Protein AF-A0AA51R2P8-F1 (afdb_monomer)

InterPro domains:
  IPR004919 GmrSD restriction endonucleases, N-terminal domain [PF03235] (24-159)

pLDDT: mean 83.43, std 12.32, range [38.53, 97.25]

Nearest PDB structures (foldseek):
  7e7q-assembly1_A  TM=1.592E-01  e=7.775E-01  Homo sapiens

Radius of gyration: 26.21 Å; Cα contacts (8 Å, |Δi|>4): 750; chains: 1; bounding box: 60×65×70 Å

Foldseek 3Di:
DCQAPPHQKGKDFLLVVLCLQPVPVDPNNVLEFAALLDFDQPDAQVVLQVLVLQLLPPHANDAWEKEKDAQQHFTAGLQGQDIDGHRHIHIHTLPCSNVSNSSNLLQPPHQFKFKKWFQAFDLAAPDPVSSPGDIGMFMAGLQQQQTDANRDNVHHDDPVLVVVQQVVQVDPPPPDSNVAAADDDPPDRHAHHDNSNGQFMFGSNVVCVQQVRSVQAGDQHDPVVRVVRTHPVNCPPDDDDRGPSVVSSSVSSCLRRHPPDPPGNGRMHMYGYDHDDLPDPDPCSVVVSVVSSCVVCVVPPHDDQLRLLLSLLCVLPVCLSVLLVLLLPPPLFVLQADSSRLLLLLLQLLCLVQVHQRDSRDGNVRSNCQSVDDDPDDTDGSSRSSCQQRPADPVPRHGLLSVLRSLVSVLADADPVDPPGPHDHPVVSNVFDSLLCNLVSNLCSLCVVPSVLSNVLSVLSNLLSVQSNPWFDDSRVLSSLSSVVCVPPDSPDHRPSVVSQVVCVVVVRTDDDDDPVRVVD

Organism: NCBI:txid2735563

Solvent-accessible surface area (backbone atoms only — not comparable to full-atom values): 29811 Å² total; per-residue (Å²): 134,83,63,34,84,96,45,59,58,26,66,44,43,46,39,61,56,52,34,25,75,70,36,83,89,41,91,56,38,61,33,59,25,30,51,73,69,58,80,76,91,82,72,58,60,54,59,45,27,52,50,51,30,34,59,50,72,72,49,84,88,56,71,30,36,30,29,81,34,58,55,66,38,67,22,22,48,87,89,48,90,60,80,42,68,31,87,56,61,38,29,25,50,76,39,48,63,67,58,51,50,44,55,49,28,43,62,40,63,53,100,56,37,34,37,28,36,31,43,53,64,82,67,76,38,81,47,70,88,58,47,76,60,83,56,44,48,46,48,27,25,48,89,37,27,48,23,43,30,66,46,46,57,90,40,75,58,55,67,67,61,51,51,54,52,46,60,72,54,76,48,101,78,66,84,50,62,77,76,46,40,64,64,87,81,59,69,97,83,62,64,58,48,53,53,73,68,46,75,45,42,28,50,33,19,59,53,36,47,62,28,35,43,68,71,29,50,54,39,89,70,54,69,82,73,49,57,78,54,40,52,67,87,80,50,77,86,60,91,81,74,89,44,79,54,42,59,56,51,52,55,32,45,40,44,54,31,38,62,79,56,95,86,58,79,63,46,57,40,39,36,34,54,47,90,71,84,72,78,64,90,48,100,60,36,68,58,56,56,50,53,46,56,51,62,73,33,66,86,54,82,66,80,53,54,55,56,53,44,49,32,53,47,34,71,76,32,80,63,52,52,61,42,51,47,58,45,46,70,33,86,82,43,27,84,79,42,54,74,47,48,47,53,48,54,47,46,32,52,23,27,51,75,66,73,43,86,66,58,97,76,63,51,50,72,58,50,50,49,45,63,66,46,74,58,92,64,103,50,76,29,50,51,56,39,40,45,62,32,47,48,60,40,89,88,73,74,41,15,60,49,48,53,38,49,48,52,50,38,70,54,42,43,44,47,90,90,45,85,87,53,84,34,43,49,70,74,61,52,73,72,46,64,71,53,62,49,48,41,55,50,53,54,46,55,78,38,64,91,39,64,67,62,56,61,73,32,35,66,38,52,47,50,41,56,50,42,56,71,76,31,50,75,47,55,67,61,52,27,53,52,36,40,51,51,58,69,70,45,60,88,86,62,76,67,59,34,66,60,42,49,56,51,29,40,77,68,73,38,29,64,82,77,70,51,77,72,57,72,73,106

Secondary structure (DSSP, 8-state):
--SSTTSSEEEEEHHHHHHHHH-TTSTTTTSEEB-SS-------HHHHHHHHHHHHHT----EEEEEEE-TT-EEE-SS--SEEE-SS-EEEEEE-HHHHHHHHHHHS-BTTEEEEEESS-----SSGGGTT-SS-EEEEESSSTT-B-SS-TTSBPPHHHHHHHHHHT--TT--SGGG-B-SS-STTT--B---TT-SSEEEHHHHHHHTTTTSS---PPPHHHHGGGS-GGGSTTS--PPPHHHHHHHHHHHHHH--S-TTS---EEEEEEE-S------TTHHHHHHHHHHHHGGGSSPPPHHHHHHHHHHHH-TTHHHHHHHHHT-TTTTTT--HHHHHHHHHHHHHHHTTPPP-SS--HHHHHHHHH---SSSSPPHHHHHHHHHSBPTTTS-BHHHHHHHHHHHHHB--TTSTT--PBPHHHHTTS-GGGHHHHHHHHHHTTT-HHHHHHTHHHHHHHHHHHHHTBS-HHHHHHHHHHHHHHS-TTSPP-HHHHHHHHHHTT-BPPPPPHHHHT-

Mean pred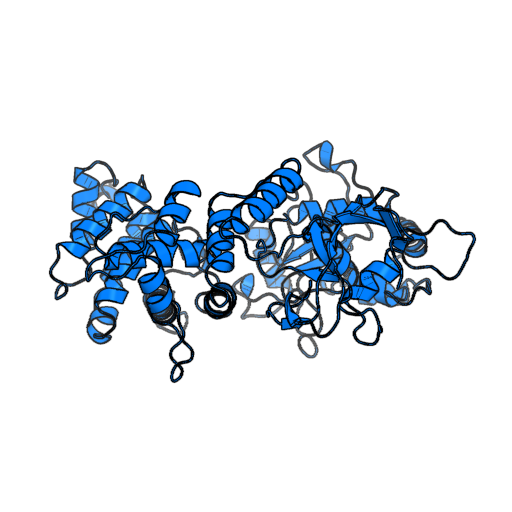icted aligned error: 10.0 Å

Structure (mmCIF, N/CA/C/O backbone):
data_AF-A0AA51R2P8-F1
#
_entry.id   AF-A0AA51R2P8-F1
#
loop_
_atom_site.group_PDB
_atom_site.id
_atom_site.type_symbol
_atom_site.label_atom_id
_atom_site.label_alt_id
_atom_site.label_comp_id
_atom_site.label_asym_id
_atom_site.label_entity_id
_atom_site.label_seq_id
_atom_site.pdbx_PDB_ins_code
_atom_site.Cartn_x
_atom_site.Cartn_y
_atom_site.Cartn_z
_atom_site.occupancy
_atom_site.B_iso_or_equiv
_atom_site.auth_seq_id
_atom_site.auth_comp_id
_atom_site.auth_asym_id
_atom_site.auth_atom_id
_atom_site.pdbx_PDB_model_num
ATOM 1 N N . MET A 1 1 ? 19.896 23.738 -11.425 1.00 61.47 1 MET A N 1
ATOM 2 C CA . MET A 1 1 ? 19.290 23.412 -12.737 1.00 61.47 1 MET A CA 1
ATOM 3 C C . MET A 1 1 ? 18.154 24.392 -13.056 1.00 61.47 1 MET A C 1
ATOM 5 O O . MET A 1 1 ? 17.284 24.554 -12.210 1.00 61.47 1 MET A O 1
ATOM 9 N N . ASN A 1 2 ? 18.147 25.059 -14.221 1.00 72.38 2 ASN A N 1
ATOM 10 C CA . ASN A 1 2 ? 17.025 25.920 -14.641 1.00 72.38 2 ASN A CA 1
ATOM 11 C C . ASN A 1 2 ? 16.073 25.113 -15.541 1.00 72.38 2 ASN A C 1
ATOM 13 O O . ASN A 1 2 ? 16.293 25.003 -16.739 1.00 72.38 2 ASN A O 1
ATOM 17 N N . ILE A 1 3 ? 15.075 24.460 -14.939 1.00 82.62 3 ILE A N 1
ATOM 18 C CA . ILE A 1 3 ? 14.152 23.550 -15.650 1.00 82.62 3 ILE A CA 1
ATOM 19 C C . ILE A 1 3 ? 13.150 24.322 -16.524 1.00 82.62 3 ILE A C 1
ATOM 21 O O . ILE A 1 3 ? 12.680 23.804 -17.533 1.00 82.62 3 ILE A O 1
ATOM 25 N N . PHE A 1 4 ? 12.814 25.548 -16.123 1.00 83.75 4 PHE A N 1
ATOM 26 C CA . PHE A 1 4 ? 11.624 26.249 -16.597 1.00 83.75 4 PHE A CA 1
ATOM 27 C C . PHE A 1 4 ? 11.916 27.429 -17.536 1.00 83.75 4 PHE A C 1
ATOM 29 O O . PHE A 1 4 ? 10.989 27.899 -18.180 1.00 83.75 4 PHE A O 1
ATOM 36 N N . ASN A 1 5 ? 13.170 27.888 -17.677 1.00 78.06 5 ASN A N 1
ATOM 37 C CA . ASN A 1 5 ? 13.602 28.909 -18.655 1.00 78.06 5 ASN A CA 1
ATOM 38 C C . ASN A 1 5 ? 12.604 30.081 -18.861 1.00 78.06 5 ASN A C 1
ATOM 40 O O . ASN A 1 5 ? 12.301 30.445 -19.993 1.00 78.06 5 ASN A O 1
ATOM 44 N N . ASN A 1 6 ? 12.094 30.675 -17.772 1.00 73.69 6 ASN A N 1
ATOM 45 C CA . ASN A 1 6 ? 11.083 31.755 -17.774 1.00 73.69 6 ASN A CA 1
ATOM 46 C C . ASN A 1 6 ? 9.704 31.383 -18.363 1.00 73.69 6 ASN A C 1
ATOM 48 O O . ASN A 1 6 ? 8.970 32.252 -18.828 1.00 73.69 6 ASN A O 1
ATOM 52 N N . SER A 1 7 ? 9.338 30.106 -18.334 1.00 83.94 7 SER A N 1
ATOM 53 C CA . SER A 1 7 ? 8.035 29.593 -18.751 1.00 83.94 7 SER A CA 1
ATOM 54 C C . SER A 1 7 ? 7.458 28.654 -17.695 1.00 83.94 7 SER A C 1
ATOM 56 O O . SER A 1 7 ? 8.191 28.074 -16.898 1.00 83.94 7 SER A O 1
ATOM 58 N N . ASP A 1 8 ? 6.145 28.443 -17.717 1.00 85.75 8 ASP A N 1
ATOM 59 C CA . ASP A 1 8 ? 5.491 27.562 -16.741 1.00 85.75 8 ASP A CA 1
ATOM 60 C C . ASP A 1 8 ? 5.606 26.068 -17.102 1.00 85.75 8 ASP A C 1
ATOM 62 O O . ASP A 1 8 ? 5.032 25.208 -16.427 1.00 85.75 8 ASP A O 1
ATOM 66 N N . ILE A 1 9 ? 6.346 25.742 -18.170 1.00 89.75 9 ILE A N 1
ATOM 67 C CA . ILE A 1 9 ? 6.476 24.396 -18.729 1.00 89.75 9 ILE A CA 1
ATOM 68 C C . ILE A 1 9 ? 7.955 24.078 -18.956 1.00 89.75 9 ILE A C 1
ATOM 70 O O . ILE A 1 9 ? 8.658 24.774 -19.676 1.00 89.75 9 ILE A O 1
ATOM 74 N N . GLY A 1 10 ? 8.423 22.982 -18.374 1.00 91.12 10 GLY A N 1
ATOM 75 C CA . GLY A 1 10 ? 9.752 22.430 -18.600 1.00 91.12 10 GLY A CA 1
ATOM 76 C C . GLY A 1 10 ? 9.675 20.982 -19.067 1.00 91.12 10 GLY A C 1
ATOM 77 O O . GLY A 1 10 ? 8.636 20.324 -18.974 1.00 91.12 10 GLY A O 1
ATOM 78 N N . SER A 1 11 ? 10.795 20.448 -19.542 1.00 90.00 11 SER A N 1
ATOM 79 C CA . SER A 1 11 ? 10.926 19.012 -19.777 1.00 90.00 11 SER A CA 1
ATOM 80 C C . SER A 1 11 ? 12.329 18.541 -19.435 1.00 90.00 11 SER A C 1
ATOM 82 O O . SER A 1 11 ? 13.296 19.282 -19.604 1.00 90.00 11 SER A O 1
ATOM 84 N N . ILE A 1 12 ? 12.431 17.318 -18.924 1.00 90.62 12 ILE A N 1
ATOM 85 C CA . ILE A 1 12 ? 13.707 16.638 -18.684 1.00 90.62 12 ILE A CA 1
ATOM 86 C C . ILE A 1 12 ? 13.589 15.182 -19.136 1.00 90.62 12 ILE A C 1
ATOM 88 O O . ILE A 1 12 ? 12.483 14.638 -19.146 1.00 90.62 12 ILE A O 1
ATOM 92 N N . SER A 1 13 ? 14.704 14.539 -19.493 1.00 89.75 13 SER A N 1
ATOM 93 C CA . SER A 1 13 ? 14.686 13.117 -19.855 1.00 89.75 13 SER A CA 1
ATOM 94 C C . SER A 1 13 ? 14.204 12.255 -18.683 1.00 89.75 13 SER A C 1
ATOM 96 O O . SER A 1 13 ? 14.390 12.611 -17.514 1.00 89.75 13 SER A O 1
ATOM 98 N N . LEU A 1 14 ? 13.594 11.104 -18.973 1.00 91.56 14 LEU A N 1
ATOM 99 C CA . LEU A 1 14 ? 13.101 10.177 -17.953 1.00 91.56 14 LEU A CA 1
ATOM 100 C C . LEU A 1 14 ? 14.237 9.708 -17.036 1.00 91.56 14 LEU A C 1
ATOM 102 O O . LEU A 1 14 ? 14.051 9.641 -15.824 1.00 91.56 14 LEU A O 1
ATOM 106 N N . ILE A 1 15 ? 15.426 9.466 -17.591 1.00 91.62 15 ILE A N 1
ATOM 107 C CA . ILE A 1 15 ? 16.616 9.084 -16.822 1.00 91.62 15 ILE A CA 1
ATOM 108 C C . ILE A 1 15 ? 17.050 10.199 -15.879 1.00 91.62 15 ILE A C 1
ATOM 110 O O . ILE A 1 15 ? 17.246 9.950 -14.685 1.00 91.62 15 ILE A O 1
ATOM 114 N N . LYS A 1 16 ? 17.118 11.448 -16.362 1.00 90.44 16 LYS A N 1
ATOM 115 C CA . LYS A 1 16 ? 17.421 12.584 -15.487 1.00 90.44 16 LYS A CA 1
ATOM 116 C C . LYS A 1 16 ? 16.348 12.720 -14.410 1.00 90.44 16 LYS A C 1
ATOM 118 O O . LYS A 1 16 ? 16.718 12.843 -13.248 1.00 90.44 16 LYS A O 1
ATOM 123 N N . TYR A 1 17 ? 15.062 12.616 -14.755 1.00 93.25 17 TYR A N 1
ATOM 124 C CA . TYR A 1 17 ? 13.950 12.659 -13.799 1.00 93.25 17 TYR A CA 1
ATOM 125 C C . TYR A 1 17 ? 14.095 11.604 -12.698 1.00 93.25 17 TYR A C 1
ATOM 127 O O . TYR A 1 17 ? 14.063 11.946 -11.520 1.00 93.25 17 TYR A O 1
ATOM 135 N N . VAL A 1 18 ? 14.327 10.342 -13.063 1.00 93.62 18 VAL A N 1
ATOM 136 C CA . VAL A 1 18 ? 14.538 9.233 -12.120 1.00 93.62 18 VAL A CA 1
ATOM 137 C C . VAL A 1 18 ? 15.748 9.496 -11.221 1.00 93.62 18 VAL A C 1
ATOM 139 O O . VAL A 1 18 ? 15.660 9.325 -10.003 1.00 93.62 18 VAL A O 1
ATOM 142 N N . SER A 1 19 ? 16.852 9.991 -11.789 1.00 92.12 19 SER A N 1
ATOM 143 C CA . SER A 1 19 ? 18.081 10.276 -11.040 1.00 92.12 19 SER A CA 1
ATOM 144 C C . SER A 1 19 ? 17.895 11.308 -9.918 1.00 92.12 19 SER A C 1
ATOM 146 O O . SER A 1 19 ? 18.622 11.239 -8.929 1.00 92.12 19 SER A O 1
ATOM 148 N N . LEU A 1 20 ? 16.907 12.213 -10.020 1.00 92.25 20 LEU A N 1
ATOM 149 C CA . LEU A 1 20 ? 16.582 13.191 -8.967 1.00 92.25 20 LEU A CA 1
ATOM 150 C C . LEU A 1 20 ? 16.084 12.529 -7.671 1.00 92.25 20 LEU A C 1
ATOM 152 O O . LEU A 1 20 ? 16.132 13.155 -6.612 1.00 92.25 20 LEU A O 1
ATOM 156 N N . PHE A 1 21 ? 15.605 11.282 -7.751 1.00 91.69 21 PHE A N 1
ATOM 157 C CA . PHE A 1 21 ? 14.985 10.566 -6.633 1.00 91.69 21 PHE A CA 1
ATOM 158 C C . PHE A 1 21 ? 15.801 9.388 -6.104 1.00 91.69 21 PHE A C 1
ATOM 160 O O . PHE A 1 21 ? 15.603 9.009 -4.955 1.00 91.69 21 PHE A O 1
ATOM 167 N N . ILE A 1 22 ? 16.671 8.773 -6.915 1.00 90.00 22 ILE A N 1
ATOM 168 C CA . ILE A 1 22 ? 17.387 7.542 -6.515 1.00 90.00 22 ILE A CA 1
ATOM 169 C C . ILE A 1 22 ? 18.908 7.690 -6.463 1.00 90.00 22 ILE A C 1
ATOM 171 O O . ILE A 1 22 ? 19.562 6.932 -5.749 1.00 90.00 22 ILE A O 1
ATOM 175 N N . ASN A 1 23 ? 19.490 8.666 -7.167 1.00 90.38 23 ASN A N 1
ATOM 176 C CA . ASN A 1 23 ? 20.936 8.860 -7.174 1.00 90.38 23 ASN A CA 1
ATOM 177 C C . ASN A 1 23 ? 21.360 9.830 -6.063 1.00 90.38 23 ASN A C 1
ATOM 179 O O . ASN A 1 23 ? 21.418 11.034 -6.288 1.00 90.38 23 ASN A O 1
ATOM 183 N N . LYS A 1 24 ? 21.697 9.309 -4.878 1.00 88.12 24 LYS A N 1
ATOM 184 C CA . LYS A 1 24 ? 22.122 10.122 -3.719 1.00 88.12 24 LYS A CA 1
ATOM 185 C C . LYS A 1 24 ? 23.399 10.939 -3.951 1.00 88.12 24 LYS A C 1
ATOM 187 O O . LYS A 1 24 ? 23.632 11.900 -3.226 1.00 88.12 24 LYS A O 1
ATOM 192 N N . SER A 1 25 ? 24.222 10.555 -4.928 1.00 87.75 25 SER A N 1
ATOM 193 C CA . SER A 1 25 ? 25.452 11.267 -5.297 1.00 87.75 25 SER A CA 1
ATOM 194 C C . SER A 1 25 ? 25.211 12.410 -6.289 1.00 87.75 25 SER A C 1
ATOM 196 O O . SER A 1 25 ? 26.131 13.167 -6.575 1.00 87.75 25 SER A O 1
ATOM 198 N N . ASN A 1 26 ? 23.999 12.531 -6.836 1.00 86.38 26 ASN A N 1
ATOM 199 C CA . ASN A 1 26 ? 23.620 13.615 -7.735 1.00 86.38 26 ASN A CA 1
ATOM 200 C C . ASN A 1 26 ? 23.433 14.918 -6.946 1.00 86.38 26 ASN A C 1
ATOM 202 O O . ASN A 1 26 ? 22.740 14.931 -5.931 1.00 86.38 26 ASN A O 1
ATOM 206 N N . GLU A 1 27 ? 23.987 16.026 -7.434 1.00 86.19 27 GLU A N 1
ATOM 207 C CA . GLU A 1 27 ? 23.810 17.351 -6.819 1.00 86.19 27 GLU A CA 1
ATOM 208 C C . GLU A 1 27 ? 22.340 17.797 -6.801 1.00 86.19 27 GLU A C 1
ATOM 210 O O . GLU A 1 27 ? 21.904 18.477 -5.872 1.00 86.19 27 GLU A O 1
ATOM 215 N N . ASP A 1 28 ? 21.558 17.358 -7.792 1.00 88.56 28 ASP A N 1
ATOM 216 C CA . ASP A 1 28 ? 20.119 17.612 -7.875 1.00 88.56 28 ASP A CA 1
ATOM 217 C C . ASP A 1 28 ? 19.280 16.549 -7.118 1.00 88.56 28 ASP A C 1
ATOM 219 O O . ASP A 1 28 ? 18.053 16.505 -7.262 1.00 88.56 28 ASP A O 1
ATOM 223 N N . TYR A 1 29 ? 19.892 15.657 -6.323 1.00 88.88 29 TYR A N 1
ATOM 224 C CA . TYR A 1 29 ? 19.140 14.716 -5.483 1.00 88.88 29 TYR A CA 1
ATOM 225 C C . TYR A 1 29 ? 18.214 15.480 -4.528 1.00 88.88 29 TYR A C 1
ATOM 227 O O . TYR A 1 29 ? 18.616 16.463 -3.902 1.00 88.88 29 TYR A O 1
ATOM 235 N N . ASN A 1 30 ? 16.960 15.036 -4.408 1.00 88.44 30 ASN A N 1
ATOM 236 C CA . ASN A 1 30 ? 15.907 15.733 -3.657 1.00 88.44 30 ASN A CA 1
ATOM 237 C C . ASN A 1 30 ? 15.572 17.146 -4.180 1.00 88.44 30 ASN A C 1
ATOM 239 O O . ASN A 1 30 ? 14.914 17.928 -3.482 1.00 88.44 30 ASN A O 1
ATOM 243 N N . LEU A 1 31 ? 15.931 17.485 -5.424 1.00 90.81 31 LEU A N 1
ATOM 244 C CA . LEU A 1 31 ? 15.445 18.712 -6.064 1.00 90.81 31 LEU A CA 1
ATOM 245 C C . LEU A 1 31 ? 13.910 18.734 -6.109 1.00 90.81 31 LEU A C 1
ATOM 247 O O . LEU A 1 31 ? 13.302 19.761 -5.825 1.00 90.81 31 LEU A O 1
ATOM 251 N N . ILE A 1 32 ? 13.277 17.587 -6.366 1.00 92.12 32 ILE A N 1
ATOM 252 C CA . ILE A 1 32 ? 11.824 17.400 -6.283 1.00 92.12 32 ILE A CA 1
ATOM 253 C C . ILE A 1 32 ? 11.513 16.518 -5.070 1.00 92.12 32 ILE A C 1
ATOM 255 O O . ILE A 1 32 ? 12.034 15.413 -4.952 1.00 92.12 32 ILE A O 1
ATOM 259 N N . GLN A 1 33 ? 10.651 16.992 -4.173 1.00 90.62 33 GLN A N 1
ATOM 260 C CA . GLN A 1 33 ? 10.198 16.243 -2.998 1.00 90.62 33 GLN A CA 1
ATOM 261 C C . GLN A 1 33 ? 8.686 16.328 -2.845 1.00 90.62 33 GLN A C 1
ATOM 263 O O . GLN A 1 33 ? 7.981 17.054 -3.543 1.00 90.62 33 GLN A O 1
ATOM 268 N N . LEU A 1 34 ? 8.181 15.553 -1.909 1.00 86.75 34 LEU A N 1
ATOM 269 C CA . LEU A 1 34 ? 6.783 15.443 -1.578 1.00 86.75 34 LEU A CA 1
ATOM 270 C C . LEU A 1 34 ? 6.410 16.467 -0.477 1.00 86.75 34 LEU A C 1
ATOM 272 O O . LEU A 1 34 ? 7.148 16.560 0.508 1.00 86.75 34 LEU A O 1
ATOM 276 N N . PRO A 1 35 ? 5.319 17.257 -0.610 1.00 81.88 35 PRO A N 1
ATOM 277 C CA . PRO A 1 35 ? 4.826 18.094 0.490 1.00 81.88 35 PRO A CA 1
ATOM 278 C C . PRO A 1 35 ? 4.407 17.251 1.714 1.00 81.88 35 PRO A C 1
ATOM 280 O O . PRO A 1 35 ? 4.118 16.063 1.568 1.00 81.88 35 PRO A O 1
ATOM 283 N N . PRO A 1 36 ? 4.324 17.843 2.921 1.00 67.25 36 PRO A N 1
ATOM 284 C CA . PRO A 1 36 ? 3.943 17.118 4.141 1.00 67.25 36 PRO A CA 1
ATOM 285 C C . PRO A 1 36 ? 2.476 16.653 4.107 1.00 67.25 36 PRO A C 1
ATOM 287 O O . PRO A 1 36 ? 2.124 15.587 4.615 1.00 67.25 36 PRO A O 1
ATOM 290 N N . ILE A 1 37 ? 1.611 17.426 3.442 1.00 63.72 37 ILE A N 1
ATOM 291 C CA . ILE A 1 37 ? 0.209 17.072 3.206 1.00 63.72 37 ILE A CA 1
ATOM 292 C C . ILE A 1 37 ? 0.151 16.125 2.011 1.00 63.72 37 ILE A C 1
ATOM 294 O O . ILE A 1 37 ? 0.177 16.561 0.858 1.00 63.72 37 ILE A O 1
ATOM 298 N N . GLN A 1 38 ? 0.078 14.821 2.283 1.00 59.25 38 GLN A N 1
ATOM 299 C CA . GLN A 1 38 ? 0.032 13.813 1.227 1.00 59.25 38 GLN A CA 1
ATOM 300 C C . GLN A 1 38 ? -0.879 12.628 1.464 1.00 59.25 38 GLN A C 1
ATOM 302 O O . GLN A 1 38 ? -1.117 12.203 2.595 1.00 59.25 38 GLN A O 1
ATOM 307 N N . ARG A 1 39 ? -1.332 12.073 0.339 1.00 61.97 39 ARG A N 1
ATOM 308 C CA . ARG A 1 39 ? -2.135 10.856 0.254 1.00 61.97 39 ARG A CA 1
ATOM 309 C C . ARG A 1 39 ? -1.273 9.627 0.533 1.00 61.97 39 ARG A C 1
ATOM 311 O O . ARG A 1 39 ? -0.071 9.613 0.257 1.00 61.97 39 ARG A O 1
ATOM 318 N N . ASN A 1 40 ? -1.910 8.581 1.042 1.00 55.12 40 ASN A N 1
ATOM 319 C CA . ASN A 1 40 ? -1.346 7.239 0.960 1.00 55.12 40 ASN A CA 1
ATOM 320 C C . ASN A 1 40 ? -1.440 6.748 -0.493 1.00 55.12 40 ASN A C 1
ATOM 322 O O . ASN A 1 40 ? -2.192 7.303 -1.288 1.00 55.12 40 ASN A O 1
ATOM 326 N N . ALA A 1 41 ? -0.634 5.760 -0.887 1.00 51.75 41 ALA A N 1
ATOM 327 C CA . ALA A 1 41 ? -0.620 5.320 -2.281 1.00 51.75 41 ALA A CA 1
ATOM 328 C C . ALA A 1 41 ? -1.931 4.601 -2.655 1.00 51.75 41 ALA A C 1
ATOM 330 O O . ALA A 1 41 ? -2.151 3.482 -2.208 1.00 51.75 41 ALA A O 1
ATOM 331 N N . VAL A 1 42 ? -2.743 5.214 -3.520 1.00 56.62 42 VAL A N 1
ATOM 332 C CA . VAL A 1 42 ? -4.010 4.684 -4.065 1.00 56.62 42 VAL A CA 1
ATOM 333 C C . VAL A 1 42 ? -3.870 4.281 -5.539 1.00 56.62 42 VAL A C 1
ATOM 335 O O . VAL A 1 42 ? -4.691 4.651 -6.374 1.00 56.62 42 VAL A O 1
ATOM 338 N N . TRP A 1 43 ? -2.770 3.628 -5.920 1.00 74.31 43 TRP A N 1
ATOM 339 C CA . TRP A 1 43 ? -2.693 3.006 -7.247 1.00 74.31 43 TRP A CA 1
ATOM 340 C C . TRP A 1 43 ? -2.891 1.508 -7.106 1.00 74.31 43 TRP A C 1
ATOM 342 O O . TRP A 1 43 ? -2.179 0.857 -6.339 1.00 74.31 43 TRP A O 1
ATOM 352 N N . HIS A 1 44 ? -3.860 0.978 -7.847 1.00 80.75 44 HIS A N 1
ATOM 353 C CA . HIS A 1 44 ? -3.988 -0.458 -8.034 1.00 80.75 44 HIS A CA 1
ATOM 354 C C . HIS A 1 44 ? -2.794 -0.958 -8.850 1.00 80.75 44 HIS A C 1
ATOM 356 O O . HIS A 1 44 ? -2.251 -0.239 -9.691 1.00 80.75 44 HIS A O 1
ATOM 362 N N . VAL A 1 45 ? -2.391 -2.204 -8.607 1.00 88.38 45 VAL A N 1
ATOM 363 C CA . VAL A 1 45 ? -1.258 -2.835 -9.300 1.00 88.38 45 VAL A CA 1
ATOM 364 C C . VAL A 1 45 ? -1.392 -2.764 -10.821 1.00 88.38 45 VAL A C 1
ATOM 366 O O . VAL A 1 45 ? -0.422 -2.465 -11.507 1.00 88.38 45 VAL A O 1
ATOM 369 N N . GLU A 1 46 ? -2.612 -2.893 -11.339 1.00 87.56 46 GLU A N 1
ATOM 370 C CA . GLU A 1 46 ? -2.908 -2.787 -12.765 1.00 87.56 46 GLU A CA 1
ATOM 371 C C . GLU A 1 46 ? -2.499 -1.435 -13.379 1.00 87.56 46 GLU A C 1
ATOM 373 O O . GLU A 1 46 ? -1.994 -1.384 -14.500 1.00 87.56 46 GLU A O 1
ATOM 378 N N . GLN A 1 47 ? -2.675 -0.330 -12.647 1.00 90.00 47 GLN A N 1
ATOM 379 C CA . GLN A 1 47 ? -2.318 1.007 -13.133 1.00 90.00 47 GLN A CA 1
ATOM 380 C C . GLN A 1 47 ? -0.800 1.150 -13.294 1.00 90.00 47 GLN A C 1
ATOM 382 O O . GLN A 1 47 ? -0.334 1.811 -14.221 1.00 90.00 47 GLN A O 1
ATOM 387 N N . ILE A 1 48 ? -0.028 0.499 -12.416 1.00 92.56 48 ILE A N 1
ATOM 388 C CA . ILE A 1 48 ? 1.435 0.433 -12.513 1.00 92.56 48 ILE A CA 1
ATOM 389 C C . ILE A 1 48 ? 1.832 -0.370 -13.755 1.00 92.56 48 ILE A C 1
ATOM 391 O O . ILE A 1 48 ? 2.671 0.083 -14.531 1.00 92.56 48 ILE A O 1
ATOM 395 N N . GLU A 1 49 ? 1.211 -1.534 -13.961 1.00 93.50 49 GLU A N 1
ATOM 396 C CA . GLU A 1 49 ? 1.480 -2.401 -15.115 1.00 93.50 49 GLU A CA 1
ATOM 397 C C . GLU A 1 49 ? 1.178 -1.692 -16.444 1.00 93.50 49 GLU A C 1
ATOM 399 O O . GLU A 1 49 ? 2.010 -1.703 -17.349 1.00 93.50 49 GLU A O 1
ATOM 404 N N . ARG A 1 50 ? 0.022 -1.019 -16.548 1.00 91.94 50 ARG A N 1
ATOM 405 C CA . ARG A 1 50 ? -0.381 -0.257 -17.744 1.00 91.94 50 ARG A CA 1
ATOM 406 C C . ARG A 1 50 ? 0.515 0.952 -18.008 1.00 91.94 50 ARG A C 1
ATOM 408 O O . ARG A 1 50 ? 0.800 1.257 -19.167 1.00 91.94 50 ARG A O 1
ATOM 415 N N . LEU A 1 51 ? 0.975 1.638 -16.957 1.00 94.44 51 LEU A N 1
ATOM 416 C CA . LEU A 1 51 ? 1.927 2.739 -17.110 1.00 94.44 51 LEU A CA 1
ATOM 417 C C . LEU A 1 51 ? 3.229 2.243 -17.748 1.00 94.44 51 LEU A C 1
ATOM 419 O O . LEU A 1 51 ? 3.732 2.877 -18.672 1.00 94.44 51 LEU A O 1
ATOM 423 N N . TRP A 1 52 ? 3.761 1.116 -17.279 1.00 96.06 52 TRP A N 1
ATOM 424 C CA . TRP A 1 52 ? 5.005 0.569 -17.811 1.00 96.06 52 TRP A CA 1
ATOM 425 C C . TRP A 1 52 ? 4.864 -0.008 -19.220 1.00 96.06 52 TRP A C 1
ATOM 427 O O . TRP A 1 52 ? 5.737 0.254 -20.046 1.00 96.06 52 TRP A O 1
ATOM 437 N N . ASP A 1 53 ? 3.747 -0.670 -19.543 1.00 95.12 53 ASP A N 1
ATOM 438 C CA . ASP A 1 53 ? 3.432 -1.043 -20.933 1.00 95.12 53 ASP A CA 1
ATOM 439 C C . ASP A 1 53 ? 3.413 0.200 -21.842 1.00 95.12 53 ASP A C 1
ATOM 441 O O . ASP A 1 53 ? 4.067 0.234 -22.884 1.00 95.12 53 ASP A O 1
ATOM 445 N N . SER A 1 54 ? 2.771 1.286 -21.397 1.00 94.38 54 SER A N 1
ATOM 446 C CA . SER A 1 54 ? 2.716 2.558 -22.135 1.00 94.38 54 SER A CA 1
ATOM 447 C C . SER A 1 54 ? 4.102 3.180 -22.359 1.00 94.38 54 SER A C 1
ATOM 449 O O . SER A 1 54 ? 4.421 3.602 -23.478 1.00 94.38 54 SER A O 1
ATOM 451 N N . ILE A 1 55 ? 4.941 3.215 -21.315 1.00 94.69 55 ILE A N 1
ATOM 452 C CA . ILE A 1 55 ? 6.315 3.742 -21.370 1.00 94.69 55 ILE A CA 1
ATOM 453 C C . ILE A 1 55 ? 7.159 2.948 -22.375 1.00 94.69 55 ILE A C 1
ATOM 455 O O . ILE A 1 55 ? 7.823 3.556 -23.225 1.00 94.69 55 ILE A O 1
ATOM 459 N N . MET A 1 56 ? 7.103 1.614 -22.306 1.00 94.00 56 MET A N 1
ATOM 460 C CA . MET A 1 56 ? 7.838 0.708 -23.195 1.00 94.00 56 MET A CA 1
ATOM 461 C C . MET A 1 56 ? 7.380 0.834 -24.652 1.00 94.00 56 MET A C 1
ATOM 463 O O . MET A 1 56 ? 8.202 0.848 -25.565 1.00 94.00 56 MET A O 1
ATOM 467 N N . ARG A 1 57 ? 6.075 1.005 -24.890 1.00 92.62 57 ARG A N 1
ATOM 468 C CA . ARG A 1 57 ? 5.500 1.071 -26.243 1.00 92.62 57 ARG A CA 1
ATOM 469 C C . ARG A 1 57 ? 5.829 2.332 -27.017 1.00 92.62 57 ARG A C 1
ATOM 471 O O . ARG A 1 57 ? 6.062 2.281 -28.219 1.00 92.62 57 ARG A O 1
ATOM 478 N N . GLY A 1 58 ? 5.744 3.498 -26.396 1.00 90.00 58 GLY A N 1
ATOM 479 C CA . GLY A 1 58 ? 5.639 4.702 -27.229 1.00 90.00 58 GLY A CA 1
ATOM 480 C C . GLY A 1 58 ? 5.023 5.907 -26.568 1.00 90.00 58 GLY A C 1
ATOM 481 O O . GLY A 1 58 ? 5.234 7.019 -27.046 1.00 90.00 58 GLY A O 1
ATOM 482 N N . PHE A 1 59 ? 4.229 5.698 -25.530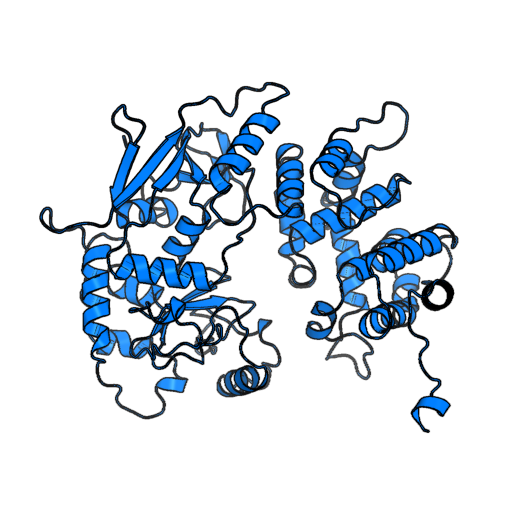 1.00 90.62 59 PHE A N 1
ATOM 483 C CA . PHE A 1 59 ? 3.192 6.657 -25.219 1.00 90.62 59 PHE A CA 1
ATOM 484 C C . PHE A 1 59 ? 3.695 7.758 -24.283 1.00 90.62 59 PHE A C 1
ATOM 486 O O . PHE A 1 59 ? 4.581 7.522 -23.455 1.00 90.62 59 PHE A O 1
ATOM 493 N N . PRO A 1 60 ? 3.149 8.980 -24.405 1.00 86.75 60 PRO A N 1
ATOM 494 C CA . PRO A 1 60 ? 3.456 10.053 -23.474 1.00 86.75 60 PRO A CA 1
ATOM 495 C C . PRO A 1 60 ? 3.120 9.656 -22.030 1.00 86.75 60 PRO A C 1
ATOM 497 O O . PRO A 1 60 ? 2.024 9.187 -21.739 1.00 86.75 60 PRO A O 1
ATOM 500 N N . ILE A 1 61 ? 4.041 9.927 -21.103 1.00 88.62 61 ILE A N 1
ATOM 501 C CA . ILE A 1 61 ? 3.889 9.666 -19.654 1.00 88.62 61 ILE A CA 1
ATOM 502 C C . ILE A 1 61 ? 2.881 10.650 -19.005 1.00 88.62 61 ILE A C 1
ATOM 504 O O . ILE A 1 61 ? 2.390 10.462 -17.885 1.00 88.62 61 ILE A O 1
ATOM 508 N N . GLY A 1 62 ? 2.565 11.728 -19.726 1.00 87.19 62 GLY A N 1
ATOM 509 C CA . GLY A 1 62 ? 1.801 12.874 -19.250 1.00 87.19 62 GLY A CA 1
ATOM 510 C C . GLY A 1 62 ? 2.683 13.906 -18.545 1.00 87.19 62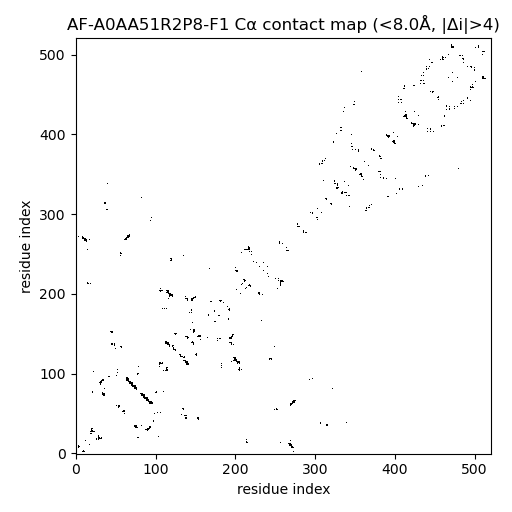 GLY A C 1
ATOM 511 O O . GLY A 1 62 ? 3.911 13.850 -18.599 1.00 87.19 62 GLY A O 1
ATOM 512 N N . SER A 1 63 ? 2.040 14.864 -17.879 1.00 90.44 63 SER A N 1
ATOM 513 C CA . SER A 1 63 ? 2.705 15.970 -17.183 1.00 90.44 63 SER A CA 1
ATOM 514 C C . SER A 1 63 ? 2.693 15.797 -15.668 1.00 90.44 63 SER A C 1
ATOM 516 O O . SER A 1 63 ? 1.784 15.163 -15.132 1.00 90.44 63 SER A O 1
ATOM 518 N N . PHE A 1 64 ? 3.656 16.397 -14.975 1.00 92.56 64 PHE A N 1
ATOM 519 C CA . PHE A 1 64 ? 3.739 16.444 -13.513 1.00 92.56 64 PHE A CA 1
ATOM 520 C C . PHE A 1 64 ? 3.659 17.896 -13.056 1.00 92.56 64 PHE A C 1
ATOM 522 O O . PHE A 1 64 ? 4.319 18.751 -13.643 1.00 92.56 64 PHE A O 1
ATOM 529 N N . LEU A 1 65 ? 2.867 18.180 -12.020 1.00 89.75 65 LEU A N 1
ATOM 530 C CA . LEU A 1 65 ? 2.723 19.540 -11.500 1.00 89.75 65 LEU A CA 1
ATOM 531 C C . LEU A 1 65 ? 3.633 19.756 -10.294 1.00 89.75 65 LEU A C 1
ATOM 533 O O . LEU A 1 65 ? 3.578 18.998 -9.322 1.00 89.75 65 LEU A O 1
ATOM 537 N N . LEU A 1 66 ? 4.411 20.827 -10.351 1.00 91.12 66 LEU A N 1
ATOM 538 C CA . LEU A 1 66 ? 5.345 21.267 -9.332 1.00 91.12 66 LEU A CA 1
ATOM 539 C C . LEU A 1 66 ? 4.920 22.613 -8.731 1.00 91.12 66 LEU A C 1
ATOM 541 O O . LEU A 1 66 ? 4.251 23.414 -9.380 1.00 91.12 66 LEU A O 1
ATOM 545 N N . SER A 1 67 ? 5.363 22.894 -7.511 1.00 87.62 67 SER A N 1
ATOM 546 C CA . SER A 1 67 ? 5.403 24.249 -6.944 1.00 87.62 67 SER A CA 1
ATOM 547 C C . SER A 1 67 ? 6.754 24.517 -6.305 1.00 87.62 67 SER A C 1
ATOM 549 O O . SER A 1 67 ? 7.464 23.580 -5.939 1.00 87.62 67 SER A O 1
ATOM 551 N N . ASN A 1 68 ? 7.098 25.788 -6.124 1.00 87.19 68 ASN A N 1
ATOM 552 C CA . ASN A 1 68 ? 8.327 26.161 -5.430 1.00 87.19 68 ASN A CA 1
ATOM 553 C C . ASN A 1 68 ? 8.336 25.640 -3.984 1.00 87.19 68 ASN A C 1
ATOM 555 O O . ASN A 1 68 ? 7.311 25.641 -3.294 1.00 87.19 68 ASN A O 1
ATOM 559 N N . ARG A 1 69 ? 9.508 25.184 -3.538 1.00 88.75 69 ARG A N 1
ATOM 560 C CA . ARG A 1 69 ? 9.790 24.739 -2.172 1.00 88.75 69 ARG A CA 1
ATOM 561 C C . ARG A 1 69 ? 10.974 25.521 -1.621 1.00 88.75 69 ARG A C 1
ATOM 563 O O . ARG A 1 69 ? 12.073 25.477 -2.177 1.00 88.75 69 ARG A O 1
ATOM 570 N N . GLU A 1 70 ? 10.764 26.176 -0.487 1.00 86.94 70 GLU A N 1
ATOM 571 C CA . GLU A 1 70 ? 11.816 26.907 0.215 1.00 86.94 70 GLU A CA 1
ATOM 572 C C . GLU A 1 70 ? 12.666 25.986 1.098 1.00 86.94 70 GLU A C 1
ATOM 574 O O . GLU A 1 70 ? 12.203 24.957 1.606 1.00 86.94 70 GLU A O 1
ATOM 579 N N . LYS A 1 71 ? 13.922 26.380 1.318 1.00 87.69 71 LYS A N 1
ATOM 580 C CA . LYS A 1 71 ? 14.805 25.738 2.296 1.00 87.69 71 LYS A CA 1
ATOM 581 C C . LYS A 1 71 ? 14.180 25.820 3.694 1.00 87.69 71 LYS A C 1
ATOM 583 O O . LYS A 1 71 ? 13.643 26.853 4.069 1.00 87.69 71 LYS A O 1
ATOM 588 N N . GLY A 1 72 ? 14.273 24.743 4.472 1.00 84.12 72 GLY A N 1
ATOM 589 C CA . GLY A 1 72 ? 13.659 24.660 5.802 1.00 84.12 72 GLY A CA 1
ATOM 590 C C . GLY A 1 72 ? 12.206 24.172 5.803 1.00 84.12 72 GLY A C 1
ATOM 591 O O . GLY A 1 72 ? 11.672 23.889 6.871 1.00 84.12 72 GLY A O 1
ATOM 592 N N . SER A 1 73 ? 11.578 24.004 4.634 1.00 81.31 73 SER A N 1
ATOM 593 C CA . SER A 1 73 ? 10.235 23.420 4.543 1.00 81.31 73 SER A CA 1
ATOM 594 C C . SER A 1 73 ? 10.241 21.949 4.968 1.00 81.31 73 SER A C 1
ATOM 596 O O . SER A 1 73 ? 11.119 21.180 4.554 1.00 81.31 73 SER A O 1
ATOM 598 N N . VAL A 1 74 ? 9.231 21.537 5.739 1.00 82.12 74 VAL A N 1
ATOM 599 C CA . VAL A 1 74 ? 8.964 20.117 6.009 1.00 82.12 74 VAL A CA 1
ATOM 600 C C . VAL A 1 74 ? 8.620 19.432 4.688 1.00 82.12 74 VAL A C 1
ATOM 602 O O . VAL A 1 74 ? 7.827 19.944 3.900 1.00 82.12 74 VAL A O 1
ATOM 605 N N . SER A 1 75 ? 9.255 18.299 4.413 1.00 83.44 75 SER A N 1
ATOM 606 C CA . SER A 1 75 ? 9.162 17.581 3.141 1.00 83.44 75 SER A CA 1
ATOM 607 C C . SER A 1 75 ? 9.292 16.080 3.359 1.00 83.44 75 SER A C 1
ATOM 609 O O . SER A 1 75 ? 9.665 15.639 4.441 1.00 83.44 75 SER A O 1
ATOM 611 N N . ARG A 1 76 ? 9.020 15.284 2.328 1.00 83.12 76 ARG A N 1
ATOM 612 C CA . ARG A 1 76 ? 9.244 13.835 2.336 1.00 83.12 76 ARG A CA 1
ATOM 613 C C . ARG A 1 76 ? 9.947 13.409 1.044 1.00 83.12 76 ARG A C 1
ATOM 615 O O . ARG A 1 76 ? 9.688 13.979 -0.017 1.00 83.12 76 ARG A O 1
ATOM 622 N N . GLY A 1 77 ? 10.849 12.432 1.099 1.00 81.88 77 GLY A N 1
ATOM 623 C CA . GLY A 1 77 ? 11.364 11.792 -0.119 1.00 81.88 77 GLY A CA 1
ATOM 624 C C . GLY A 1 77 ? 10.268 10.975 -0.817 1.00 81.88 77 GLY A C 1
ATOM 625 O O . GLY A 1 77 ? 9.321 10.526 -0.181 1.00 81.88 77 GLY A O 1
ATOM 626 N N . VAL A 1 78 ? 10.358 10.752 -2.132 1.00 79.00 78 VAL A N 1
ATOM 627 C CA . VAL A 1 78 ? 9.330 9.951 -2.839 1.00 79.00 78 VAL A CA 1
ATOM 628 C C . VAL A 1 78 ? 9.340 8.481 -2.410 1.00 79.00 78 VAL A C 1
ATOM 630 O O . VAL A 1 78 ? 8.295 7.829 -2.347 1.00 79.00 78 VAL A O 1
ATOM 633 N N . THR A 1 79 ? 10.529 7.970 -2.113 1.00 72.38 79 THR A N 1
ATOM 634 C CA . THR A 1 79 ? 10.787 6.600 -1.658 1.00 72.38 79 THR A CA 1
ATOM 635 C C . THR A 1 79 ? 10.941 6.505 -0.141 1.00 72.38 79 THR A C 1
ATOM 637 O O . THR A 1 79 ? 10.965 5.403 0.399 1.00 72.38 79 THR A O 1
ATOM 640 N N . GLU A 1 80 ? 11.048 7.643 0.545 1.00 73.12 80 GLU A N 1
ATOM 641 C CA . GLU A 1 80 ? 11.314 7.722 1.979 1.00 73.12 80 GLU A CA 1
ATOM 642 C C . GLU A 1 80 ? 10.004 7.826 2.761 1.00 73.12 80 GLU A C 1
ATOM 644 O O . GLU A 1 80 ? 9.032 8.458 2.335 1.00 73.12 80 GLU A O 1
ATOM 649 N N . LYS A 1 81 ? 9.970 7.173 3.922 1.00 68.31 81 LYS A N 1
ATOM 650 C CA . LYS A 1 81 ? 8.788 7.156 4.783 1.00 68.31 81 LYS A CA 1
ATOM 651 C C . LYS A 1 81 ? 8.797 8.297 5.794 1.00 68.31 81 LYS A C 1
ATOM 653 O O . LYS A 1 81 ? 7.723 8.693 6.214 1.00 68.31 81 LYS A O 1
ATOM 658 N N . GLU A 1 82 ? 9.946 8.858 6.143 1.00 71.56 82 GLU A N 1
ATOM 659 C CA . GLU A 1 82 ? 10.064 9.888 7.180 1.00 71.56 82 GLU A CA 1
ATOM 660 C C . GLU A 1 82 ? 9.952 11.304 6.610 1.00 71.56 82 GLU A C 1
ATOM 662 O O . GLU A 1 82 ? 10.350 11.573 5.471 1.00 71.56 82 GLU A O 1
ATOM 667 N N . GLN A 1 83 ? 9.402 12.221 7.408 1.00 77.81 83 GLN A N 1
ATOM 668 C CA . GLN A 1 83 ? 9.440 13.641 7.081 1.00 77.81 83 GLN A CA 1
ATOM 669 C C . GLN A 1 83 ? 10.803 14.225 7.453 1.00 77.81 83 GLN A C 1
ATOM 671 O O . GLN A 1 83 ? 11.314 14.020 8.550 1.00 77.81 83 GLN A O 1
ATOM 676 N N . VAL A 1 84 ? 11.382 14.990 6.534 1.00 80.81 84 VAL A N 1
ATOM 677 C CA . VAL A 1 84 ? 12.682 15.637 6.690 1.00 80.81 84 VAL A CA 1
ATOM 678 C C . VAL A 1 84 ? 12.582 17.124 6.382 1.00 80.81 84 VAL A C 1
ATOM 680 O O . VAL A 1 84 ? 11.813 17.570 5.523 1.00 80.81 84 VAL A O 1
ATOM 683 N N . ILE A 1 85 ? 13.403 17.912 7.071 1.00 82.56 85 ILE A N 1
ATOM 684 C CA . ILE A 1 85 ? 13.555 19.336 6.781 1.00 82.56 85 ILE A CA 1
ATOM 685 C C . ILE A 1 85 ? 14.398 19.481 5.512 1.00 82.56 85 ILE A C 1
ATOM 687 O O . ILE A 1 85 ? 15.534 19.003 5.441 1.00 82.56 85 ILE A O 1
ATOM 691 N N . SER A 1 86 ? 13.842 20.154 4.505 1.00 82.62 86 SER A N 1
ATOM 692 C CA . SER A 1 86 ? 14.513 20.381 3.223 1.00 82.62 86 SER A CA 1
ATOM 693 C C . SER A 1 86 ? 15.799 21.181 3.421 1.00 82.62 86 SER A C 1
ATOM 695 O O . SER A 1 86 ? 15.761 22.332 3.862 1.00 82.62 86 SER A O 1
ATOM 697 N N . LYS A 1 87 ? 16.945 20.603 3.047 1.00 83.62 87 LYS A N 1
ATOM 698 C CA . LYS A 1 87 ? 18.25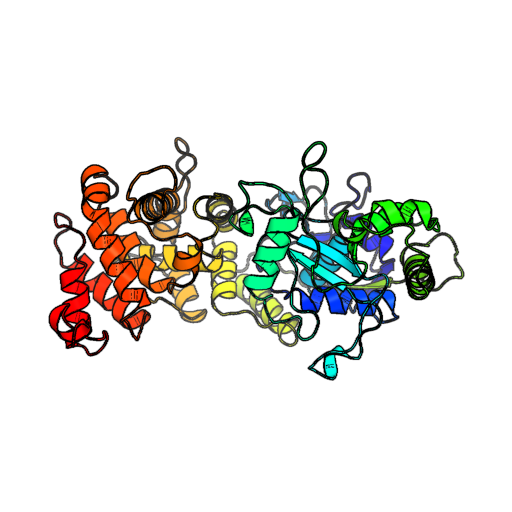3 21.277 3.153 1.00 83.62 87 LYS A CA 1
ATOM 699 C C . LYS A 1 87 ? 18.441 22.384 2.112 1.00 83.62 87 LYS A C 1
ATOM 701 O O . LYS A 1 87 ? 19.102 23.379 2.403 1.00 83.62 87 LYS A O 1
ATOM 706 N N . ASN A 1 88 ? 17.826 22.218 0.941 1.00 85.31 88 ASN A N 1
ATOM 707 C CA . ASN A 1 88 ? 17.966 23.089 -0.224 1.00 85.31 88 ASN A CA 1
ATOM 708 C C . ASN A 1 88 ? 16.592 23.526 -0.750 1.00 85.31 88 ASN A C 1
ATOM 710 O O . ASN A 1 88 ? 15.588 22.826 -0.557 1.00 85.31 88 ASN A O 1
ATOM 714 N N . THR A 1 89 ? 16.568 24.667 -1.442 1.00 89.06 89 THR A N 1
ATOM 715 C CA . THR A 1 89 ? 15.426 25.079 -2.266 1.00 89.06 89 THR A CA 1
ATOM 716 C C . THR A 1 89 ? 15.212 24.081 -3.406 1.00 89.06 89 THR A C 1
ATOM 718 O O . THR A 1 89 ? 16.135 23.381 -3.824 1.00 89.06 89 THR A O 1
ATOM 721 N N . GLY A 1 90 ? 13.981 23.975 -3.887 1.00 91.19 90 GLY A N 1
ATOM 722 C CA . GLY A 1 90 ? 13.631 23.041 -4.949 1.00 91.19 90 GLY A CA 1
ATOM 723 C C . GLY A 1 90 ? 12.146 23.092 -5.253 1.00 91.19 90 GLY A C 1
ATOM 724 O O . GLY A 1 90 ? 11.537 24.160 -5.214 1.00 91.19 90 GLY A O 1
ATOM 725 N N . PHE A 1 91 ? 11.554 21.929 -5.503 1.00 91.06 91 PHE A N 1
ATOM 726 C CA . PHE A 1 91 ? 10.154 21.810 -5.882 1.00 91.06 91 PHE A CA 1
ATOM 727 C C . PHE A 1 91 ? 9.393 20.807 -5.016 1.00 91.06 91 PHE A C 1
ATOM 729 O O . PHE A 1 91 ? 9.926 19.776 -4.590 1.00 91.06 91 PHE A O 1
ATOM 736 N N . PHE A 1 92 ? 8.118 21.097 -4.787 1.00 89.81 92 PHE A N 1
ATOM 737 C CA . PHE A 1 92 ? 7.140 20.137 -4.300 1.00 89.81 92 PHE A CA 1
ATOM 738 C C . PHE A 1 92 ? 6.390 19.503 -5.466 1.00 89.81 92 PHE A C 1
ATOM 740 O O . PHE A 1 92 ? 5.916 20.208 -6.350 1.00 89.81 92 PHE A O 1
ATOM 747 N N . LEU A 1 93 ? 6.246 18.179 -5.448 1.00 90.06 93 LEU A N 1
ATOM 748 C CA . LEU A 1 93 ? 5.449 17.427 -6.410 1.00 90.06 93 LEU A CA 1
ATOM 749 C C . LEU A 1 93 ? 3.978 17.404 -5.976 1.00 90.06 93 LEU A C 1
ATOM 751 O O . LEU A 1 93 ? 3.584 16.656 -5.073 1.00 90.06 93 LEU A O 1
ATOM 755 N N . LEU A 1 94 ? 3.166 18.229 -6.632 1.00 83.88 94 LEU A N 1
ATOM 756 C CA . LEU A 1 94 ? 1.743 18.396 -6.340 1.00 83.88 94 LEU A CA 1
ATOM 757 C C . LEU A 1 94 ? 0.877 17.353 -7.053 1.00 83.88 94 LEU A C 1
ATOM 759 O O . LEU A 1 94 ? -0.049 16.819 -6.442 1.00 83.88 94 LEU A O 1
ATOM 763 N N . ASP A 1 95 ? 1.210 17.031 -8.307 1.00 85.12 95 ASP A N 1
ATOM 764 C CA . ASP A 1 95 ? 0.552 15.984 -9.096 1.00 85.12 95 ASP A CA 1
ATOM 765 C C . ASP A 1 95 ? 1.550 15.009 -9.719 1.00 85.12 95 ASP A C 1
ATOM 767 O O . ASP A 1 95 ? 2.662 15.383 -10.084 1.00 85.12 95 ASP A O 1
ATOM 771 N N . GLY A 1 96 ? 1.122 13.759 -9.885 1.00 88.06 96 GLY A N 1
ATOM 772 C CA . GLY A 1 96 ? 1.925 12.702 -10.490 1.00 88.06 96 GLY A CA 1
ATOM 773 C C . GLY A 1 96 ? 2.732 11.879 -9.488 1.00 88.06 96 GLY A C 1
ATOM 774 O O . GLY A 1 96 ? 3.440 10.978 -9.905 1.00 88.06 96 GLY A O 1
ATOM 775 N N . GLN A 1 97 ? 2.560 12.087 -8.178 1.00 86.00 97 GLN A N 1
ATOM 776 C CA . GLN A 1 97 ? 3.243 11.321 -7.117 1.00 86.00 97 GLN A CA 1
ATOM 777 C C . GLN A 1 97 ? 3.171 9.800 -7.335 1.00 86.00 97 GLN A C 1
ATOM 779 O O . GLN A 1 97 ? 4.165 9.090 -7.210 1.00 86.00 97 GLN A O 1
ATOM 784 N N . GLN A 1 98 ? 1.994 9.301 -7.715 1.00 85.06 98 GLN A N 1
ATOM 785 C CA . GLN A 1 98 ? 1.755 7.877 -7.952 1.00 85.06 98 GLN A CA 1
ATOM 786 C C . GLN A 1 98 ? 2.435 7.371 -9.228 1.00 85.06 98 GLN A C 1
ATOM 788 O O . GLN A 1 98 ? 3.041 6.302 -9.208 1.00 85.06 98 GLN A O 1
ATOM 793 N N . ARG A 1 99 ? 2.423 8.183 -10.295 1.00 91.31 99 ARG A N 1
ATOM 794 C CA . ARG A 1 99 ? 3.177 7.923 -11.530 1.00 91.31 99 ARG A CA 1
ATOM 795 C C . ARG A 1 99 ? 4.677 7.901 -11.257 1.00 91.31 99 ARG A C 1
ATOM 797 O O . ARG A 1 99 ? 5.347 6.977 -11.697 1.00 91.31 99 ARG A O 1
ATOM 804 N N . THR A 1 100 ? 5.193 8.849 -10.473 1.00 93.50 100 THR A N 1
ATOM 805 C CA . THR A 1 100 ? 6.601 8.880 -10.057 1.00 93.50 100 THR A CA 1
ATOM 806 C C . THR A 1 100 ? 6.959 7.601 -9.319 1.00 93.50 100 THR A C 1
ATOM 808 O O . THR A 1 100 ? 7.910 6.940 -9.703 1.00 93.50 100 THR A O 1
ATOM 811 N N . ARG A 1 101 ? 6.182 7.189 -8.310 1.00 91.31 101 ARG A N 1
ATOM 812 C CA . ARG A 1 101 ? 6.454 5.950 -7.560 1.00 91.31 101 ARG A CA 1
ATOM 813 C C . ARG A 1 101 ? 6.418 4.706 -8.446 1.00 91.31 101 ARG A C 1
ATOM 815 O O . ARG A 1 101 ? 7.282 3.849 -8.300 1.00 91.31 101 ARG A O 1
ATOM 822 N N . ALA A 1 102 ? 5.458 4.623 -9.366 1.00 93.25 102 ALA A N 1
ATOM 823 C CA . ALA A 1 102 ? 5.364 3.535 -10.333 1.00 93.25 102 ALA A CA 1
ATOM 824 C C . ALA A 1 102 ? 6.572 3.498 -11.283 1.00 93.25 102 ALA A C 1
ATOM 826 O O . ALA A 1 102 ? 7.127 2.428 -11.512 1.00 93.25 102 ALA A O 1
ATOM 827 N N . ILE A 1 103 ? 7.031 4.656 -11.772 1.00 95.38 103 ILE A N 1
ATOM 828 C CA . ILE A 1 103 ? 8.266 4.775 -12.558 1.00 95.38 103 ILE A CA 1
ATOM 829 C C . ILE A 1 103 ? 9.473 4.346 -11.719 1.00 95.38 103 ILE A C 1
ATOM 831 O O . ILE A 1 103 ? 10.261 3.523 -12.155 1.00 95.38 103 ILE A O 1
ATOM 835 N N . LEU A 1 104 ? 9.631 4.842 -10.492 1.00 94.75 104 LEU A N 1
ATOM 836 C CA . LEU A 1 104 ? 10.779 4.466 -9.660 1.00 94.75 104 LEU A CA 1
ATOM 837 C C . LEU A 1 104 ? 10.821 2.957 -9.380 1.00 94.75 104 LEU A C 1
ATOM 839 O O . LEU A 1 104 ? 11.909 2.385 -9.353 1.00 94.75 104 LEU A O 1
ATOM 843 N N . LEU A 1 105 ? 9.655 2.309 -9.259 1.00 93.81 105 LEU A N 1
ATOM 844 C CA . LEU A 1 105 ? 9.541 0.866 -9.037 1.00 93.81 105 LEU A CA 1
ATOM 845 C C . LEU A 1 105 ? 10.167 0.020 -10.157 1.00 93.81 105 LEU A C 1
ATOM 847 O O . LEU A 1 105 ? 10.618 -1.092 -9.896 1.00 93.81 105 LEU A O 1
ATOM 851 N N . GLY A 1 106 ? 10.193 0.523 -11.394 1.00 95.12 106 GLY A N 1
ATOM 852 C CA . GLY A 1 106 ? 10.831 -0.197 -12.496 1.00 95.12 106 GLY A CA 1
ATOM 853 C C . GLY A 1 106 ? 12.351 -0.053 -12.542 1.00 95.12 106 GLY A C 1
ATOM 854 O O . GLY A 1 106 ? 13.003 -0.861 -13.186 1.00 95.12 106 GLY A O 1
ATOM 855 N N . PHE A 1 107 ? 12.926 0.925 -11.836 1.00 95.12 107 PHE A N 1
ATOM 856 C CA . PHE A 1 107 ? 14.381 1.071 -11.708 1.00 95.12 107 PHE A CA 1
ATOM 857 C C . PHE A 1 107 ? 14.919 0.392 -10.449 1.00 95.12 107 PHE A C 1
ATOM 859 O O . PHE A 1 107 ? 16.021 -0.145 -10.468 1.00 95.12 107 PHE A O 1
ATOM 866 N N . ASN A 1 108 ? 14.149 0.420 -9.361 1.00 92.06 108 ASN A N 1
ATOM 867 C CA . ASN A 1 108 ? 14.485 -0.216 -8.095 1.00 92.06 108 ASN A CA 1
ATOM 868 C C . ASN A 1 108 ? 13.223 -0.789 -7.450 1.00 92.06 108 ASN A C 1
ATOM 870 O O . ASN A 1 108 ? 12.214 -0.093 -7.317 1.00 92.06 108 ASN A O 1
ATOM 874 N N . HIS A 1 109 ? 13.299 -2.026 -6.962 1.00 90.12 109 HIS A N 1
ATOM 875 C CA . HIS A 1 109 ? 12.262 -2.556 -6.084 1.00 90.12 109 HIS A CA 1
ATOM 876 C C . HIS A 1 109 ? 12.150 -1.740 -4.783 1.00 90.12 109 HIS A C 1
ATOM 878 O O . HIS A 1 109 ? 13.070 -1.034 -4.365 1.00 90.12 109 HIS A O 1
ATOM 884 N N . SER A 1 110 ? 11.004 -1.858 -4.118 1.00 87.00 110 SER A N 1
ATOM 885 C CA . SER A 1 110 ? 10.763 -1.273 -2.795 1.00 87.00 110 SER A CA 1
ATOM 886 C C . SER A 1 110 ? 10.569 -2.375 -1.761 1.00 87.00 110 SER A C 1
ATOM 888 O O . SER A 1 110 ? 10.282 -3.511 -2.124 1.00 87.00 110 SER A O 1
ATOM 890 N N . GLU A 1 111 ? 10.615 -2.049 -0.470 1.00 81.88 111 GLU A N 1
ATOM 891 C CA . GLU A 1 111 ? 10.322 -3.012 0.609 1.00 81.88 111 GLU A CA 1
ATOM 892 C C . GLU A 1 111 ? 8.984 -3.751 0.423 1.00 81.88 111 GLU A C 1
ATOM 894 O O . GLU A 1 111 ? 8.848 -4.902 0.826 1.00 81.88 111 GLU A O 1
ATOM 899 N N . ASN A 1 112 ? 7.999 -3.095 -0.201 1.00 85.75 112 ASN A N 1
ATOM 900 C CA . ASN A 1 112 ? 6.616 -3.568 -0.257 1.00 85.75 112 ASN A CA 1
ATOM 901 C C . ASN A 1 112 ? 6.135 -3.997 -1.641 1.00 85.75 112 ASN A C 1
ATOM 903 O O . ASN A 1 112 ? 5.039 -4.549 -1.744 1.00 85.75 112 ASN A O 1
ATOM 907 N N . ALA A 1 113 ? 6.902 -3.725 -2.695 1.00 90.75 113 ALA A N 1
ATOM 908 C CA . ALA A 1 113 ? 6.506 -4.019 -4.064 1.00 90.75 113 ALA A CA 1
ATOM 909 C C . ALA A 1 113 ? 7.712 -4.249 -4.972 1.00 90.75 113 ALA A C 1
ATOM 911 O O . ALA A 1 113 ? 8.753 -3.609 -4.795 1.00 90.75 113 ALA A O 1
ATOM 912 N N . ARG A 1 114 ? 7.510 -5.085 -5.992 1.00 93.19 114 ARG A N 1
ATOM 913 C CA . ARG A 1 114 ? 8.461 -5.352 -7.072 1.00 93.19 114 ARG A CA 1
ATOM 914 C C . ARG A 1 114 ? 7.734 -5.497 -8.404 1.00 93.19 114 ARG A C 1
ATOM 916 O O . ARG A 1 114 ? 6.653 -6.087 -8.453 1.00 93.19 114 ARG A O 1
ATOM 923 N N . LEU A 1 115 ? 8.321 -4.936 -9.458 1.00 95.81 115 LEU A N 1
ATOM 924 C CA . LEU A 1 115 ? 7.806 -5.010 -10.822 1.00 95.81 115 LEU A CA 1
ATOM 925 C C . LEU A 1 115 ? 8.511 -6.125 -11.599 1.00 95.81 115 LEU A C 1
ATOM 927 O O . LEU A 1 115 ? 9.729 -6.280 -11.517 1.00 95.81 115 LEU A O 1
ATOM 931 N N . TRP A 1 116 ? 7.733 -6.868 -12.374 1.00 96.31 116 TRP A N 1
ATOM 932 C CA . TRP A 1 116 ? 8.169 -7.987 -13.199 1.00 96.31 116 TRP A CA 1
ATOM 933 C C . TRP A 1 116 ? 7.726 -7.771 -14.640 1.00 96.31 116 TRP A C 1
ATOM 935 O O . TRP A 1 116 ? 6.675 -7.169 -14.870 1.00 96.31 116 TRP A O 1
ATOM 945 N N . ILE A 1 117 ? 8.493 -8.308 -15.583 1.00 96.81 117 ILE A N 1
ATOM 946 C CA . ILE A 1 117 ? 8.132 -8.384 -17.001 1.00 96.81 117 ILE A CA 1
ATOM 947 C C . ILE A 1 117 ? 8.153 -9.847 -17.446 1.00 96.81 117 ILE A C 1
ATOM 949 O O . ILE A 1 117 ? 9.051 -10.594 -17.059 1.00 96.81 117 ILE A O 1
ATOM 953 N N . ASP A 1 118 ? 7.147 -10.270 -18.208 1.00 95.00 118 ASP A N 1
ATOM 954 C CA . ASP A 1 118 ? 7.090 -11.614 -18.788 1.00 95.00 118 ASP A CA 1
ATOM 955 C C . ASP A 1 118 ? 7.792 -11.633 -20.151 1.00 95.00 118 ASP A C 1
ATOM 957 O O . ASP A 1 118 ? 7.417 -10.889 -21.055 1.00 95.00 118 ASP A O 1
ATOM 961 N N . LEU A 1 119 ? 8.801 -12.490 -20.301 1.00 94.94 119 LEU A N 1
ATOM 962 C CA . LEU A 1 119 ? 9.543 -12.668 -21.552 1.00 94.94 119 LEU A CA 1
ATOM 963 C C . LEU A 1 119 ? 8.773 -13.501 -22.583 1.00 94.94 119 LEU A C 1
ATOM 965 O O . LEU A 1 119 ? 9.135 -13.525 -23.755 1.00 94.94 119 LEU A O 1
ATOM 969 N N . LYS A 1 120 ? 7.707 -14.197 -22.180 1.00 92.56 120 LYS A N 1
ATOM 970 C CA . LYS A 1 120 ? 6.875 -14.991 -23.089 1.00 92.56 120 LYS A CA 1
ATOM 971 C C . LYS A 1 120 ? 5.397 -14.785 -22.762 1.00 92.56 120 LYS A C 1
ATOM 973 O O . LYS A 1 120 ? 4.740 -15.728 -22.327 1.00 92.56 120 LYS A O 1
ATOM 978 N N . PRO A 1 121 ? 4.854 -13.572 -22.924 1.00 89.81 121 PRO A N 1
ATOM 979 C CA . PRO A 1 121 ? 3.529 -13.246 -22.417 1.00 89.81 121 PRO A CA 1
ATOM 980 C C . PRO A 1 121 ? 2.409 -14.002 -23.144 1.00 89.81 121 PRO A C 1
ATOM 982 O O . PRO A 1 121 ? 2.445 -14.172 -24.361 1.00 89.81 121 PRO A O 1
ATOM 985 N N . THR A 1 122 ? 1.363 -14.385 -22.406 1.00 83.50 122 THR A N 1
ATOM 986 C CA . THR A 1 122 ? 0.066 -14.771 -22.989 1.00 83.50 122 THR A CA 1
ATOM 987 C C . THR A 1 122 ? -0.893 -13.587 -22.869 1.00 83.50 122 THR A C 1
ATOM 989 O O . THR A 1 122 ? -1.256 -13.199 -21.760 1.00 83.50 122 THR A O 1
ATOM 992 N N . LEU A 1 123 ? -1.305 -13.010 -24.001 1.00 75.56 123 LEU A N 1
ATOM 993 C CA . LEU A 1 123 ? -2.087 -11.763 -24.058 1.00 75.56 123 LEU A CA 1
ATOM 994 C C . LEU A 1 123 ? -3.599 -11.983 -24.266 1.00 75.56 123 LEU A C 1
ATOM 996 O O . LEU A 1 123 ? -4.287 -11.118 -24.796 1.00 75.56 123 LEU A O 1
ATOM 1000 N N . SER A 1 124 ? -4.127 -13.144 -23.868 1.00 70.88 124 SER A N 1
ATOM 1001 C CA . SER A 1 124 ? -5.566 -13.434 -23.910 1.00 70.88 124 SER A CA 1
ATOM 1002 C C . SER A 1 124 ? -6.218 -13.127 -22.558 1.00 70.88 124 SER A C 1
ATOM 1004 O O . SER A 1 124 ? -6.062 -13.899 -21.608 1.00 70.88 124 SER A O 1
ATOM 1006 N N . PHE A 1 125 ? -6.946 -12.016 -22.472 1.00 71.19 125 PHE A N 1
ATOM 1007 C CA . PHE A 1 125 ? -7.655 -11.563 -21.274 1.00 71.19 125 PHE A CA 1
ATOM 1008 C C . PHE A 1 125 ? -9.176 -11.667 -21.439 1.00 71.19 125 PHE A C 1
ATOM 1010 O O . PHE A 1 125 ? -9.705 -11.583 -22.550 1.00 71.19 125 PHE A O 1
ATOM 1017 N N . ASP A 1 126 ? -9.881 -11.803 -20.310 1.00 74.00 126 ASP A N 1
ATOM 1018 C CA . ASP A 1 126 ? -11.348 -11.911 -20.291 1.00 74.00 126 ASP A CA 1
ATOM 1019 C C . ASP A 1 126 ? -12.011 -10.576 -20.673 1.00 74.00 126 ASP A C 1
ATOM 1021 O O . ASP A 1 126 ? -13.054 -10.543 -21.324 1.00 74.00 126 ASP A O 1
ATOM 1025 N N . ASN A 1 127 ? -11.390 -9.459 -20.277 1.00 71.31 127 ASN A N 1
ATOM 1026 C CA . ASN A 1 127 ? -11.798 -8.119 -20.682 1.00 71.31 127 ASN A CA 1
ATOM 1027 C C . ASN A 1 127 ? -11.021 -7.684 -21.934 1.00 71.31 127 ASN A C 1
ATOM 1029 O O . ASN A 1 127 ? -9.791 -7.635 -21.928 1.00 71.31 127 ASN A O 1
ATOM 1033 N N . ILE A 1 128 ? -11.753 -7.289 -22.978 1.00 71.12 128 ILE A N 1
ATOM 1034 C CA . ILE A 1 128 ? -11.201 -6.801 -24.248 1.00 71.12 128 ILE A CA 1
ATOM 1035 C C . ILE A 1 128 ? -10.290 -5.583 -24.037 1.00 71.12 128 ILE A C 1
ATOM 1037 O O . ILE A 1 128 ? -9.276 -5.466 -24.719 1.00 71.12 128 ILE A O 1
ATOM 1041 N N . GLU A 1 129 ? -10.574 -4.723 -23.055 1.00 71.31 129 GLU A N 1
ATOM 1042 C CA . GLU A 1 129 ? -9.729 -3.565 -22.726 1.00 71.31 129 GLU A CA 1
ATOM 1043 C C . GLU A 1 129 ? -8.347 -3.936 -22.167 1.00 71.31 129 GLU A C 1
ATOM 1045 O O . GLU A 1 129 ? -7.505 -3.059 -21.997 1.00 71.31 129 GLU A O 1
ATOM 1050 N N . HIS A 1 130 ? -8.104 -5.198 -21.807 1.00 70.44 130 HIS A N 1
ATOM 1051 C CA . HIS A 1 130 ? -6.776 -5.673 -21.404 1.00 70.44 130 HIS A CA 1
ATOM 1052 C C . HIS A 1 130 ? -6.024 -6.366 -22.547 1.00 70.44 130 HIS A C 1
ATOM 1054 O O . HIS A 1 130 ? -4.812 -6.551 -22.444 1.00 70.44 130 HIS A O 1
ATOM 1060 N N . ASN A 1 131 ? -6.711 -6.708 -23.643 1.00 72.50 131 ASN A N 1
ATOM 1061 C CA . ASN A 1 131 ? -6.106 -7.316 -24.834 1.00 72.50 131 ASN A CA 1
ATOM 1062 C C . ASN A 1 131 ? -5.279 -6.312 -25.657 1.00 72.50 131 ASN A C 1
ATOM 1064 O O . ASN A 1 131 ? -4.678 -6.685 -26.660 1.00 72.50 131 ASN A O 1
ATOM 1068 N N . ASP A 1 132 ? -5.240 -5.042 -25.247 1.00 79.25 132 ASP A N 1
ATOM 1069 C CA . ASP A 1 132 ? -4.434 -3.990 -25.861 1.00 79.25 132 ASP A CA 1
ATOM 1070 C C . ASP A 1 132 ? -2.989 -3.942 -25.338 1.00 79.25 132 ASP A C 1
ATOM 1072 O O . ASP A 1 132 ? -2.193 -3.145 -25.831 1.00 79.25 132 ASP A O 1
ATOM 1076 N N . ARG A 1 133 ? -2.614 -4.779 -24.365 1.00 84.94 133 ARG A N 1
ATOM 1077 C CA . ARG A 1 133 ? -1.248 -4.836 -23.821 1.00 84.94 133 ARG A CA 1
ATOM 1078 C C . ARG A 1 133 ? -0.286 -5.503 -24.801 1.00 84.94 133 ARG A C 1
ATOM 1080 O O . ARG A 1 133 ? -0.671 -6.426 -25.508 1.00 84.94 133 ARG A O 1
ATOM 1087 N N . HIS A 1 134 ? 0.973 -5.062 -24.825 1.00 89.25 134 HIS A N 1
ATOM 1088 C CA . HIS A 1 134 ? 2.030 -5.723 -25.612 1.00 89.25 134 HIS A CA 1
ATOM 1089 C C . HIS A 1 134 ? 3.156 -6.221 -24.722 1.00 89.25 134 HIS A C 1
ATOM 1091 O O . HIS A 1 134 ? 3.531 -7.382 -24.827 1.00 89.25 134 HIS A O 1
ATOM 1097 N N . PHE A 1 135 ? 3.620 -5.391 -23.788 1.00 93.62 135 PHE A N 1
ATOM 1098 C CA . PHE A 1 135 ? 4.545 -5.802 -22.744 1.00 93.62 135 PHE A CA 1
ATOM 1099 C C . PHE A 1 135 ? 3.760 -6.183 -21.492 1.00 93.62 135 PHE A C 1
ATOM 1101 O O . PHE A 1 135 ? 3.048 -5.371 -20.891 1.00 93.62 135 PHE A O 1
ATOM 1108 N N . LEU A 1 136 ? 3.884 -7.441 -21.074 1.00 92.50 136 LEU A N 1
ATOM 1109 C CA . LEU A 1 136 ? 3.142 -7.938 -19.925 1.00 92.50 136 LEU A CA 1
ATOM 1110 C C . LEU A 1 136 ? 3.903 -7.695 -18.626 1.00 92.50 136 LEU A C 1
ATOM 1112 O O . LEU A 1 136 ? 4.759 -8.481 -18.219 1.00 92.50 136 LEU A O 1
ATOM 1116 N N . PHE A 1 137 ? 3.531 -6.618 -17.944 1.00 95.00 137 PHE A N 1
ATOM 1117 C CA . PHE A 1 137 ? 4.011 -6.339 -16.600 1.00 95.00 137 PHE A CA 1
ATOM 1118 C C . PHE A 1 137 ? 3.159 -7.019 -15.526 1.00 95.00 137 PHE A C 1
ATOM 1120 O O . PHE A 1 137 ? 1.942 -7.185 -15.675 1.00 95.00 137 PHE A O 1
ATOM 1127 N N . ARG A 1 138 ? 3.811 -7.381 -14.416 1.00 94.06 138 ARG A N 1
ATOM 1128 C CA . ARG A 1 138 ? 3.178 -7.888 -13.193 1.00 94.06 138 ARG A CA 1
ATOM 1129 C C . ARG A 1 138 ? 3.771 -7.231 -11.959 1.00 94.06 138 ARG A C 1
ATOM 1131 O O . ARG A 1 138 ? 4.986 -7.081 -11.860 1.00 94.06 138 ARG A O 1
ATOM 1138 N N . VAL A 1 139 ? 2.930 -6.885 -10.988 1.00 93.81 139 VAL A N 1
ATOM 1139 C CA . VAL A 1 139 ? 3.398 -6.379 -9.687 1.00 93.81 139 VAL A CA 1
ATOM 1140 C C . VAL A 1 139 ? 3.145 -7.404 -8.589 1.00 93.81 139 VAL A C 1
ATOM 1142 O O . VAL A 1 139 ? 2.015 -7.840 -8.369 1.00 93.81 139 VAL A O 1
ATOM 1145 N N . THR A 1 140 ? 4.195 -7.736 -7.844 1.00 93.44 140 THR A N 1
ATOM 1146 C CA . THR A 1 140 ? 4.094 -8.481 -6.583 1.00 93.44 140 THR A CA 1
ATOM 1147 C C . THR A 1 140 ? 4.213 -7.511 -5.419 1.00 93.44 140 THR A C 1
ATOM 1149 O O . THR A 1 140 ? 5.060 -6.617 -5.448 1.00 93.44 140 THR A O 1
ATOM 1152 N N . THR A 1 141 ? 3.406 -7.694 -4.376 1.00 90.12 141 THR A N 1
ATOM 1153 C CA . THR A 1 141 ? 3.476 -6.884 -3.147 1.00 90.12 141 THR A CA 1
ATOM 1154 C C . THR A 1 141 ? 3.580 -7.771 -1.916 1.00 90.12 141 THR A C 1
ATOM 1156 O O . THR A 1 141 ? 3.231 -8.942 -1.981 1.00 90.12 141 THR A O 1
ATOM 1159 N N . THR A 1 142 ? 3.976 -7.233 -0.763 1.00 84.38 142 THR A N 1
ATOM 1160 C CA . THR A 1 142 ? 3.987 -7.992 0.509 1.00 84.38 142 THR A CA 1
ATOM 1161 C C . THR A 1 142 ? 2.614 -8.562 0.889 1.00 84.38 142 THR A C 1
ATOM 1163 O O . THR A 1 142 ? 2.524 -9.549 1.612 1.00 84.38 142 THR A O 1
ATOM 1166 N N . HIS A 1 143 ? 1.534 -7.978 0.360 1.00 82.75 143 HIS A N 1
ATOM 1167 C CA . HIS A 1 143 ? 0.156 -8.426 0.578 1.00 82.75 143 HIS A CA 1
ATOM 1168 C C . HIS A 1 143 ? -0.363 -9.356 -0.529 1.00 82.75 143 HIS A C 1
ATOM 1170 O O . HIS A 1 143 ? -1.294 -10.128 -0.302 1.00 82.75 143 HIS A O 1
ATOM 1176 N N . GLN A 1 144 ? 0.202 -9.262 -1.735 1.00 88.38 144 GLN A N 1
ATOM 1177 C CA . GLN A 1 144 ? -0.076 -10.121 -2.890 1.00 88.38 144 GLN A CA 1
ATOM 1178 C C . GLN A 1 144 ? 1.263 -10.608 -3.465 1.00 88.38 144 GLN A C 1
ATOM 1180 O O . GLN A 1 144 ? 1.680 -10.146 -4.534 1.00 88.38 144 GLN A O 1
ATOM 1185 N N . PRO A 1 145 ? 1.984 -11.490 -2.747 1.00 90.31 145 PRO A N 1
ATOM 1186 C CA . PRO A 1 145 ? 3.346 -11.864 -3.127 1.00 90.31 145 PRO A CA 1
ATOM 1187 C C . PRO A 1 145 ? 3.369 -12.615 -4.458 1.00 90.31 145 PRO A C 1
ATOM 1189 O O . PRO A 1 145 ? 4.329 -12.500 -5.208 1.00 90.31 145 PRO A O 1
ATOM 1192 N N . TRP A 1 146 ? 2.290 -13.316 -4.795 1.00 92.56 146 TRP A N 1
ATOM 1193 C CA . TRP A 1 146 ? 2.162 -14.138 -6.001 1.00 92.56 146 TRP A CA 1
ATOM 1194 C C . TRP A 1 146 ? 1.634 -13.383 -7.229 1.00 92.56 146 TRP A C 1
ATOM 1196 O O . TRP A 1 146 ? 1.409 -13.997 -8.271 1.00 92.56 146 TRP A O 1
ATOM 1206 N N . GLY A 1 147 ? 1.405 -12.072 -7.106 1.00 91.94 147 GLY A N 1
ATOM 1207 C CA . GLY A 1 147 ? 0.757 -11.252 -8.128 1.00 91.94 147 GLY A CA 1
ATOM 1208 C C . GLY A 1 147 ? -0.770 -11.394 -8.151 1.00 91.94 147 GLY A C 1
ATOM 1209 O O . GLY A 1 147 ? -1.391 -11.879 -7.200 1.00 91.94 147 GLY A O 1
ATOM 1210 N N . MET A 1 148 ? -1.367 -10.937 -9.251 1.00 91.00 148 MET A N 1
ATOM 1211 C CA . MET A 1 148 ? -2.809 -10.981 -9.527 1.00 91.00 148 MET A CA 1
ATOM 1212 C C . MET A 1 148 ? -3.116 -11.964 -10.661 1.00 91.00 148 MET A C 1
ATOM 1214 O O . MET A 1 148 ? -2.192 -12.480 -11.295 1.00 91.00 148 MET A O 1
ATOM 1218 N N . LYS A 1 149 ? -4.402 -12.235 -10.919 1.00 88.44 149 LYS A N 1
ATOM 1219 C CA . LYS A 1 149 ? -4.786 -13.117 -12.029 1.00 88.44 149 LYS A CA 1
ATOM 1220 C C . LYS A 1 149 ? -4.325 -12.565 -13.379 1.00 88.44 149 LYS A C 1
ATOM 1222 O O . LYS A 1 149 ? -4.405 -11.360 -13.621 1.00 88.44 149 LYS A O 1
ATOM 1227 N N . CYS A 1 150 ? -3.913 -13.450 -14.283 1.00 78.69 150 CYS A N 1
ATOM 1228 C CA . CYS A 1 150 ? -3.486 -13.070 -15.620 1.00 78.69 150 CYS A CA 1
ATOM 1229 C C . CYS A 1 150 ? -4.644 -12.577 -16.488 1.00 78.69 150 CYS A C 1
ATOM 1231 O O . CYS A 1 150 ? -4.449 -11.589 -17.177 1.00 78.69 150 CYS A O 1
ATOM 1233 N N . SER A 1 151 ? -5.830 -13.193 -16.421 1.00 78.12 151 SER A N 1
ATOM 1234 C CA . SER A 1 151 ? -6.975 -12.832 -17.273 1.00 78.12 151 SER A CA 1
ATOM 1235 C C . SER A 1 151 ? -7.721 -11.576 -16.808 1.00 78.12 151 SER A C 1
ATOM 1237 O O . SER A 1 151 ? -8.329 -10.880 -17.621 1.00 78.12 151 SER A O 1
ATOM 1239 N N . LYS A 1 152 ? -7.647 -11.272 -15.504 1.00 82.25 152 LYS A N 1
ATOM 1240 C CA . LYS A 1 152 ? -8.275 -10.111 -14.865 1.00 82.25 152 LYS A CA 1
ATOM 1241 C C . LYS A 1 152 ? -7.389 -9.584 -13.724 1.00 82.25 152 LYS A C 1
ATOM 1243 O O . LYS A 1 152 ? -7.531 -10.040 -12.589 1.00 82.25 152 LYS A O 1
ATOM 1248 N N . PRO A 1 153 ? -6.484 -8.628 -13.994 1.00 79.50 153 PRO A N 1
ATOM 1249 C CA . PRO A 1 153 ? -5.489 -8.146 -13.023 1.00 79.50 153 PRO A CA 1
ATOM 1250 C C . PRO A 1 153 ? -6.054 -7.486 -11.750 1.00 79.50 153 PRO A C 1
ATOM 1252 O O . PRO A 1 153 ? -5.322 -7.289 -10.782 1.00 79.50 153 PRO A O 1
ATOM 1255 N N . GLU A 1 154 ? -7.346 -7.156 -11.718 1.00 80.44 154 GLU A N 1
ATOM 1256 C CA . GLU A 1 154 ? -8.048 -6.682 -10.516 1.00 80.44 154 GLU A CA 1
ATOM 1257 C C . GLU A 1 154 ? -8.336 -7.807 -9.506 1.00 80.44 154 GLU A C 1
ATOM 1259 O O . GLU A 1 154 ? -8.474 -7.569 -8.302 1.00 80.44 154 GLU A O 1
ATOM 1264 N N . ASP A 1 155 ? -8.423 -9.049 -9.984 1.00 85.06 155 ASP A N 1
ATOM 1265 C CA . ASP A 1 155 ? -8.816 -10.196 -9.182 1.00 85.06 155 ASP A CA 1
ATOM 1266 C C . ASP A 1 155 ? -7.609 -10.839 -8.488 1.00 85.06 155 ASP A C 1
ATOM 1268 O O . ASP A 1 155 ? -6.556 -11.105 -9.079 1.00 85.06 155 ASP A O 1
ATOM 1272 N N . LYS A 1 156 ? -7.803 -11.200 -7.217 1.00 87.75 156 LYS A N 1
ATOM 1273 C CA . LYS A 1 156 ? -6.823 -11.985 -6.462 1.00 87.75 156 LYS A CA 1
ATOM 1274 C C . LYS A 1 156 ? -6.725 -13.406 -7.013 1.00 87.75 156 LYS A C 1
ATOM 1276 O O . LYS A 1 156 ? -7.724 -14.031 -7.373 1.00 87.75 156 LYS A O 1
ATOM 1281 N N . ILE A 1 157 ? -5.517 -13.951 -6.969 1.00 90.25 157 ILE A N 1
ATOM 1282 C CA . ILE A 1 157 ? -5.256 -15.362 -7.255 1.00 90.25 157 ILE A CA 1
ATOM 1283 C C . ILE A 1 157 ? -6.002 -16.251 -6.243 1.00 90.25 157 ILE A C 1
ATOM 1285 O O . ILE A 1 157 ? -6.100 -15.925 -5.057 1.00 90.25 157 ILE A O 1
ATOM 1289 N N . SER A 1 158 ? -6.515 -17.393 -6.704 1.00 89.31 158 SER A N 1
ATOM 1290 C CA . SER A 1 158 ? -7.185 -18.387 -5.854 1.00 89.31 158 SER A CA 1
ATOM 1291 C C . SER A 1 158 ? -6.252 -18.957 -4.780 1.00 89.31 158 SER A C 1
ATOM 1293 O O . SER A 1 158 ? -5.075 -19.206 -5.050 1.00 89.31 158 SER A O 1
ATOM 1295 N N . GLU A 1 159 ? -6.789 -19.283 -3.606 1.00 84.88 159 GLU A N 1
ATOM 1296 C CA . GLU A 1 159 ? -6.007 -19.863 -2.506 1.00 84.88 159 GLU A CA 1
ATOM 1297 C C . GLU A 1 159 ? -5.343 -21.197 -2.845 1.00 84.88 159 GLU A C 1
ATOM 1299 O O . GLU A 1 159 ? -4.238 -21.453 -2.376 1.00 84.88 159 GLU A O 1
ATOM 1304 N N . GLU A 1 160 ? -5.960 -22.005 -3.707 1.00 88.12 160 GLU A N 1
ATOM 1305 C CA . GLU A 1 160 ? -5.383 -23.264 -4.178 1.00 88.12 160 GLU A CA 1
ATOM 1306 C C . GLU A 1 160 ? -4.058 -23.039 -4.924 1.00 88.12 160 GLU A C 1
ATOM 1308 O O . GLU A 1 160 ? -3.036 -23.640 -4.587 1.00 88.12 160 GLU A O 1
ATOM 1313 N N . LYS A 1 161 ? -4.043 -22.122 -5.903 1.00 90.12 161 LYS A N 1
ATOM 1314 C CA . LYS A 1 161 ? -2.826 -21.765 -6.649 1.00 90.12 161 LYS A CA 1
ATOM 1315 C C . LYS A 1 161 ? -1.750 -21.177 -5.736 1.00 90.12 161 LYS A C 1
ATOM 1317 O O . LYS A 1 161 ? -0.590 -21.568 -5.843 1.00 90.12 161 LYS A O 1
ATOM 1322 N N . LYS A 1 162 ? -2.125 -20.297 -4.798 1.00 89.44 162 LYS A N 1
ATOM 1323 C CA . LYS A 1 162 ? -1.180 -19.739 -3.815 1.00 89.44 162 LYS A CA 1
ATOM 1324 C C . LYS A 1 162 ? -0.604 -20.817 -2.896 1.00 89.44 162 LYS A C 1
ATOM 1326 O O . LYS A 1 162 ? 0.583 -20.795 -2.600 1.00 89.44 162 LYS A O 1
ATOM 1331 N N . HIS A 1 163 ? -1.423 -21.775 -2.461 1.00 85.69 163 HIS A N 1
ATOM 1332 C CA . HIS A 1 163 ? -0.970 -22.905 -1.652 1.00 85.69 163 HIS A CA 1
ATOM 1333 C C . HIS A 1 163 ? 0.032 -23.778 -2.415 1.00 85.69 163 HIS A C 1
ATOM 1335 O O . HIS A 1 163 ? 1.096 -24.086 -1.879 1.00 85.69 163 HIS A O 1
ATOM 1341 N N . LYS A 1 164 ? -0.254 -24.096 -3.684 1.00 87.81 164 LYS A N 1
ATOM 1342 C CA . LYS A 1 164 ? 0.685 -24.800 -4.573 1.00 87.81 164 LYS A CA 1
ATOM 1343 C C . LYS A 1 164 ? 2.000 -24.027 -4.729 1.00 87.81 164 LYS A C 1
ATOM 1345 O O . LYS A 1 164 ? 3.062 -24.625 -4.608 1.00 87.81 164 LYS A O 1
ATOM 1350 N N . ALA A 1 165 ? 1.936 -22.712 -4.940 1.00 88.56 165 ALA A N 1
ATOM 1351 C CA . ALA A 1 165 ? 3.116 -21.857 -5.063 1.00 88.56 165 ALA A CA 1
ATOM 1352 C C . ALA A 1 165 ? 3.960 -21.817 -3.777 1.00 88.56 165 ALA A C 1
ATOM 1354 O O . ALA A 1 165 ? 5.172 -22.000 -3.841 1.00 88.56 165 ALA A O 1
ATOM 1355 N N . ARG A 1 166 ? 3.327 -21.693 -2.600 1.00 86.81 166 ARG A N 1
ATOM 1356 C CA . ARG A 1 166 ? 4.010 -21.817 -1.297 1.00 86.81 166 ARG A CA 1
ATOM 1357 C C . ARG A 1 166 ? 4.725 -23.160 -1.155 1.00 86.81 166 ARG A C 1
ATOM 1359 O O . ARG A 1 166 ? 5.856 -23.193 -0.685 1.00 86.81 166 ARG A O 1
ATOM 1366 N N . GLY A 1 167 ? 4.090 -24.250 -1.591 1.00 82.31 167 GLY A N 1
ATOM 1367 C CA . GLY A 1 167 ? 4.685 -25.587 -1.569 1.00 82.31 167 GLY A CA 1
ATOM 1368 C C . GLY A 1 167 ? 5.974 -25.699 -2.390 1.00 82.31 167 GLY A C 1
ATOM 1369 O O . GLY A 1 167 ? 6.898 -26.391 -1.968 1.00 82.31 167 GLY A O 1
ATOM 1370 N N . LYS A 1 168 ? 6.070 -24.975 -3.514 1.00 82.81 168 LYS A N 1
ATOM 1371 C CA . LYS A 1 168 ? 7.275 -24.944 -4.361 1.00 82.81 168 LYS A CA 1
ATOM 1372 C C . LYS A 1 168 ? 8.457 -24.217 -3.719 1.00 82.81 168 LYS A C 1
ATOM 1374 O O . LYS A 1 168 ? 9.596 -24.505 -4.049 1.00 82.81 168 LYS A O 1
ATOM 1379 N N . LEU A 1 169 ? 8.213 -23.350 -2.736 1.00 79.31 169 LEU A N 1
ATOM 1380 C CA . LEU A 1 169 ? 9.284 -22.675 -2.003 1.00 79.31 169 LEU A CA 1
ATOM 1381 C C . LEU A 1 169 ? 9.990 -23.558 -0.956 1.00 79.31 169 LEU A C 1
ATOM 1383 O O . LEU A 1 169 ? 10.852 -23.061 -0.239 1.00 79.31 169 LEU A O 1
ATOM 1387 N N . TYR A 1 170 ? 9.657 -24.855 -0.862 1.00 61.38 170 TYR A N 1
ATOM 1388 C CA . TYR A 1 170 ? 10.347 -25.880 -0.055 1.00 61.38 170 TYR A CA 1
ATOM 1389 C C . TYR A 1 170 ? 10.679 -25.491 1.403 1.00 61.38 170 TYR A C 1
ATOM 1391 O O . TYR A 1 170 ? 11.619 -26.015 1.999 1.00 61.38 170 TYR A O 1
ATOM 1399 N N . GLN A 1 171 ? 9.877 -24.632 2.039 1.00 63.34 171 GLN A N 1
ATOM 1400 C CA . GLN A 1 171 ? 9.994 -24.332 3.467 1.00 63.34 171 GLN A CA 1
ATOM 1401 C C . GLN A 1 171 ? 8.812 -24.934 4.228 1.00 63.34 171 GLN A C 1
ATOM 1403 O O . GLN A 1 171 ? 7.679 -24.471 4.106 1.00 63.34 171 GLN A O 1
ATOM 1408 N N . LYS A 1 172 ? 9.084 -25.943 5.073 1.00 55.12 172 LYS A N 1
ATOM 1409 C CA . LYS A 1 172 ? 8.087 -26.598 5.952 1.00 55.12 172 LYS A CA 1
ATOM 1410 C C . LYS A 1 172 ? 7.317 -25.614 6.861 1.00 55.12 172 LYS A C 1
ATOM 1412 O O . LYS A 1 172 ? 6.291 -25.989 7.418 1.00 55.12 172 LYS A O 1
ATOM 1417 N N . SER A 1 173 ? 7.799 -24.378 7.013 1.00 58.00 173 SER A N 1
ATOM 1418 C CA . SER A 1 173 ? 7.249 -23.319 7.868 1.00 58.00 173 SER A CA 1
ATOM 1419 C C . SER A 1 173 ? 6.411 -22.248 7.145 1.00 58.00 173 SER A C 1
ATOM 1421 O O . SER A 1 173 ? 5.764 -21.455 7.830 1.00 58.00 173 SER A O 1
ATOM 1423 N N . LEU A 1 174 ? 6.375 -22.197 5.803 1.00 67.25 174 LEU A N 1
ATOM 1424 C CA . LEU A 1 174 ? 5.633 -21.160 5.062 1.00 67.25 174 LEU A CA 1
ATOM 1425 C C . LEU A 1 174 ? 4.137 -21.487 4.969 1.00 67.25 174 LEU A C 1
ATOM 1427 O O . LEU A 1 174 ? 3.657 -22.089 4.005 1.00 67.25 174 LEU A O 1
ATOM 1431 N N . ARG A 1 175 ? 3.375 -21.059 5.978 1.00 70.12 175 ARG A N 1
ATOM 1432 C CA . ARG A 1 175 ? 1.916 -21.256 6.041 1.00 70.12 175 ARG A CA 1
ATOM 1433 C C . ARG A 1 175 ? 1.135 -20.100 5.419 1.00 70.12 175 ARG A C 1
ATOM 1435 O O . ARG A 1 175 ? 0.066 -20.335 4.849 1.00 70.12 175 ARG A O 1
ATOM 1442 N N . TYR A 1 176 ? 1.662 -18.875 5.483 1.00 77.12 176 TYR A N 1
ATOM 1443 C CA . TYR A 1 176 ? 0.927 -17.662 5.119 1.00 77.12 176 TYR A CA 1
ATOM 1444 C C . TYR A 1 176 ? 1.661 -16.781 4.106 1.00 77.12 176 TYR A C 1
ATOM 1446 O O . TYR A 1 176 ? 2.879 -16.653 4.135 1.00 77.12 176 TYR A O 1
ATOM 1454 N N . ASP A 1 177 ? 0.893 -16.096 3.254 1.00 79.19 177 ASP A N 1
ATOM 1455 C CA . ASP A 1 177 ? 1.430 -15.223 2.201 1.00 79.19 177 ASP A CA 1
ATOM 1456 C C . ASP A 1 177 ? 2.268 -14.057 2.743 1.00 79.19 177 ASP A C 1
ATOM 1458 O O . ASP A 1 177 ? 3.276 -13.707 2.146 1.00 79.19 177 ASP A O 1
ATOM 1462 N N . TYR A 1 178 ? 1.919 -13.493 3.904 1.00 77.12 178 TYR A N 1
ATOM 1463 C CA . TYR A 1 178 ? 2.684 -12.388 4.502 1.00 77.12 178 TYR A CA 1
ATOM 1464 C C . TYR A 1 178 ? 4.093 -12.795 4.974 1.00 77.12 178 TYR A C 1
ATOM 1466 O O . TYR A 1 178 ? 4.890 -11.934 5.335 1.00 77.12 178 TYR A O 1
ATOM 1474 N N . GLN A 1 179 ? 4.403 -14.095 5.016 1.00 78.25 179 GLN A N 1
ATOM 1475 C CA . GLN A 1 179 ? 5.746 -14.601 5.322 1.00 78.25 179 GLN A CA 1
ATOM 1476 C C . GLN A 1 179 ? 6.630 -14.664 4.069 1.00 78.25 179 GLN A C 1
ATOM 1478 O O . GLN A 1 179 ? 7.847 -14.787 4.180 1.00 78.25 179 GLN A O 1
ATOM 1483 N N . VAL A 1 180 ? 6.026 -14.585 2.880 1.00 83.31 180 VAL A N 1
ATOM 1484 C CA . VAL A 1 180 ? 6.715 -14.733 1.601 1.00 83.31 180 VAL A CA 1
ATOM 1485 C C . VAL A 1 180 ? 7.421 -13.424 1.248 1.00 83.31 180 VAL A C 1
ATOM 1487 O O . VAL A 1 180 ? 6.815 -12.352 1.217 1.00 83.31 180 VAL A O 1
ATOM 1490 N N . LYS A 1 181 ? 8.720 -13.508 0.957 1.00 84.44 181 LYS A N 1
ATOM 1491 C CA . LYS A 1 181 ? 9.527 -12.365 0.517 1.00 84.44 181 LYS A CA 1
ATOM 1492 C C . LYS A 1 181 ? 9.335 -12.116 -0.979 1.00 84.44 181 LYS A C 1
ATOM 1494 O O . LYS A 1 181 ? 9.181 -13.053 -1.751 1.00 84.44 181 LYS A O 1
ATOM 1499 N N . ILE A 1 182 ? 9.378 -10.850 -1.393 1.00 85.56 182 ILE A N 1
ATOM 1500 C CA . ILE A 1 182 ? 9.202 -10.435 -2.801 1.00 85.56 182 ILE A CA 1
ATOM 1501 C C . ILE A 1 182 ? 10.486 -9.887 -3.455 1.00 85.56 182 ILE A C 1
ATOM 1503 O O . ILE A 1 182 ? 10.508 -9.680 -4.665 1.00 85.56 182 ILE A O 1
ATOM 1507 N N . ASN A 1 183 ? 11.557 -9.672 -2.681 1.00 80.38 183 ASN A N 1
ATOM 1508 C CA . ASN A 1 183 ? 12.818 -9.076 -3.140 1.00 80.38 183 ASN A CA 1
ATOM 1509 C C . ASN A 1 183 ? 14.017 -9.989 -2.840 1.00 80.38 183 ASN A C 1
ATOM 1511 O O . ASN A 1 183 ? 13.995 -10.749 -1.873 1.00 80.38 183 ASN A O 1
ATOM 1515 N N . ILE A 1 184 ? 15.074 -9.857 -3.644 1.00 69.38 184 ILE A N 1
ATOM 1516 C CA . ILE A 1 184 ? 16.395 -10.492 -3.469 1.00 69.38 184 ILE A CA 1
ATOM 1517 C C . ILE A 1 184 ? 17.333 -9.449 -2.813 1.00 69.38 184 ILE A C 1
ATOM 1519 O O . ILE A 1 184 ? 17.226 -8.285 -3.207 1.00 69.38 184 ILE A O 1
ATOM 1523 N N . PRO A 1 185 ? 18.239 -9.780 -1.858 1.00 54.88 185 PRO A N 1
ATOM 1524 C CA . PRO A 1 185 ? 18.726 -11.099 -1.442 1.00 54.88 185 PRO A CA 1
ATOM 1525 C C . PRO A 1 185 ? 18.526 -11.325 0.069 1.00 54.88 185 PRO A C 1
ATOM 1527 O O . PRO A 1 185 ? 19.350 -10.895 0.876 1.00 54.88 185 PRO A O 1
ATOM 1530 N N . ALA A 1 186 ? 17.469 -12.010 0.500 1.00 43.00 186 ALA A N 1
ATOM 1531 C CA . ALA A 1 186 ? 17.480 -12.500 1.876 1.00 43.00 186 ALA A CA 1
ATOM 1532 C C . ALA A 1 186 ? 18.461 -13.689 1.911 1.00 43.00 186 ALA A C 1
ATOM 1534 O O . ALA A 1 186 ? 18.215 -14.693 1.258 1.00 43.00 186 ALA A O 1
ATOM 1535 N N . HIS A 1 187 ? 19.650 -13.473 2.486 1.00 43.28 187 HIS A N 1
ATOM 1536 C CA . HIS A 1 187 ? 20.750 -14.418 2.745 1.00 43.28 187 HIS A CA 1
ATOM 1537 C C . HIS A 1 187 ? 20.720 -15.776 2.006 1.00 43.28 187 HIS A C 1
ATOM 1539 O O . HIS A 1 187 ? 19.871 -16.610 2.278 1.00 43.28 187 HIS A O 1
ATOM 1545 N N . HIS A 1 188 ? 21.705 -16.026 1.127 1.00 43.06 188 HIS A N 1
ATOM 1546 C CA . HIS A 1 188 ? 22.073 -17.348 0.581 1.00 43.06 188 HIS A CA 1
ATOM 1547 C C . HIS A 1 188 ? 20.955 -18.415 0.565 1.00 43.06 188 HIS A C 1
ATOM 1549 O O . HIS A 1 188 ? 20.951 -19.333 1.381 1.00 43.06 188 HIS A O 1
ATOM 1555 N N . GLY A 1 189 ? 20.045 -18.328 -0.409 1.00 54.75 189 GLY A N 1
ATOM 1556 C CA . GLY A 1 189 ? 19.120 -19.423 -0.714 1.00 54.75 189 GLY A CA 1
ATOM 1557 C C . GLY A 1 189 ? 17.711 -19.305 -0.134 1.00 54.75 189 GLY A C 1
ATOM 1558 O O . GLY A 1 189 ? 16.968 -20.283 -0.221 1.00 54.75 189 GLY A O 1
ATOM 1559 N N . GLU A 1 190 ? 17.300 -18.151 0.409 1.00 62.41 190 GLU A N 1
ATOM 1560 C CA . GLU A 1 190 ? 15.886 -17.963 0.743 1.00 62.41 190 GLU A CA 1
ATOM 1561 C C . GLU A 1 190 ? 15.009 -17.861 -0.523 1.00 62.41 190 GLU A C 1
ATOM 1563 O O . GLU A 1 190 ? 15.334 -17.134 -1.469 1.00 62.41 190 GLU A O 1
ATOM 1568 N N . PRO A 1 191 ? 13.878 -18.579 -0.554 1.00 65.06 191 PRO A N 1
ATOM 1569 C CA . PRO A 1 191 ? 12.943 -18.553 -1.660 1.00 65.06 191 PRO A CA 1
ATOM 1570 C C . PRO A 1 191 ? 12.233 -17.196 -1.772 1.00 65.06 191 PRO A C 1
ATOM 1572 O O . PRO A 1 191 ? 11.632 -16.708 -0.813 1.00 65.06 191 PRO A O 1
ATOM 1575 N N . VAL A 1 192 ? 12.249 -16.609 -2.969 1.00 81.94 192 VAL A N 1
ATOM 1576 C CA . VAL A 1 192 ? 11.574 -15.341 -3.282 1.00 81.94 192 VAL A CA 1
ATOM 1577 C C . VAL A 1 192 ? 10.346 -15.615 -4.142 1.00 81.94 192 VAL A C 1
ATOM 1579 O O . VAL A 1 192 ? 10.362 -16.481 -5.014 1.00 81.94 192 VAL A O 1
ATOM 1582 N N . SER A 1 193 ? 9.274 -14.872 -3.890 1.00 89.50 193 SER A N 1
ATOM 1583 C CA . SER A 1 193 ? 8.045 -14.937 -4.670 1.00 89.50 193 SER A CA 1
ATOM 1584 C C . SER A 1 193 ? 8.242 -14.515 -6.125 1.00 89.50 193 SER A C 1
ATOM 1586 O O . SER A 1 193 ? 9.146 -13.749 -6.449 1.00 89.50 193 SER A O 1
ATOM 1588 N N . TRP A 1 194 ? 7.323 -14.942 -6.985 1.00 91.94 194 TRP A N 1
ATOM 1589 C CA . TRP A 1 194 ? 7.218 -14.527 -8.383 1.00 91.94 194 TRP A CA 1
ATOM 1590 C C . TRP A 1 194 ? 5.738 -14.453 -8.794 1.00 91.94 194 TRP A C 1
ATOM 1592 O O . TRP A 1 194 ? 4.880 -15.032 -8.114 1.00 91.94 194 TRP A O 1
ATOM 1602 N N . PRO A 1 195 ? 5.397 -13.750 -9.889 1.00 93.62 195 PRO A N 1
ATOM 1603 C CA . PRO A 1 195 ? 4.041 -13.759 -10.424 1.00 93.62 195 PRO A CA 1
ATOM 1604 C C . PRO A 1 195 ? 3.723 -15.129 -11.036 1.00 93.62 195 PRO A C 1
ATOM 1606 O O . PRO A 1 195 ? 4.222 -15.482 -12.101 1.00 93.62 195 PRO A O 1
ATOM 1609 N N . ILE A 1 196 ? 2.883 -15.916 -10.363 1.00 92.62 196 ILE A N 1
ATOM 1610 C CA . ILE A 1 196 ? 2.726 -17.349 -10.678 1.00 92.62 196 ILE A CA 1
ATOM 1611 C C . ILE A 1 196 ? 1.887 -17.639 -11.928 1.00 92.62 196 ILE A C 1
ATOM 1613 O O . ILE A 1 196 ? 1.861 -18.776 -12.389 1.00 92.62 196 ILE A O 1
ATOM 1617 N N . GLU A 1 197 ? 1.167 -16.641 -12.441 1.00 90.81 197 GLU A N 1
ATOM 1618 C CA . GLU A 1 197 ? 0.391 -16.739 -13.686 1.00 90.81 197 GLU A CA 1
ATOM 1619 C C . GLU A 1 197 ? 1.099 -16.061 -14.877 1.00 90.81 197 GLU A C 1
ATOM 1621 O O . GLU A 1 197 ? 0.464 -15.794 -15.894 1.00 90.81 197 GLU A O 1
ATOM 1626 N N . ALA A 1 198 ? 2.394 -15.752 -14.742 1.00 91.31 198 ALA A N 1
ATOM 1627 C CA . ALA A 1 198 ? 3.273 -15.370 -15.847 1.00 91.31 198 ALA A CA 1
ATOM 1628 C C . ALA A 1 198 ? 4.068 -16.591 -16.340 1.00 91.31 198 ALA A C 1
ATOM 1630 O O . ALA A 1 198 ? 4.340 -17.509 -15.562 1.00 91.31 198 ALA A O 1
ATOM 1631 N N . ASN A 1 199 ? 4.456 -16.593 -17.615 1.00 91.50 199 ASN A N 1
ATOM 1632 C CA . ASN A 1 199 ? 5.133 -17.728 -18.242 1.00 91.50 199 ASN A CA 1
ATOM 1633 C C . ASN A 1 199 ? 6.638 -17.722 -17.957 1.00 91.50 199 ASN A C 1
ATOM 1635 O O . ASN A 1 199 ? 7.158 -18.688 -17.403 1.00 91.50 199 ASN A O 1
ATOM 1639 N N . ILE A 1 200 ? 7.339 -16.645 -18.321 1.00 92.81 200 ILE A N 1
ATOM 1640 C CA . ILE A 1 200 ? 8.775 -16.461 -18.059 1.00 92.81 200 ILE A CA 1
ATOM 1641 C C . ILE A 1 200 ? 8.987 -15.068 -17.439 1.00 92.81 200 ILE A C 1
ATOM 1643 O O . ILE A 1 200 ? 9.533 -14.170 -18.081 1.00 92.81 200 ILE A O 1
ATOM 1647 N N . PRO A 1 201 ? 8.518 -14.839 -16.197 1.00 94.00 201 PRO A N 1
ATOM 1648 C CA . PRO A 1 201 ? 8.702 -13.569 -15.517 1.00 94.00 201 PRO A CA 1
ATOM 1649 C C . PRO A 1 201 ? 10.146 -13.382 -15.055 1.00 94.00 201 PRO A C 1
ATOM 1651 O O . PRO A 1 201 ? 10.730 -14.278 -14.447 1.00 94.00 201 PRO A O 1
ATOM 1654 N N . ILE A 1 202 ? 10.677 -12.177 -15.239 1.00 94.69 202 ILE A N 1
ATOM 1655 C CA . ILE A 1 202 ? 11.925 -11.730 -14.612 1.00 94.69 202 ILE A CA 1
ATOM 1656 C C . ILE A 1 202 ? 11.709 -10.414 -13.856 1.00 94.69 202 ILE A C 1
ATOM 1658 O O . ILE A 1 202 ? 10.831 -9.627 -14.236 1.00 94.69 202 ILE A O 1
ATOM 1662 N N . PRO A 1 203 ? 12.479 -10.140 -12.787 1.00 95.38 203 PRO A N 1
ATOM 1663 C CA . PRO A 1 203 ? 12.437 -8.847 -12.128 1.00 95.38 203 PRO A CA 1
ATOM 1664 C C . PRO A 1 203 ? 12.870 -7.734 -13.077 1.00 95.38 203 PRO A C 1
ATOM 1666 O O . PRO A 1 203 ? 13.995 -7.724 -13.583 1.00 95.38 203 PRO A O 1
ATOM 1669 N N . PHE A 1 204 ? 11.978 -6.777 -13.308 1.00 97.25 204 PHE A N 1
ATOM 1670 C CA . PHE A 1 204 ? 12.228 -5.717 -14.276 1.00 97.25 204 PHE A CA 1
ATOM 1671 C C . PHE A 1 204 ? 13.325 -4.757 -13.801 1.00 97.25 204 PHE A C 1
ATOM 1673 O O . PHE A 1 204 ? 14.134 -4.307 -14.605 1.00 97.25 204 PHE A O 1
ATOM 1680 N N . ASP A 1 205 ? 13.416 -4.511 -12.490 1.00 95.38 205 ASP A N 1
ATOM 1681 C CA . ASP A 1 205 ? 14.459 -3.660 -11.915 1.00 95.38 205 ASP A CA 1
ATOM 1682 C C . ASP A 1 205 ? 15.869 -4.233 -12.121 1.00 95.38 205 ASP A C 1
ATOM 1684 O O . ASP A 1 205 ? 16.811 -3.486 -12.381 1.00 95.38 205 ASP A O 1
ATOM 1688 N N . ASP A 1 206 ? 16.023 -5.556 -12.056 1.00 95.25 206 ASP A N 1
ATOM 1689 C CA . ASP A 1 206 ? 17.313 -6.202 -12.311 1.00 95.25 206 ASP A CA 1
ATOM 1690 C C . ASP A 1 206 ? 17.666 -6.194 -13.802 1.00 95.25 206 ASP A C 1
ATOM 1692 O O . ASP A 1 206 ? 18.818 -5.928 -14.145 1.00 95.25 206 ASP A O 1
ATOM 1696 N N . LEU A 1 207 ? 16.683 -6.378 -14.693 1.00 97.06 207 LEU A N 1
ATOM 1697 C CA . LEU A 1 207 ? 16.890 -6.207 -16.134 1.00 97.06 207 LEU A CA 1
ATOM 1698 C C . LEU A 1 207 ? 17.338 -4.776 -16.469 1.00 97.06 207 LEU A C 1
ATOM 1700 O O . LEU A 1 207 ? 18.306 -4.588 -17.205 1.00 97.06 207 LEU A O 1
ATOM 1704 N N . VAL A 1 208 ? 16.678 -3.765 -15.896 1.00 96.81 208 VAL A N 1
ATOM 1705 C CA . VAL A 1 208 ? 17.045 -2.353 -16.081 1.00 96.81 208 VAL A CA 1
ATOM 1706 C C . VAL A 1 208 ? 18.474 -2.092 -15.596 1.00 96.81 208 VAL A C 1
ATOM 1708 O O . VAL A 1 208 ? 19.232 -1.424 -16.298 1.00 96.81 208 VAL A O 1
ATOM 1711 N N . LYS A 1 209 ? 18.891 -2.655 -14.452 1.00 95.25 209 LYS A N 1
ATOM 1712 C CA . LYS A 1 209 ? 20.283 -2.555 -13.964 1.00 95.25 209 LYS A CA 1
ATOM 1713 C C . LYS A 1 209 ? 21.285 -3.217 -14.911 1.00 95.25 209 LYS A C 1
ATOM 1715 O O . LYS A 1 209 ? 22.315 -2.605 -15.188 1.00 95.25 209 LYS A O 1
ATOM 1720 N N . LEU A 1 210 ? 20.990 -4.415 -15.431 1.00 95.75 210 LEU A N 1
ATOM 1721 C CA . LEU A 1 210 ? 21.834 -5.079 -16.438 1.00 95.75 210 LEU A CA 1
ATOM 1722 C C . LEU A 1 210 ? 22.015 -4.208 -17.688 1.00 95.75 210 LEU A C 1
ATOM 1724 O O . LEU A 1 210 ? 23.103 -4.180 -18.263 1.00 95.75 210 LEU A O 1
ATOM 1728 N N . CYS A 1 211 ? 20.978 -3.450 -18.052 1.00 95.88 211 CYS A N 1
ATOM 1729 C CA . CYS A 1 211 ? 20.982 -2.560 -19.208 1.00 95.88 211 CYS A CA 1
ATOM 1730 C C . CYS A 1 211 ? 21.657 -1.194 -18.977 1.00 95.88 211 CYS A C 1
ATOM 1732 O O . CYS A 1 211 ? 21.610 -0.342 -19.862 1.00 95.88 211 CYS A O 1
ATOM 1734 N N . GLY A 1 212 ? 22.267 -0.955 -17.809 1.00 92.75 212 GLY A N 1
ATOM 1735 C CA . GLY A 1 212 ? 22.928 0.315 -17.467 1.00 92.75 212 GLY A CA 1
ATOM 1736 C C . GLY A 1 212 ? 22.144 1.215 -16.503 1.00 92.75 212 GLY A C 1
ATOM 1737 O O . GLY A 1 212 ? 22.629 2.280 -16.111 1.00 92.75 212 GLY A O 1
ATOM 1738 N N . GLY A 1 213 ? 20.961 0.792 -16.056 1.00 92.88 213 GLY A N 1
ATOM 1739 C CA . GLY A 1 213 ? 20.193 1.449 -15.000 1.00 92.88 213 GLY A CA 1
ATOM 1740 C C . GLY A 1 213 ? 19.805 2.887 -15.343 1.00 92.88 213 GLY A C 1
ATOM 1741 O O . GLY A 1 213 ? 19.225 3.162 -16.383 1.00 92.88 213 GLY A O 1
ATOM 1742 N N . TYR A 1 214 ? 20.118 3.823 -14.449 1.00 90.56 214 TYR A N 1
ATOM 1743 C CA . TYR A 1 214 ? 19.856 5.257 -14.631 1.00 90.56 214 TYR A CA 1
ATOM 1744 C C . TYR A 1 214 ? 21.116 6.050 -15.026 1.00 90.56 214 TYR A C 1
ATOM 1746 O O . TYR A 1 214 ? 21.162 7.264 -14.835 1.00 90.56 214 TYR A O 1
ATOM 1754 N N . THR A 1 215 ? 22.160 5.382 -15.529 1.00 89.12 215 THR A N 1
ATOM 1755 C CA . THR A 1 215 ? 23.432 6.041 -15.889 1.00 89.12 215 THR A CA 1
ATOM 1756 C C . THR A 1 215 ? 23.334 6.880 -17.160 1.00 89.12 215 THR A C 1
ATOM 1758 O O . THR A 1 215 ? 24.153 7.772 -17.357 1.00 89.12 215 THR A O 1
ATOM 1761 N N . GLY A 1 216 ? 22.340 6.600 -18.007 1.00 87.00 216 GLY A N 1
ATOM 1762 C CA . GLY A 1 216 ? 22.207 7.213 -19.324 1.00 87.00 216 GLY A CA 1
ATOM 1763 C C . GLY A 1 216 ? 23.015 6.520 -20.425 1.00 87.00 216 GLY A C 1
ATOM 1764 O O . GLY A 1 216 ? 22.944 6.958 -21.572 1.00 87.00 216 GLY A O 1
ATOM 1765 N N . PHE A 1 217 ? 23.759 5.457 -20.097 1.00 89.94 217 PHE A N 1
ATOM 1766 C CA . PHE A 1 217 ? 24.464 4.606 -21.054 1.00 89.94 217 PHE A CA 1
ATOM 1767 C C . PHE A 1 217 ? 23.788 3.241 -21.125 1.00 89.94 217 PHE A C 1
ATOM 1769 O O . PHE A 1 217 ? 23.742 2.519 -20.127 1.00 89.94 217 PHE A O 1
ATOM 1776 N N . PHE A 1 218 ? 23.276 2.886 -22.303 1.00 92.38 218 PHE A N 1
ATOM 1777 C CA . PHE A 1 218 ? 22.646 1.590 -22.508 1.00 92.38 218 PHE A CA 1
ATOM 1778 C C . PHE A 1 218 ? 23.680 0.510 -22.820 1.00 92.38 218 PHE A C 1
ATOM 1780 O O . PHE A 1 218 ? 24.555 0.683 -23.670 1.00 92.38 218 PHE A O 1
ATOM 1787 N N . ARG A 1 219 ? 23.538 -0.636 -22.158 1.00 94.19 219 ARG A N 1
ATOM 1788 C CA . ARG A 1 219 ? 24.259 -1.866 -22.479 1.00 94.19 219 ARG A CA 1
ATOM 1789 C C . ARG A 1 219 ? 23.248 -2.928 -22.873 1.00 94.19 219 ARG A C 1
ATOM 1791 O O . ARG A 1 219 ? 22.364 -3.249 -22.093 1.00 94.19 219 ARG A O 1
ATOM 1798 N N . GLU A 1 220 ? 23.423 -3.527 -24.038 1.00 95.12 220 GLU A N 1
ATOM 1799 C CA . GLU A 1 220 ? 22.605 -4.668 -24.433 1.00 95.12 220 GLU A CA 1
ATOM 1800 C C . GLU A 1 220 ? 23.010 -5.922 -23.629 1.00 95.12 220 GLU A C 1
ATOM 1802 O O . GLU A 1 220 ? 24.177 -6.334 -23.695 1.00 95.12 220 GLU A O 1
ATOM 1807 N N . PRO A 1 221 ? 22.103 -6.511 -22.823 1.00 95.44 221 PRO A N 1
ATOM 1808 C CA . PRO A 1 221 ? 22.418 -7.691 -22.028 1.00 95.44 221 PRO A CA 1
ATOM 1809 C C . PRO A 1 221 ? 22.430 -8.945 -22.905 1.00 95.44 221 PRO A C 1
ATOM 1811 O O . PRO A 1 221 ? 21.586 -9.109 -23.784 1.00 95.44 221 PRO A O 1
ATOM 1814 N N . GLN A 1 222 ? 23.354 -9.868 -22.640 1.00 93.69 222 GLN A N 1
ATOM 1815 C CA . GLN A 1 222 ? 23.344 -11.172 -23.305 1.00 93.69 222 GLN A CA 1
ATOM 1816 C C . GLN A 1 222 ? 22.297 -12.095 -22.670 1.00 93.69 222 GLN A C 1
ATOM 1818 O O . GLN A 1 222 ? 22.077 -12.043 -21.459 1.00 93.69 222 GLN A O 1
ATOM 1823 N N . TRP A 1 223 ? 21.707 -13.011 -23.446 1.00 92.56 223 TRP A N 1
ATOM 1824 C CA . TRP A 1 223 ? 20.696 -13.953 -22.937 1.00 92.56 223 TRP A CA 1
ATOM 1825 C C . TRP A 1 223 ? 21.172 -14.754 -21.708 1.00 92.56 223 TRP A C 1
ATOM 1827 O O . TRP A 1 223 ? 20.439 -14.921 -20.732 1.00 92.56 223 TRP A O 1
ATOM 1837 N N . ASN A 1 224 ? 22.448 -15.152 -21.691 1.00 91.56 224 ASN A N 1
ATOM 1838 C CA . ASN A 1 224 ? 23.073 -15.854 -20.562 1.00 91.56 224 ASN A CA 1
ATOM 1839 C C . ASN A 1 224 ? 23.119 -15.032 -19.262 1.00 91.56 224 ASN A C 1
ATOM 1841 O O . ASN A 1 224 ? 23.184 -15.612 -18.181 1.00 91.56 224 ASN A O 1
ATOM 1845 N N . GLU A 1 225 ? 23.077 -13.702 -19.348 1.00 92.69 225 GLU A N 1
ATOM 1846 C CA . GLU A 1 225 ? 23.003 -12.808 -18.184 1.00 92.69 225 GLU A CA 1
ATOM 1847 C C . GLU A 1 225 ? 21.567 -12.656 -17.668 1.00 92.69 225 GLU A C 1
ATOM 1849 O O . GLU A 1 225 ? 21.362 -12.338 -16.497 1.00 92.69 225 GLU A O 1
ATOM 1854 N N . VAL A 1 226 ? 20.572 -12.925 -18.519 1.00 92.38 226 VAL A N 1
ATOM 1855 C CA . VAL A 1 226 ? 19.141 -12.814 -18.202 1.00 92.38 226 VAL A CA 1
ATOM 1856 C C . VAL A 1 226 ? 18.592 -14.110 -17.606 1.00 92.38 226 VAL A C 1
ATOM 1858 O O . VAL A 1 226 ? 17.788 -14.054 -16.677 1.00 92.38 226 VAL A O 1
ATOM 1861 N N . ILE A 1 227 ? 19.063 -15.280 -18.058 1.00 90.44 227 ILE A N 1
ATOM 1862 C CA . ILE A 1 227 ? 18.650 -16.597 -17.529 1.00 90.44 227 ILE A CA 1
ATOM 1863 C C . ILE A 1 227 ? 18.696 -16.673 -15.985 1.00 90.44 227 ILE A C 1
ATOM 1865 O O . ILE A 1 227 ? 17.740 -17.181 -15.391 1.00 90.44 227 ILE A O 1
ATOM 1869 N N . PRO A 1 228 ? 19.743 -16.176 -15.291 1.00 89.69 228 PRO A N 1
ATOM 1870 C CA . PRO A 1 228 ? 19.803 -16.194 -13.831 1.00 89.69 228 PRO A CA 1
ATOM 1871 C C . PRO A 1 228 ? 18.666 -15.452 -13.120 1.00 89.69 228 PRO A C 1
ATOM 1873 O O . PRO A 1 228 ? 18.386 -15.780 -11.964 1.00 89.69 228 PRO A O 1
ATOM 1876 N N . LEU A 1 229 ? 18.020 -14.489 -13.792 1.00 90.94 229 LEU A N 1
ATOM 1877 C CA . LEU A 1 229 ? 16.908 -13.697 -13.260 1.00 90.94 229 LEU A CA 1
ATOM 1878 C C . LEU A 1 229 ? 15.568 -14.453 -13.254 1.00 90.94 229 LEU A C 1
ATOM 1880 O O . LEU A 1 229 ? 14.638 -14.036 -12.564 1.00 90.94 229 LEU A O 1
ATOM 1884 N N . ILE A 1 230 ? 15.454 -15.554 -14.004 1.00 90.38 230 ILE A N 1
ATOM 1885 C CA . ILE A 1 230 ? 14.236 -16.371 -14.076 1.00 90.38 230 ILE A CA 1
ATOM 1886 C C . ILE A 1 230 ? 14.071 -17.167 -12.764 1.00 90.38 230 ILE A C 1
ATOM 1888 O O . ILE A 1 230 ? 15.035 -17.796 -12.307 1.00 90.38 230 ILE A O 1
ATOM 1892 N N . PRO A 1 231 ? 12.867 -17.198 -12.149 1.00 87.31 231 PRO A N 1
ATOM 1893 C CA . PRO A 1 231 ? 12.605 -17.977 -10.941 1.00 87.31 231 PRO A CA 1
ATOM 1894 C C . PRO A 1 231 ? 13.066 -19.432 -11.063 1.00 87.31 231 PRO A C 1
ATOM 1896 O O . PRO A 1 231 ? 12.809 -20.088 -12.071 1.00 87.31 231 PRO A O 1
ATOM 1899 N N . ASN A 1 232 ? 13.725 -19.954 -10.020 1.00 81.06 232 ASN A N 1
ATOM 1900 C CA . ASN A 1 232 ? 14.302 -21.308 -10.015 1.00 81.06 232 ASN A CA 1
ATOM 1901 C C . ASN A 1 232 ? 13.291 -22.382 -10.422 1.00 81.06 232 ASN A C 1
ATOM 1903 O O . ASN A 1 232 ? 13.641 -23.277 -11.181 1.00 81.06 232 ASN A O 1
ATOM 1907 N N . ASP A 1 233 ? 12.043 -22.266 -9.968 1.00 76.06 233 ASP A N 1
ATOM 1908 C CA . ASP A 1 233 ? 10.969 -23.222 -10.264 1.00 76.06 233 ASP A CA 1
ATOM 1909 C C . ASP A 1 233 ? 10.592 -23.302 -11.745 1.00 76.06 233 ASP A C 1
ATOM 1911 O O . ASP A 1 233 ? 10.044 -24.309 -12.178 1.00 76.06 233 ASP A O 1
ATOM 1915 N N . LEU A 1 234 ? 10.886 -22.261 -12.524 1.00 78.75 234 LEU A N 1
ATOM 1916 C CA . LEU A 1 234 ? 10.661 -22.233 -13.970 1.00 78.75 234 LEU A CA 1
ATOM 1917 C C . LEU A 1 234 ? 11.905 -22.670 -14.759 1.00 78.75 234 LEU A C 1
ATOM 1919 O O . LEU A 1 234 ? 11.822 -22.879 -15.965 1.00 78.75 234 LEU A O 1
ATOM 1923 N N . ARG A 1 235 ? 13.053 -22.831 -14.085 1.00 75.50 235 ARG A N 1
ATOM 1924 C CA . ARG A 1 235 ? 14.320 -23.301 -14.668 1.00 75.50 235 ARG A CA 1
ATOM 1925 C C . ARG A 1 235 ? 14.531 -24.815 -14.559 1.00 75.50 235 ARG A C 1
ATOM 1927 O O . ARG A 1 235 ? 15.521 -25.312 -15.086 1.00 75.50 235 ARG A O 1
ATOM 1934 N N . GLN A 1 236 ? 13.648 -25.544 -13.870 1.00 60.09 236 GLN A N 1
ATOM 1935 C CA . GLN A 1 236 ? 13.886 -26.945 -13.481 1.00 60.09 236 GLN A CA 1
ATOM 1936 C C . GLN A 1 236 ? 13.960 -27.935 -14.664 1.00 60.09 236 GLN A C 1
ATOM 1938 O O . GLN A 1 236 ? 14.506 -29.019 -14.482 1.00 60.09 236 GLN A O 1
ATOM 1943 N N . ASP A 1 237 ? 13.526 -27.548 -15.872 1.00 50.41 237 ASP A N 1
ATOM 1944 C CA . ASP A 1 237 ? 13.371 -28.460 -17.019 1.00 50.41 237 ASP A CA 1
ATOM 1945 C C . ASP A 1 237 ? 14.386 -28.278 -18.180 1.00 50.41 237 ASP A C 1
ATOM 1947 O O . ASP A 1 237 ? 14.218 -28.884 -19.238 1.00 50.41 237 ASP A O 1
ATOM 1951 N N . GLY A 1 238 ? 15.473 -27.504 -18.018 1.00 59.38 238 GLY A N 1
ATOM 1952 C CA . GLY A 1 238 ? 16.596 -27.482 -18.981 1.00 59.38 238 GLY A CA 1
ATOM 1953 C C . GLY A 1 238 ? 16.942 -26.122 -19.607 1.00 59.38 238 GLY A C 1
ATOM 1954 O O . GLY A 1 238 ? 16.771 -25.075 -18.988 1.00 59.38 238 GLY A O 1
ATOM 1955 N N . TRP A 1 239 ? 17.514 -26.152 -20.824 1.00 65.25 239 TRP A N 1
ATOM 1956 C CA . TRP A 1 239 ? 17.943 -24.964 -21.583 1.00 65.25 239 TRP A CA 1
ATOM 1957 C C . TRP A 1 239 ? 16.729 -24.109 -21.978 1.00 65.25 239 TRP A C 1
ATOM 1959 O O . TRP A 1 239 ? 15.890 -24.541 -22.767 1.00 65.25 239 TRP A O 1
ATOM 1969 N N . ILE A 1 240 ? 16.650 -22.882 -21.456 1.00 82.12 240 ILE A N 1
ATOM 1970 C CA . ILE A 1 240 ? 15.641 -21.898 -21.865 1.00 82.12 240 ILE A CA 1
ATOM 1971 C C . ILE A 1 240 ? 16.204 -21.121 -23.057 1.00 82.12 240 ILE A C 1
ATOM 1973 O O . ILE A 1 240 ? 17.184 -20.389 -22.913 1.00 82.12 240 ILE A O 1
ATOM 1977 N N . ASN A 1 241 ? 15.591 -21.286 -24.229 1.00 85.75 241 ASN A N 1
ATOM 1978 C CA . ASN A 1 241 ? 15.953 -20.528 -25.427 1.00 85.75 241 ASN A CA 1
ATOM 1979 C C . ASN A 1 241 ? 15.501 -19.069 -25.317 1.00 85.75 241 ASN A C 1
ATOM 1981 O O . ASN A 1 241 ? 14.498 -18.771 -24.665 1.00 85.75 241 ASN A O 1
ATOM 1985 N N . GLU A 1 242 ? 16.224 -18.185 -26.002 1.00 88.69 242 GLU A N 1
ATOM 1986 C CA . GLU A 1 242 ? 15.841 -16.785 -26.149 1.00 88.69 242 GLU A CA 1
ATOM 1987 C C . GLU A 1 242 ? 14.446 -16.673 -26.776 1.00 88.69 242 GLU A C 1
ATOM 1989 O O . GLU A 1 242 ? 14.116 -17.340 -27.759 1.00 88.69 242 GLU A O 1
ATOM 1994 N N . THR A 1 243 ? 13.595 -15.863 -26.155 1.00 90.50 243 THR A N 1
ATOM 1995 C CA . THR A 1 243 ? 12.215 -15.640 -26.591 1.00 90.50 243 THR A CA 1
ATOM 1996 C C . THR A 1 243 ? 12.164 -14.542 -27.647 1.00 90.50 243 THR A C 1
ATOM 1998 O O . THR A 1 243 ? 12.830 -13.528 -27.476 1.00 90.50 243 THR A O 1
ATOM 2001 N N . GLU A 1 244 ? 11.296 -14.648 -28.657 1.00 88.81 244 GLU A N 1
ATOM 2002 C CA . GLU A 1 244 ? 11.121 -13.591 -29.676 1.00 88.81 244 GLU A CA 1
ATOM 2003 C C . GLU A 1 244 ? 10.865 -12.204 -29.051 1.00 88.81 244 GLU A C 1
ATOM 2005 O O . GLU A 1 244 ? 11.497 -11.215 -29.425 1.00 88.81 244 GLU A O 1
ATOM 2010 N N . HIS A 1 245 ? 10.027 -12.156 -28.010 1.00 93.00 245 HIS A N 1
ATOM 2011 C CA . HIS A 1 245 ? 9.666 -10.930 -27.291 1.00 93.00 245 HIS A CA 1
ATOM 2012 C C . HIS A 1 245 ? 10.838 -10.275 -26.533 1.00 93.00 245 HIS A C 1
ATOM 2014 O O . HIS A 1 245 ? 10.780 -9.092 -26.202 1.00 93.00 245 HIS A O 1
ATOM 2020 N N . PHE A 1 246 ? 11.929 -11.005 -26.268 1.00 94.69 246 PHE A N 1
ATOM 2021 C CA . PHE A 1 246 ? 13.091 -10.450 -25.569 1.00 94.69 246 PHE A CA 1
ATOM 2022 C C . PHE A 1 246 ? 13.733 -9.322 -26.378 1.00 94.69 246 PHE A C 1
ATOM 2024 O O . PHE A 1 246 ? 13.987 -8.248 -25.837 1.00 94.69 246 PHE A O 1
ATOM 2031 N N . SER A 1 247 ? 13.905 -9.522 -27.685 1.00 93.62 247 SER A N 1
ATOM 2032 C CA . SER A 1 247 ? 14.473 -8.506 -28.573 1.00 93.62 247 SER A CA 1
ATOM 2033 C C . SER A 1 247 ? 13.651 -7.206 -28.579 1.00 93.62 247 SER A C 1
ATOM 2035 O O . SER A 1 247 ? 14.210 -6.112 -28.484 1.00 93.62 247 SER A O 1
ATOM 2037 N N . GLU A 1 248 ? 12.319 -7.312 -28.586 1.00 94.81 248 GLU A N 1
ATOM 2038 C CA . GLU A 1 248 ? 11.398 -6.172 -28.505 1.00 94.81 248 GLU A CA 1
ATOM 2039 C C . GLU A 1 248 ? 11.543 -5.414 -27.178 1.00 94.81 248 GLU A C 1
ATOM 2041 O O . GLU A 1 248 ? 11.607 -4.180 -27.168 1.00 94.81 248 GLU A O 1
ATOM 2046 N N . ILE A 1 249 ? 11.647 -6.143 -26.059 1.00 96.69 249 ILE A N 1
ATOM 2047 C CA . ILE A 1 249 ? 11.875 -5.567 -24.725 1.00 96.69 249 ILE A CA 1
ATOM 2048 C C . ILE A 1 249 ? 13.196 -4.792 -24.693 1.00 96.69 249 ILE A C 1
ATOM 2050 O O . ILE A 1 249 ? 13.229 -3.653 -24.224 1.00 96.69 249 ILE A O 1
ATOM 2054 N N . ILE A 1 250 ? 14.279 -5.380 -25.202 1.00 96.00 250 ILE A N 1
ATOM 2055 C CA . ILE A 1 250 ? 15.608 -4.758 -25.221 1.00 96.00 250 ILE A CA 1
ATOM 2056 C C . ILE A 1 250 ? 15.615 -3.498 -26.094 1.00 96.00 250 ILE A C 1
ATOM 2058 O O . ILE A 1 250 ? 16.126 -2.461 -25.664 1.00 96.00 250 ILE A O 1
ATOM 2062 N N . MET A 1 251 ? 14.976 -3.527 -27.267 1.00 92.88 251 MET A N 1
ATOM 2063 C CA . MET A 1 251 ? 14.833 -2.338 -28.116 1.00 92.88 251 MET A CA 1
ATOM 2064 C C . MET A 1 251 ? 14.032 -1.224 -27.432 1.00 92.88 251 MET A C 1
ATOM 2066 O O . MET A 1 251 ? 14.388 -0.046 -27.541 1.00 92.88 251 MET A O 1
ATOM 2070 N N . ALA A 1 252 ? 12.956 -1.570 -26.723 1.00 93.56 252 ALA A N 1
ATOM 2071 C CA . ALA A 1 252 ? 12.171 -0.606 -25.958 1.00 93.56 252 ALA A CA 1
ATOM 2072 C C . ALA A 1 252 ? 12.987 0.002 -24.804 1.00 93.56 252 ALA A C 1
ATOM 2074 O O . ALA A 1 252 ? 12.971 1.223 -24.629 1.00 93.56 252 ALA A O 1
ATOM 2075 N N . LEU A 1 253 ? 13.754 -0.813 -24.070 1.00 94.25 253 LEU A N 1
ATOM 2076 C CA . LEU A 1 253 ? 14.651 -0.340 -23.013 1.00 94.25 253 LEU A CA 1
ATOM 2077 C C . LEU A 1 253 ? 15.746 0.573 -23.554 1.00 94.25 253 LEU A C 1
ATOM 2079 O O . LEU A 1 253 ? 15.993 1.615 -22.951 1.00 94.25 253 LEU A O 1
ATOM 2083 N N . LYS A 1 254 ? 16.346 0.256 -24.706 1.00 92.31 254 LYS A N 1
ATOM 2084 C CA . LYS A 1 254 ? 17.346 1.124 -25.341 1.00 92.31 254 LYS A CA 1
ATOM 2085 C C . LYS A 1 254 ? 16.813 2.546 -25.534 1.00 92.31 254 LYS A C 1
ATOM 2087 O O . LYS A 1 254 ? 17.444 3.494 -25.087 1.00 92.31 254 LYS A O 1
ATOM 2092 N N . ARG A 1 255 ? 15.599 2.696 -26.081 1.00 89.94 255 ARG A N 1
ATOM 2093 C CA . ARG A 1 255 ? 14.945 4.010 -26.289 1.00 89.94 255 ARG A CA 1
ATOM 2094 C C . ARG A 1 255 ? 14.660 4.779 -24.993 1.00 89.94 255 ARG A C 1
ATOM 2096 O O . ARG A 1 255 ? 14.400 5.980 -25.030 1.00 89.94 255 ARG A O 1
ATOM 2103 N N . ILE A 1 256 ? 14.612 4.085 -23.857 1.00 90.88 256 ILE A N 1
ATOM 2104 C CA . ILE A 1 256 ? 14.337 4.680 -22.547 1.00 90.88 256 ILE A CA 1
ATOM 2105 C C . ILE A 1 256 ? 15.636 5.043 -21.819 1.00 90.88 256 ILE A C 1
ATOM 2107 O O . ILE A 1 256 ? 15.694 6.096 -21.183 1.00 90.88 256 ILE A O 1
ATOM 2111 N N . LEU A 1 257 ? 16.630 4.153 -21.863 1.00 91.31 257 LEU A N 1
ATOM 2112 C CA . LEU A 1 257 ? 17.834 4.201 -21.034 1.00 91.31 257 LEU A CA 1
ATOM 2113 C C . LEU A 1 257 ? 19.021 4.877 -21.725 1.00 91.31 257 LEU A C 1
ATOM 2115 O O . LEU A 1 257 ? 19.862 5.454 -21.035 1.00 91.31 257 LEU A O 1
ATOM 2119 N N . ASP A 1 258 ? 19.103 4.799 -23.054 1.00 88.69 258 ASP A N 1
ATOM 2120 C CA . ASP A 1 258 ? 20.201 5.392 -23.806 1.00 88.69 258 ASP A CA 1
ATOM 2121 C C . ASP A 1 258 ? 19.990 6.900 -23.964 1.00 88.69 258 ASP A C 1
ATOM 2123 O O . ASP A 1 258 ? 18.999 7.365 -24.529 1.00 88.69 258 ASP A O 1
ATOM 2127 N N . SER A 1 259 ? 20.935 7.673 -23.442 1.00 81.56 259 SER A N 1
ATOM 2128 C CA . SER A 1 259 ? 20.990 9.128 -23.598 1.00 81.56 259 SER A CA 1
ATOM 2129 C C . SER A 1 259 ? 22.294 9.601 -24.241 1.00 81.56 259 SER A C 1
ATOM 2131 O O . SER A 1 259 ? 22.569 10.799 -24.263 1.00 81.56 259 SER A O 1
ATOM 2133 N N . SER A 1 260 ? 23.098 8.663 -24.753 1.00 74.69 260 SER A N 1
ATOM 2134 C CA . SER A 1 260 ? 24.438 8.928 -25.282 1.00 74.69 260 SER A CA 1
ATOM 2135 C C . SER A 1 260 ? 24.448 9.561 -26.676 1.00 74.69 260 SER A C 1
ATOM 2137 O O . SER A 1 260 ? 25.436 10.193 -27.047 1.00 74.69 260 SER A O 1
ATOM 2139 N N . SER A 1 261 ? 23.364 9.430 -27.445 1.00 64.25 261 SER A N 1
ATOM 2140 C CA . SER A 1 261 ? 23.255 9.985 -28.794 1.00 64.25 261 SER A CA 1
ATOM 2141 C C . SER A 1 261 ? 22.306 11.190 -28.835 1.00 64.25 261 SER A C 1
ATOM 2143 O O . SER A 1 261 ? 21.161 11.126 -28.388 1.00 64.25 261 SER A O 1
ATOM 2145 N N . GLU A 1 262 ? 22.774 12.308 -29.401 1.00 57.16 262 GLU A N 1
ATOM 2146 C CA . GLU A 1 262 ? 21.973 13.535 -29.582 1.00 57.16 262 GLU A CA 1
ATOM 2147 C C . GLU A 1 262 ? 20.861 13.379 -30.642 1.00 57.16 262 GLU A C 1
ATOM 2149 O O . GLU A 1 262 ? 19.951 14.202 -30.709 1.00 57.16 262 GLU A O 1
ATOM 2154 N N . ASN A 1 263 ? 20.910 12.312 -31.451 1.00 52.78 263 ASN A N 1
ATOM 2155 C CA . ASN A 1 263 ? 20.019 12.085 -32.594 1.00 52.78 263 ASN A CA 1
ATOM 2156 C C . ASN A 1 263 ? 18.901 11.050 -32.351 1.00 52.78 263 ASN A C 1
ATOM 2158 O O . ASN A 1 263 ? 18.064 10.861 -33.235 1.00 52.78 263 ASN A O 1
ATOM 2162 N N . GLU A 1 264 ? 18.856 10.370 -31.200 1.00 59.66 264 GLU A N 1
ATOM 2163 C CA . GLU A 1 264 ? 17.768 9.434 -30.878 1.00 59.66 264 GLU A CA 1
ATOM 2164 C C . GLU A 1 264 ? 16.661 10.112 -30.051 1.00 59.66 264 GLU A C 1
ATOM 2166 O O . GLU A 1 264 ? 16.907 10.946 -29.179 1.00 59.66 264 GLU A O 1
ATOM 2171 N N . TYR A 1 265 ? 15.402 9.757 -30.333 1.00 66.00 265 TYR A N 1
ATOM 2172 C CA . TYR A 1 265 ? 14.237 10.267 -29.606 1.00 66.00 265 TYR A CA 1
ATOM 2173 C C . TYR A 1 265 ? 14.277 9.800 -28.146 1.00 66.00 265 TYR A C 1
ATOM 2175 O O . TYR A 1 265 ? 13.959 8.650 -27.843 1.00 66.00 265 TYR A O 1
ATOM 2183 N N . GLN A 1 266 ? 14.637 10.706 -27.237 1.00 71.00 266 GLN A N 1
ATOM 2184 C CA . GLN A 1 266 ? 14.651 10.425 -25.806 1.00 71.00 266 GLN A CA 1
ATOM 2185 C C . GLN A 1 266 ? 13.271 10.626 -25.183 1.00 71.00 266 GLN A C 1
ATOM 2187 O O . GLN A 1 266 ? 12.534 11.572 -25.477 1.00 71.00 266 GLN A O 1
ATOM 2192 N N . ARG A 1 267 ? 12.932 9.740 -24.248 1.00 82.81 267 ARG A N 1
ATOM 2193 C CA . ARG A 1 267 ? 11.727 9.883 -23.434 1.00 82.81 267 ARG A CA 1
ATOM 2194 C C . ARG A 1 267 ? 11.850 11.063 -22.489 1.00 82.81 267 ARG A C 1
ATOM 2196 O O . ARG A 1 267 ? 12.685 11.042 -21.589 1.00 82.81 267 ARG A O 1
ATOM 2203 N N . SER A 1 268 ? 10.946 12.025 -22.629 1.00 87.19 268 SER A N 1
ATOM 2204 C CA . SER A 1 268 ? 10.889 13.204 -21.767 1.00 87.19 268 SER A CA 1
ATOM 2205 C C . SER A 1 268 ? 9.676 13.192 -20.847 1.00 87.19 268 SER A C 1
ATOM 2207 O O . SER A 1 268 ? 8.582 12.753 -21.206 1.00 87.19 268 SER A O 1
ATOM 2209 N N . VAL A 1 269 ? 9.882 13.721 -19.648 1.00 91.25 269 VAL A N 1
ATOM 2210 C CA . VAL A 1 269 ? 8.851 13.999 -18.658 1.00 91.25 269 VAL A CA 1
ATOM 2211 C C . VAL A 1 269 ? 8.501 15.479 -18.741 1.00 91.25 269 VAL A C 1
ATOM 2213 O O . VAL A 1 269 ? 9.368 16.332 -18.546 1.00 91.25 269 VAL A O 1
ATOM 2216 N N . ALA A 1 270 ? 7.234 15.786 -19.022 1.00 92.75 270 ALA A N 1
ATOM 2217 C CA . ALA A 1 270 ? 6.739 17.158 -19.008 1.00 92.75 270 ALA A CA 1
ATOM 2218 C C . ALA A 1 270 ? 6.513 17.620 -17.561 1.00 92.75 270 ALA A C 1
ATOM 2220 O O . ALA A 1 270 ? 5.811 16.964 -16.786 1.00 92.75 270 ALA A O 1
ATOM 2221 N N . LEU A 1 271 ? 7.095 18.758 -17.198 1.00 93.69 271 LEU A N 1
ATOM 2222 C CA . LEU A 1 271 ? 6.981 19.376 -15.884 1.00 93.69 271 LEU A CA 1
ATOM 2223 C C . LEU A 1 271 ? 6.225 20.693 -16.034 1.00 93.69 271 LEU A C 1
ATOM 2225 O O . LEU A 1 271 ? 6.555 21.507 -16.887 1.00 93.69 271 LEU A O 1
ATOM 2229 N N . LEU A 1 272 ? 5.212 20.901 -15.208 1.00 91.88 272 LEU A N 1
ATOM 2230 C CA . LEU A 1 272 ? 4.447 22.139 -15.129 1.00 91.88 272 LEU A CA 1
ATOM 2231 C C . LEU A 1 272 ? 4.747 22.775 -13.779 1.00 91.88 272 LEU A C 1
ATOM 2233 O O . LEU A 1 272 ? 4.755 22.059 -12.778 1.00 91.88 272 LEU A O 1
ATOM 2237 N N . ILE A 1 273 ? 4.966 24.083 -13.721 1.00 88.56 273 ILE A N 1
ATOM 2238 C CA . ILE A 1 273 ? 5.145 24.793 -12.452 1.00 88.56 273 ILE A CA 1
ATOM 2239 C C . ILE A 1 273 ? 3.945 25.681 -12.149 1.00 88.56 273 ILE A C 1
ATOM 2241 O O . ILE A 1 273 ? 3.396 26.359 -13.012 1.00 88.56 273 ILE A O 1
ATOM 2245 N N . HIS A 1 274 ? 3.524 25.660 -10.891 1.00 83.88 274 HIS A N 1
ATOM 2246 C CA . HIS A 1 274 ? 2.569 26.602 -10.345 1.00 83.88 274 HIS A CA 1
ATOM 2247 C C . HIS A 1 274 ? 3.307 27.707 -9.583 1.00 83.88 274 HIS A C 1
ATOM 2249 O O . HIS A 1 274 ? 3.940 27.437 -8.560 1.00 83.88 274 HIS A O 1
ATOM 2255 N N . ASN A 1 275 ? 3.171 28.950 -10.049 1.00 71.12 275 ASN A N 1
ATOM 2256 C CA . ASN A 1 275 ? 3.852 30.119 -9.480 1.00 71.12 275 ASN A CA 1
ATOM 2257 C C . ASN A 1 275 ? 3.073 30.834 -8.355 1.00 71.12 275 ASN A C 1
ATOM 2259 O O . ASN A 1 275 ? 3.494 31.897 -7.912 1.00 71.12 275 ASN A O 1
ATOM 2263 N N . GLY A 1 276 ? 1.934 30.303 -7.896 1.00 64.81 276 GLY A N 1
ATOM 2264 C CA . GLY A 1 276 ? 1.151 30.911 -6.812 1.00 64.81 276 GLY A CA 1
ATOM 2265 C C . GLY A 1 276 ? 1.721 30.658 -5.408 1.00 64.81 276 GLY A C 1
ATOM 2266 O O . GLY A 1 276 ? 2.210 29.568 -5.104 1.00 64.81 276 GLY A O 1
ATOM 2267 N N . ASP A 1 277 ? 1.615 31.667 -4.535 1.00 54.75 277 ASP A N 1
ATOM 2268 C CA . ASP A 1 277 ? 2.068 31.634 -3.135 1.00 54.75 277 ASP A CA 1
ATOM 2269 C C . ASP A 1 277 ? 1.206 30.680 -2.274 1.00 54.75 277 ASP A C 1
ATOM 2271 O O . ASP A 1 277 ? 0.165 31.074 -1.748 1.00 54.75 277 ASP A O 1
ATOM 2275 N N . PHE A 1 278 ? 1.641 29.430 -2.075 1.00 53.19 278 PHE A N 1
ATOM 2276 C CA . PHE A 1 278 ? 0.930 28.457 -1.219 1.00 53.19 278 PHE A CA 1
ATOM 2277 C C . PHE A 1 278 ? 1.099 28.690 0.291 1.00 53.19 278 PHE A C 1
ATOM 2279 O O . PHE A 1 278 ? 0.220 28.322 1.067 1.00 53.19 278 PHE A O 1
ATOM 2286 N N . TYR A 1 279 ? 2.227 29.266 0.718 1.00 50.25 279 TYR A N 1
ATOM 2287 C CA . TYR A 1 279 ? 2.660 29.264 2.124 1.00 50.25 279 TYR A CA 1
ATOM 2288 C C . TYR A 1 279 ? 2.570 30.621 2.830 1.00 50.25 279 TYR A C 1
ATOM 2290 O O . TYR A 1 279 ? 3.043 30.755 3.962 1.00 50.25 279 TYR A O 1
ATOM 2298 N N . LYS A 1 280 ? 1.925 31.634 2.234 1.00 43.50 280 LYS A N 1
ATOM 2299 C CA . LYS A 1 280 ? 1.567 32.825 3.015 1.00 43.50 280 LYS A CA 1
ATOM 2300 C C . LYS A 1 280 ? 0.597 32.391 4.114 1.00 43.50 280 LYS A C 1
ATOM 2302 O O . LYS A 1 280 ? -0.500 31.922 3.820 1.00 43.50 280 LYS A O 1
ATOM 2307 N N . LYS A 1 281 ? 1.040 32.528 5.372 1.00 40.62 281 LYS A N 1
ATOM 2308 C CA . LYS A 1 281 ? 0.271 32.320 6.610 1.00 40.62 281 LYS A CA 1
ATOM 2309 C C . LYS A 1 281 ? -0.953 33.247 6.639 1.00 40.62 281 LYS A C 1
ATOM 2311 O O . LYS A 1 281 ? -0.971 34.236 7.357 1.00 40.62 281 LYS A O 1
ATOM 2316 N N . ASN A 1 282 ? -1.967 32.933 5.850 1.00 38.53 282 ASN A N 1
ATOM 2317 C CA . ASN A 1 282 ? -3.322 33.407 6.059 1.00 38.53 282 ASN A CA 1
ATOM 2318 C C . ASN A 1 282 ? -4.091 32.291 6.763 1.00 38.53 282 ASN A C 1
ATOM 2320 O O . ASN A 1 282 ? -3.888 31.114 6.463 1.00 38.53 282 ASN A O 1
ATOM 2324 N N . GLU A 1 283 ? -5.012 32.655 7.652 1.00 44.94 283 GLU A N 1
ATOM 2325 C CA . GLU A 1 283 ? -5.897 31.714 8.358 1.00 44.94 283 GLU A CA 1
ATOM 2326 C C . GLU A 1 283 ? -6.710 30.811 7.396 1.00 44.94 283 GLU A C 1
ATOM 2328 O O . GLU A 1 283 ? -7.168 29.748 7.797 1.00 44.94 283 GLU A O 1
ATOM 2333 N N . ASN A 1 284 ? -6.781 31.168 6.102 1.00 47.94 284 ASN A N 1
ATOM 2334 C CA . ASN A 1 284 ? -7.456 30.426 5.027 1.00 47.94 284 ASN A CA 1
ATOM 2335 C C . ASN A 1 284 ? -6.515 29.617 4.098 1.00 47.94 284 ASN A C 1
ATOM 2337 O O . ASN A 1 284 ? -6.957 29.112 3.066 1.00 47.94 284 ASN A O 1
ATOM 2341 N N . ALA A 1 285 ? -5.216 29.479 4.401 1.00 45.84 285 ALA A N 1
ATOM 2342 C CA . ALA A 1 285 ? -4.267 28.753 3.537 1.00 45.84 285 ALA A CA 1
ATOM 2343 C C . ALA A 1 285 ? -4.627 27.259 3.350 1.00 45.84 285 ALA A C 1
ATOM 2345 O O . ALA A 1 285 ? -4.357 26.676 2.295 1.00 45.84 285 ALA A O 1
ATOM 2346 N N . GLN A 1 286 ? -5.303 26.655 4.338 1.00 51.25 286 GLN A N 1
ATOM 2347 C CA . GLN A 1 286 ? -5.822 25.284 4.249 1.00 51.25 286 GLN A CA 1
ATOM 2348 C C . GLN A 1 286 ? -6.870 25.119 3.130 1.00 51.25 286 GLN A C 1
ATOM 2350 O O . GLN A 1 286 ? -6.878 24.082 2.462 1.00 51.25 286 GLN A O 1
ATOM 2355 N N . ASP A 1 287 ? -7.686 26.143 2.847 1.00 57.81 287 ASP A N 1
ATOM 2356 C CA . ASP A 1 287 ? -8.705 26.080 1.792 1.00 57.81 287 ASP A CA 1
ATOM 2357 C C . ASP A 1 287 ? -8.082 26.073 0.385 1.00 57.81 287 ASP A C 1
ATOM 2359 O O . ASP A 1 287 ? -8.568 25.376 -0.507 1.00 57.81 287 ASP A O 1
ATOM 2363 N N . ALA A 1 288 ? -6.978 26.795 0.170 1.00 57.81 288 ALA A N 1
ATOM 2364 C CA . ALA A 1 288 ? -6.336 26.890 -1.144 1.00 57.81 288 ALA A CA 1
ATOM 2365 C C . ALA A 1 288 ? -5.685 25.563 -1.579 1.00 57.81 288 ALA A C 1
ATOM 2367 O O . ALA A 1 288 ? -5.865 25.122 -2.720 1.00 57.81 288 ALA A O 1
ATOM 2368 N N . ILE A 1 289 ? -4.975 24.897 -0.662 1.00 56.72 289 ILE A N 1
ATOM 2369 C CA . ILE A 1 289 ? -4.312 23.609 -0.915 1.00 56.72 289 ILE A CA 1
ATOM 2370 C C . ILE A 1 289 ? -5.349 22.501 -1.151 1.00 56.72 289 ILE A C 1
ATOM 2372 O O . ILE A 1 289 ? -5.207 21.705 -2.082 1.00 56.72 289 ILE A O 1
ATOM 2376 N N . GLU A 1 290 ? -6.428 22.466 -0.365 1.00 60.28 290 GLU A N 1
ATOM 2377 C CA . GLU A 1 290 ? -7.510 21.497 -0.559 1.00 60.28 290 GLU A CA 1
ATOM 2378 C C . GLU A 1 290 ? -8.227 21.696 -1.900 1.00 60.28 290 GLU A C 1
ATOM 2380 O O . GLU A 1 290 ? -8.449 20.730 -2.640 1.00 60.28 290 GLU A O 1
ATOM 2385 N N . VAL A 1 291 ? -8.568 22.945 -2.243 1.00 64.75 291 VAL A N 1
ATOM 2386 C CA . VAL A 1 291 ? -9.204 23.280 -3.525 1.00 64.75 291 VAL A CA 1
ATOM 2387 C C . VAL A 1 291 ? -8.325 22.833 -4.686 1.00 64.75 291 VAL A C 1
ATOM 2389 O O . VAL A 1 291 ? -8.845 22.261 -5.649 1.00 64.75 291 VAL A O 1
ATOM 2392 N N . LEU A 1 292 ? -7.012 23.035 -4.589 1.00 64.19 292 LEU A N 1
ATOM 2393 C CA . LEU A 1 292 ? -6.067 22.570 -5.591 1.00 64.19 292 LEU A CA 1
ATOM 2394 C C . LEU A 1 292 ? -6.055 21.039 -5.686 1.00 64.19 292 LEU A C 1
ATOM 2396 O O . LEU A 1 292 ? -6.262 20.504 -6.775 1.00 64.19 292 LEU A O 1
ATOM 2400 N N . PHE A 1 293 ? -5.883 20.323 -4.570 1.00 63.44 293 PHE A N 1
ATOM 2401 C CA . PHE A 1 293 ? -5.878 18.858 -4.581 1.00 63.44 293 PHE A CA 1
ATOM 2402 C C . PHE A 1 293 ? -7.183 18.285 -5.135 1.00 63.44 293 PHE A C 1
ATOM 2404 O O . PHE A 1 293 ? -7.137 17.295 -5.866 1.00 63.44 293 PHE A O 1
ATOM 2411 N N . ARG A 1 294 ? -8.330 18.906 -4.845 1.00 63.12 294 ARG A N 1
ATOM 2412 C CA . ARG A 1 294 ? -9.624 18.515 -5.414 1.00 63.12 294 ARG A CA 1
ATOM 2413 C C . ARG A 1 294 ? -9.694 18.786 -6.916 1.00 63.12 294 ARG A C 1
ATOM 2415 O O . ARG A 1 294 ? -10.152 17.925 -7.656 1.00 63.12 294 ARG A O 1
ATOM 2422 N N . ARG A 1 295 ? -9.243 19.957 -7.378 1.00 65.62 295 ARG A N 1
ATOM 2423 C CA . ARG A 1 295 ? -9.316 20.354 -8.797 1.00 65.62 295 ARG A CA 1
ATOM 2424 C C . ARG A 1 295 ? -8.361 19.551 -9.672 1.00 65.62 295 ARG A C 1
ATOM 2426 O O . ARG A 1 295 ? -8.794 19.022 -10.690 1.00 65.62 295 ARG A O 1
ATOM 2433 N N . ILE A 1 296 ? -7.111 19.399 -9.246 1.00 62.69 296 ILE A N 1
ATOM 2434 C CA . ILE A 1 296 ? -6.087 18.635 -9.971 1.00 62.69 296 ILE A CA 1
ATOM 2435 C C . ILE A 1 296 ? -6.481 17.165 -10.086 1.00 62.69 296 ILE A C 1
ATOM 2437 O O . ILE A 1 296 ? -6.385 16.578 -11.156 1.00 62.69 296 ILE A O 1
ATOM 2441 N N . ASN A 1 297 ? -6.967 16.567 -8.997 1.00 57.00 297 ASN A N 1
ATOM 2442 C CA . ASN A 1 297 ? -7.242 15.132 -8.963 1.00 57.00 297 ASN A CA 1
ATOM 2443 C C . ASN A 1 297 ? -8.678 14.773 -9.368 1.00 57.00 297 ASN A C 1
ATOM 2445 O O . ASN A 1 297 ? -9.059 13.613 -9.265 1.00 57.00 297 ASN A O 1
ATOM 2449 N N . SER A 1 298 ? -9.474 15.742 -9.833 1.00 52.97 298 SER A N 1
ATOM 2450 C CA . SER A 1 298 ? -10.878 15.532 -10.221 1.00 52.97 298 SER A CA 1
ATOM 2451 C C . SER A 1 298 ? -11.064 14.568 -11.399 1.00 52.97 298 SER A C 1
ATOM 2453 O O . SER A 1 298 ? -12.136 13.990 -11.537 1.00 52.97 298 SER A O 1
ATOM 2455 N N . LYS A 1 299 ? -10.028 14.379 -12.230 1.00 49.41 299 LYS A N 1
ATOM 2456 C CA . LYS A 1 299 ? -10.015 13.441 -13.368 1.00 49.41 299 LYS A CA 1
ATOM 2457 C C . LYS A 1 299 ? -9.180 12.170 -13.125 1.00 49.41 299 LYS A C 1
ATOM 2459 O O . LYS A 1 299 ? -9.094 11.336 -14.018 1.00 49.41 299 LYS A O 1
ATOM 2464 N N . GLY A 1 300 ? -8.537 12.041 -11.959 1.00 55.94 300 GLY A N 1
ATOM 2465 C CA . GLY A 1 300 ? -7.757 10.861 -11.554 1.00 55.94 300 GLY A CA 1
ATOM 2466 C C . GLY A 1 300 ? -8.494 10.023 -10.504 1.00 55.94 300 GLY A C 1
ATOM 2467 O O . GLY A 1 300 ? -9.702 10.166 -10.336 1.00 55.94 300 GLY A O 1
ATOM 2468 N N . THR A 1 301 ? -7.781 9.173 -9.752 1.00 51.38 301 THR A N 1
ATOM 2469 C CA . THR A 1 301 ? -8.377 8.464 -8.604 1.00 51.38 301 THR A CA 1
ATOM 2470 C C . THR A 1 301 ? -8.884 9.488 -7.579 1.00 51.38 301 THR A C 1
ATOM 2472 O O . THR A 1 301 ? -8.098 10.234 -6.979 1.00 51.38 301 THR A O 1
ATOM 2475 N N . ILE A 1 302 ? -10.208 9.560 -7.424 1.00 54.47 302 ILE A N 1
ATOM 2476 C CA . ILE A 1 302 ? -10.888 10.517 -6.547 1.00 54.47 302 ILE A CA 1
ATOM 2477 C C . ILE A 1 302 ? -10.511 10.211 -5.091 1.00 54.47 302 ILE A C 1
ATOM 2479 O O . ILE A 1 302 ? -10.446 9.053 -4.689 1.00 54.47 302 ILE A O 1
ATOM 2483 N N . LEU A 1 303 ? -10.256 11.258 -4.299 1.00 55.78 303 LEU A N 1
ATOM 2484 C CA . LEU A 1 303 ? -10.044 11.125 -2.856 1.00 55.78 303 LEU A CA 1
ATOM 2485 C C . LEU A 1 303 ? -11.270 10.492 -2.202 1.00 55.78 303 LEU A C 1
ATOM 2487 O O . LEU A 1 303 ? -12.350 11.088 -2.214 1.00 55.78 303 LEU A O 1
ATOM 2491 N N . ASN A 1 304 ? -11.074 9.351 -1.546 1.00 62.88 304 ASN A N 1
ATOM 2492 C CA . ASN A 1 304 ? -12.054 8.856 -0.590 1.00 62.88 304 ASN A CA 1
ATOM 2493 C C . ASN A 1 304 ? -12.141 9.829 0.597 1.00 62.88 304 ASN A C 1
ATOM 2495 O O . ASN A 1 304 ? -11.145 10.442 0.993 1.00 62.88 304 ASN A O 1
ATOM 2499 N N . GLY A 1 305 ? -13.337 9.979 1.179 1.00 67.75 305 GLY A N 1
ATOM 2500 C CA . GLY A 1 305 ? -13.588 10.935 2.268 1.00 67.75 305 GLY A CA 1
ATOM 2501 C C . GLY A 1 305 ? -12.610 10.802 3.443 1.00 67.75 305 GLY A C 1
ATOM 2502 O O . GLY A 1 305 ? -12.181 11.813 3.996 1.00 67.75 305 GLY A O 1
ATOM 2503 N N . GLU A 1 306 ? -12.181 9.577 3.757 1.00 77.06 306 GLU A N 1
ATOM 2504 C CA . GLU A 1 306 ? -11.242 9.281 4.846 1.00 77.06 306 GLU A CA 1
ATOM 2505 C C . GLU A 1 306 ? -9.822 9.818 4.603 1.00 77.06 306 GLU A C 1
ATOM 2507 O O . GLU A 1 306 ? -9.137 10.267 5.524 1.00 77.06 306 GLU A O 1
ATOM 2512 N N . GLU A 1 307 ? -9.357 9.807 3.353 1.00 75.00 307 GLU A N 1
ATOM 2513 C CA . GLU A 1 307 ? -8.020 10.299 3.009 1.00 75.00 307 GLU A CA 1
ATOM 2514 C C . GLU A 1 307 ? -7.939 11.812 3.145 1.00 75.00 307 GLU A C 1
ATOM 2516 O O . GLU A 1 307 ? -6.931 12.349 3.612 1.00 75.00 307 GLU A O 1
ATOM 2521 N N . MET A 1 308 ? -9.023 12.501 2.782 1.00 75.44 308 MET A N 1
ATOM 2522 C CA . MET A 1 308 ? -9.131 13.939 2.982 1.00 75.44 308 MET A CA 1
ATOM 2523 C C . MET A 1 308 ? -9.111 14.284 4.474 1.00 75.44 308 MET A C 1
ATOM 2525 O O . MET A 1 308 ? -8.433 15.223 4.879 1.00 75.44 308 MET A O 1
ATOM 2529 N N . GLN A 1 309 ? -9.790 13.498 5.309 1.00 82.19 309 GLN A N 1
ATOM 2530 C CA . GLN A 1 309 ? -9.782 13.686 6.761 1.00 82.19 309 GLN A CA 1
ATOM 2531 C C . GLN A 1 309 ? -8.385 13.535 7.355 1.00 82.19 309 GLN A C 1
ATOM 2533 O O . GLN A 1 309 ? -7.958 14.378 8.144 1.00 82.19 309 GLN A O 1
ATOM 2538 N N . TYR A 1 310 ? -7.635 12.513 6.941 1.00 85.19 310 TYR A N 1
ATOM 2539 C CA . TYR A 1 310 ? -6.265 12.355 7.419 1.00 85.19 310 TYR A CA 1
ATOM 2540 C C . TYR A 1 310 ? -5.342 13.479 6.922 1.00 85.19 310 TYR A C 1
ATOM 2542 O O . TYR A 1 310 ? -4.492 13.962 7.671 1.00 85.19 310 TYR A O 1
ATOM 2550 N N . SER A 1 311 ? -5.515 13.942 5.683 1.00 77.50 311 SER A N 1
ATOM 2551 C CA . SER A 1 311 ? -4.800 15.115 5.165 1.00 77.50 311 SER A CA 1
ATOM 2552 C C . SER A 1 311 ? -5.102 16.385 5.962 1.00 77.50 311 SER A C 1
ATOM 2554 O O . SER A 1 311 ? -4.168 17.108 6.301 1.00 77.50 311 SER A O 1
ATOM 2556 N N . LEU A 1 312 ? -6.368 16.621 6.325 1.00 78.19 312 LEU A N 1
ATOM 2557 C CA . LEU A 1 312 ? -6.765 17.733 7.196 1.00 78.19 312 LEU A CA 1
ATOM 2558 C C . LEU A 1 312 ? -6.106 17.633 8.574 1.00 78.19 312 LEU A C 1
ATOM 2560 O O . LEU A 1 312 ? -5.602 18.630 9.083 1.00 78.19 312 LEU A O 1
ATOM 2564 N N . LEU A 1 313 ? -6.054 16.433 9.159 1.00 83.62 313 LEU A N 1
ATOM 2565 C CA . LEU A 1 313 ? -5.384 16.224 10.442 1.00 83.62 313 LEU A CA 1
ATOM 2566 C C . LEU A 1 313 ? -3.891 16.577 10.361 1.00 83.62 313 LEU A C 1
ATOM 2568 O O . LEU A 1 313 ? -3.407 17.328 11.199 1.00 83.62 313 LEU A O 1
ATOM 2572 N N . LYS A 1 314 ? -3.182 16.094 9.331 1.00 81.06 314 LYS A N 1
ATOM 2573 C CA . LYS A 1 314 ? -1.753 16.391 9.105 1.00 81.06 314 LYS A CA 1
ATOM 2574 C C . LYS A 1 314 ? -1.483 17.874 8.859 1.00 81.06 314 LYS A C 1
ATOM 2576 O O . LYS A 1 314 ? -0.444 18.371 9.263 1.00 81.06 314 LYS A O 1
ATOM 2581 N N . ALA A 1 315 ? -2.412 18.575 8.213 1.00 73.75 315 ALA A N 1
ATOM 2582 C CA . ALA A 1 315 ? -2.296 20.010 7.967 1.00 73.75 315 ALA A CA 1
ATOM 2583 C C . ALA A 1 315 ? -2.482 20.859 9.236 1.00 73.75 315 ALA A C 1
ATOM 2585 O O . ALA A 1 315 ? -2.020 21.996 9.276 1.00 73.75 315 ALA A O 1
ATOM 2586 N N . THR A 1 316 ? -3.194 20.344 10.240 1.00 76.69 316 THR A N 1
ATOM 2587 C CA . THR A 1 316 ? -3.426 21.038 11.519 1.00 76.69 316 THR A CA 1
ATOM 2588 C C . THR A 1 316 ? -2.449 20.589 12.607 1.00 76.69 316 THR A C 1
ATOM 2590 O O . THR A 1 316 ? -2.211 21.310 13.576 1.00 76.69 316 THR A O 1
ATOM 2593 N N . TRP A 1 317 ? -1.887 19.389 12.473 1.00 82.12 317 TRP A N 1
ATOM 2594 C CA . TRP A 1 317 ? -0.998 18.780 13.447 1.00 82.12 317 TRP A CA 1
ATOM 2595 C C . TRP A 1 317 ? 0.190 18.099 12.759 1.00 82.12 317 TRP A C 1
ATOM 2597 O O . TRP A 1 317 ? 0.091 16.954 12.320 1.00 82.12 317 TRP A O 1
ATOM 2607 N N . ASP A 1 318 ? 1.332 18.791 12.725 1.00 73.94 318 ASP A N 1
ATOM 2608 C CA . ASP A 1 318 ? 2.541 18.356 12.005 1.00 73.94 318 ASP A CA 1
ATOM 2609 C C . ASP A 1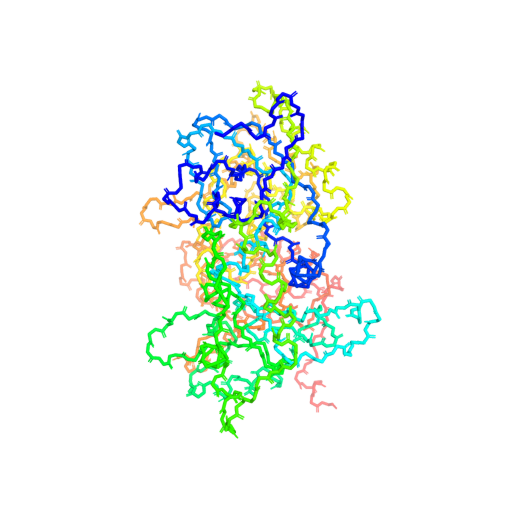 318 ? 3.011 16.941 12.397 1.00 73.94 318 ASP A C 1
ATOM 2611 O O . ASP A 1 318 ? 3.364 16.137 11.537 1.00 73.94 318 ASP A O 1
ATOM 2615 N N . ARG A 1 319 ? 2.936 16.587 13.690 1.00 81.31 319 ARG A N 1
ATOM 2616 C CA . ARG A 1 319 ? 3.372 15.271 14.204 1.00 81.31 319 ARG A CA 1
ATOM 2617 C C . ARG A 1 319 ? 2.374 14.130 13.966 1.00 81.31 319 ARG A C 1
ATOM 2619 O O . ARG A 1 319 ? 2.691 12.977 14.256 1.00 81.31 319 ARG A O 1
ATOM 2626 N N . ALA A 1 320 ? 1.182 14.414 13.433 1.00 84.31 320 ALA A N 1
ATOM 2627 C CA . ALA A 1 320 ? 0.149 13.400 13.190 1.00 84.31 320 ALA A CA 1
ATOM 2628 C C . ALA A 1 320 ? 0.638 12.275 12.267 1.00 84.31 320 ALA A C 1
ATOM 2630 O O . ALA A 1 320 ? 0.205 11.128 12.381 1.00 84.31 320 ALA A O 1
ATOM 2631 N N . TYR A 1 321 ? 1.513 12.614 11.316 1.00 83.75 321 TYR A N 1
ATOM 2632 C CA . TYR A 1 321 ? 2.076 11.645 10.390 1.00 83.75 321 TYR A CA 1
ATOM 2633 C C . TYR A 1 321 ? 2.968 10.634 11.114 1.00 83.75 321 TYR A C 1
ATOM 2635 O O . TYR A 1 321 ? 2.682 9.440 11.046 1.00 83.75 321 TYR A O 1
ATOM 2643 N N . ASP A 1 322 ? 3.978 11.112 11.843 1.00 82.19 322 ASP A N 1
ATOM 2644 C CA . ASP A 1 322 ? 4.968 10.264 12.516 1.00 82.19 322 ASP A CA 1
ATOM 2645 C C . ASP A 1 322 ? 4.302 9.318 13.521 1.00 82.19 322 ASP A C 1
ATOM 2647 O O . ASP A 1 322 ? 4.612 8.132 13.577 1.00 82.19 322 ASP A O 1
ATOM 2651 N N . MET A 1 323 ? 3.304 9.803 14.263 1.00 86.69 323 MET A N 1
ATOM 2652 C CA . MET A 1 323 ? 2.611 8.997 15.273 1.00 86.69 323 MET A CA 1
ATOM 2653 C C . MET A 1 323 ? 1.762 7.880 14.669 1.00 86.69 323 MET A C 1
ATOM 2655 O O . MET A 1 323 ? 1.797 6.745 15.140 1.00 86.69 323 MET A O 1
ATOM 2659 N N . VAL A 1 324 ? 1.015 8.175 13.604 1.00 88.00 324 VAL A N 1
ATOM 2660 C CA . VAL A 1 324 ? 0.250 7.145 12.886 1.00 88.00 324 VAL A CA 1
ATOM 2661 C C . VAL A 1 324 ? 1.200 6.172 12.188 1.00 88.00 324 VAL A C 1
ATOM 2663 O O . VAL A 1 324 ? 0.950 4.968 12.182 1.00 88.00 324 VAL A O 1
ATOM 2666 N N . TYR A 1 325 ? 2.305 6.672 11.635 1.00 84.25 325 TYR A N 1
ATOM 2667 C CA . TYR A 1 325 ? 3.329 5.851 11.001 1.00 84.25 325 TYR A CA 1
ATOM 2668 C C . TYR A 1 325 ? 3.983 4.870 11.984 1.00 84.25 325 TYR A C 1
ATOM 2670 O O . TYR A 1 325 ? 4.134 3.694 11.647 1.00 84.25 325 TYR A O 1
ATOM 2678 N N . ASN A 1 326 ? 4.285 5.308 13.208 1.00 86.31 326 ASN A N 1
ATOM 2679 C CA . ASN A 1 326 ? 4.835 4.451 14.262 1.00 86.31 326 ASN A CA 1
ATOM 2680 C C . ASN A 1 326 ? 3.907 3.273 14.597 1.00 86.31 326 ASN A C 1
ATOM 2682 O O . ASN A 1 326 ? 4.383 2.160 14.795 1.00 86.31 326 ASN A O 1
ATOM 2686 N N . ILE A 1 327 ? 2.587 3.488 14.592 1.00 88.81 327 ILE A N 1
ATOM 2687 C CA . ILE A 1 327 ? 1.601 2.423 14.844 1.00 88.81 327 ILE A CA 1
ATOM 2688 C C . ILE A 1 327 ? 1.529 1.441 13.664 1.00 88.81 327 ILE A C 1
ATOM 2690 O O . ILE A 1 327 ? 1.459 0.232 13.866 1.00 88.81 327 ILE A O 1
ATOM 2694 N N . ILE A 1 328 ? 1.545 1.938 12.422 1.00 85.44 328 ILE A N 1
ATOM 2695 C CA . ILE A 1 328 ? 1.477 1.091 11.211 1.00 85.44 328 ILE A CA 1
ATOM 2696 C C . ILE A 1 328 ? 2.734 0.249 11.037 1.00 85.44 328 ILE A C 1
ATOM 2698 O O . ILE A 1 328 ? 2.669 -0.851 10.499 1.00 85.44 328 ILE A O 1
ATOM 2702 N N . SER A 1 329 ? 3.875 0.781 11.460 1.00 82.56 329 SER A N 1
ATOM 2703 C CA . SER A 1 329 ? 5.162 0.103 11.327 1.00 82.56 329 SER A CA 1
ATOM 2704 C C . SER A 1 329 ? 5.326 -1.059 12.313 1.00 82.56 329 SER A C 1
ATOM 2706 O O . SER A 1 329 ? 6.288 -1.810 12.198 1.00 82.56 329 SER A O 1
ATOM 2708 N N . ASP A 1 330 ? 4.409 -1.227 13.271 1.00 85.38 330 ASP A N 1
ATOM 2709 C CA . ASP A 1 330 ? 4.392 -2.373 14.177 1.00 85.38 330 ASP A CA 1
ATOM 2710 C C . ASP A 1 330 ? 3.752 -3.594 13.494 1.00 85.38 330 ASP A C 1
ATOM 2712 O O . ASP A 1 330 ? 2.540 -3.638 13.271 1.00 85.38 330 ASP A O 1
ATOM 2716 N N . ASP A 1 331 ? 4.550 -4.626 13.212 1.00 79.44 331 ASP A N 1
ATOM 2717 C CA . ASP A 1 331 ? 4.113 -5.867 12.551 1.00 79.44 331 ASP A CA 1
ATOM 2718 C C . ASP A 1 331 ? 2.964 -6.600 13.276 1.00 79.44 331 ASP A C 1
ATOM 2720 O O . ASP A 1 331 ? 2.238 -7.401 12.668 1.00 79.44 331 ASP A O 1
ATOM 2724 N N . LYS A 1 332 ? 2.765 -6.355 14.579 1.00 82.06 332 LYS A N 1
ATOM 2725 C CA . LYS A 1 332 ? 1.660 -6.948 15.350 1.00 82.06 332 LYS A CA 1
ATOM 2726 C C . LYS A 1 332 ? 0.323 -6.241 15.130 1.00 82.06 332 LYS A C 1
ATOM 2728 O O . LYS A 1 332 ? -0.713 -6.824 15.453 1.00 82.06 332 LYS A O 1
ATOM 2733 N N . ILE A 1 333 ? 0.331 -5.009 14.625 1.00 84.81 333 ILE A N 1
ATOM 2734 C CA . ILE A 1 333 ? -0.844 -4.126 14.583 1.00 84.81 333 ILE A CA 1
ATOM 2735 C C . ILE A 1 333 ? -1.113 -3.599 13.177 1.00 84.81 333 ILE A C 1
ATOM 2737 O O . ILE A 1 333 ? -2.269 -3.544 12.761 1.00 84.81 333 ILE A O 1
ATOM 2741 N N . GLY A 1 334 ? -0.070 -3.228 12.436 1.00 80.56 334 GLY A N 1
ATOM 2742 C CA . GLY A 1 334 ? -0.154 -2.506 11.167 1.00 80.56 334 GLY A CA 1
ATOM 2743 C C . GLY A 1 334 ? -0.945 -3.213 10.070 1.00 80.56 334 GLY A C 1
ATOM 2744 O O . GLY A 1 334 ? -1.427 -2.562 9.149 1.00 80.56 334 GLY A O 1
ATOM 2745 N N . TYR A 1 335 ? -1.149 -4.528 10.187 1.00 81.88 335 TYR A N 1
ATOM 2746 C CA . TYR A 1 335 ? -1.998 -5.284 9.266 1.00 81.88 335 TYR A CA 1
ATOM 2747 C C . TYR A 1 335 ? -3.504 -5.078 9.507 1.00 81.88 335 TYR A C 1
ATOM 2749 O O . TYR A 1 335 ? -4.298 -5.371 8.617 1.00 81.88 335 TYR A O 1
ATOM 2757 N N . LEU A 1 336 ? -3.918 -4.617 10.693 1.00 83.88 336 LEU A N 1
ATOM 2758 C CA . LEU A 1 336 ? -5.326 -4.542 11.103 1.00 83.88 336 LEU A CA 1
ATOM 2759 C C . LEU A 1 336 ? -6.051 -3.314 10.532 1.00 83.88 336 LEU A C 1
ATOM 2761 O O . LEU A 1 336 ? -7.239 -3.386 10.216 1.00 83.88 336 LEU A O 1
ATOM 2765 N N . PHE A 1 337 ? -5.347 -2.187 10.407 1.00 84.31 337 PHE A N 1
ATOM 2766 C CA . PHE A 1 337 ? -5.910 -0.910 9.975 1.00 84.31 337 PHE A CA 1
ATOM 2767 C C . PHE A 1 337 ? -5.014 -0.233 8.934 1.00 84.31 337 PHE A C 1
ATOM 2769 O O . PHE A 1 337 ? -3.792 -0.237 9.049 1.00 84.31 337 PHE A O 1
ATOM 2776 N N . SER A 1 338 ? -5.626 0.446 7.961 1.00 84.62 338 SER A N 1
ATOM 2777 C CA . SER A 1 338 ? -4.924 1.447 7.149 1.00 84.62 338 SER A CA 1
ATOM 2778 C C . SER A 1 338 ? -4.580 2.683 7.997 1.00 84.62 338 SER A C 1
ATOM 2780 O O . SER A 1 338 ? -5.124 2.869 9.087 1.00 84.62 338 SER A O 1
ATOM 2782 N N .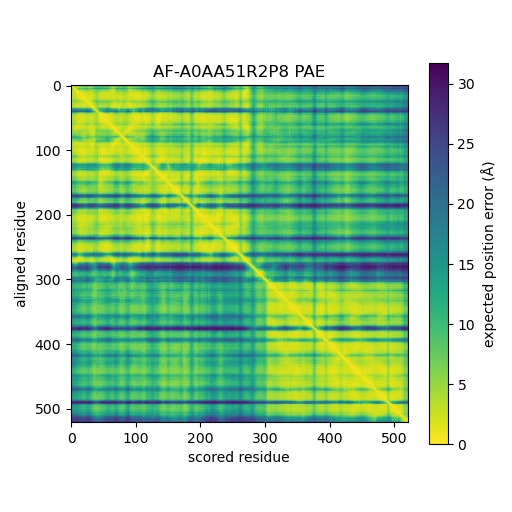 SER A 1 339 ? -3.747 3.604 7.489 1.00 84.75 339 SER A N 1
ATOM 2783 C CA . SER A 1 339 ? -3.502 4.872 8.203 1.00 84.75 339 SER A CA 1
ATOM 2784 C C . SER A 1 339 ? -4.780 5.673 8.430 1.00 84.75 339 SER A C 1
ATOM 2786 O O . SER A 1 339 ? -4.943 6.267 9.491 1.00 84.75 339 SER A O 1
ATOM 2788 N N . THR A 1 340 ? -5.699 5.672 7.457 1.00 86.75 340 THR A N 1
ATOM 2789 C CA . THR A 1 340 ? -7.007 6.319 7.621 1.00 86.75 340 THR A CA 1
ATOM 2790 C C . THR A 1 340 ? -7.848 5.587 8.660 1.00 86.75 340 THR A C 1
ATOM 2792 O O . THR A 1 340 ? -8.449 6.234 9.511 1.00 86.75 340 THR A O 1
ATOM 2795 N N . GLY A 1 341 ? -7.807 4.252 8.674 1.00 88.62 341 GLY A N 1
ATOM 2796 C CA . GLY A 1 341 ? -8.475 3.422 9.672 1.00 88.62 341 GLY A CA 1
ATOM 2797 C C . GLY A 1 341 ? -7.985 3.678 11.099 1.00 88.62 341 GLY A C 1
ATOM 2798 O O . GLY A 1 341 ? -8.808 3.773 12.006 1.00 88.62 341 GLY A O 1
ATOM 2799 N N . ILE A 1 342 ? -6.675 3.863 11.306 1.00 91.06 342 ILE A N 1
ATOM 2800 C CA . ILE A 1 342 ? -6.105 4.239 12.614 1.00 91.06 342 ILE A CA 1
ATOM 2801 C C . ILE A 1 342 ? -6.638 5.597 13.050 1.00 91.06 342 ILE A C 1
ATOM 2803 O O . ILE A 1 342 ? -7.118 5.733 14.172 1.00 91.06 342 ILE A O 1
ATOM 2807 N N . VAL A 1 343 ? -6.588 6.588 12.159 1.00 91.25 343 VAL A N 1
ATOM 2808 C CA . VAL A 1 343 ? -7.059 7.947 12.450 1.00 91.25 343 VAL A CA 1
ATOM 2809 C C . VAL A 1 343 ? -8.544 7.951 12.781 1.00 91.25 343 VAL A C 1
ATOM 2811 O O . VAL A 1 343 ? -8.942 8.590 13.748 1.00 91.25 343 VAL A O 1
ATOM 2814 N N . LEU A 1 344 ? -9.359 7.214 12.028 1.00 91.19 344 LEU A N 1
ATOM 2815 C CA . LEU A 1 344 ? -10.793 7.107 12.275 1.00 91.19 344 LEU A CA 1
ATOM 2816 C C . LEU A 1 344 ? -11.097 6.363 13.571 1.00 91.19 344 LEU A C 1
ATOM 2818 O O . LEU A 1 344 ? -11.912 6.826 14.362 1.00 91.19 344 LEU A O 1
ATOM 2822 N N . SER A 1 345 ? -10.432 5.243 13.832 1.00 92.50 345 SER A N 1
ATOM 2823 C CA . SER A 1 345 ? -10.629 4.487 15.068 1.00 92.50 345 SER A CA 1
ATOM 2824 C C . SER A 1 345 ? -10.204 5.295 16.303 1.00 92.50 345 SER A C 1
ATOM 2826 O O . SER A 1 345 ? -10.952 5.355 17.283 1.00 92.50 345 SER A O 1
ATOM 2828 N N . ALA A 1 346 ? -9.073 6.006 16.230 1.00 93.75 346 ALA A N 1
ATOM 2829 C CA . ALA A 1 346 ? -8.645 6.946 17.264 1.00 93.75 346 ALA A CA 1
ATOM 2830 C C . ALA A 1 346 ? -9.628 8.120 17.409 1.00 93.75 346 ALA A C 1
ATOM 2832 O O . ALA A 1 346 ? -9.983 8.473 18.529 1.00 93.75 346 ALA A O 1
ATOM 2833 N N . ALA A 1 347 ? -10.147 8.672 16.305 1.00 92.75 347 ALA A N 1
ATOM 2834 C CA . ALA A 1 347 ? -11.137 9.752 16.328 1.00 92.75 347 ALA A CA 1
ATOM 2835 C C . ALA A 1 347 ? -12.442 9.331 17.006 1.00 92.75 347 ALA A C 1
ATOM 2837 O O . ALA A 1 347 ? -13.010 10.088 17.794 1.00 92.75 347 ALA A O 1
ATOM 2838 N N . ARG A 1 348 ? -12.909 8.109 16.745 1.00 92.12 348 ARG A N 1
ATOM 2839 C CA . ARG A 1 348 ? -14.080 7.556 17.428 1.00 92.12 348 ARG A CA 1
ATOM 2840 C C . ARG A 1 348 ? -13.830 7.404 18.932 1.00 92.12 348 ARG A C 1
ATOM 2842 O O . ARG A 1 348 ? -14.702 7.760 19.721 1.00 92.12 348 ARG A O 1
ATOM 2849 N N . LEU A 1 349 ? -12.631 6.968 19.336 1.00 93.12 349 LEU A N 1
ATOM 2850 C CA . LEU A 1 349 ? -12.256 6.854 20.751 1.00 93.12 349 LEU A CA 1
ATOM 2851 C C . LEU A 1 349 ? -12.140 8.234 21.420 1.00 93.12 349 LEU A C 1
ATOM 2853 O O . LEU A 1 349 ? -12.631 8.423 22.529 1.00 93.12 349 LEU A O 1
ATOM 2857 N N . ALA A 1 350 ? -11.574 9.222 20.725 1.00 92.88 350 ALA A N 1
ATOM 2858 C CA . ALA A 1 350 ? -11.506 10.603 21.197 1.00 92.88 350 ALA A CA 1
ATOM 2859 C C . ALA A 1 350 ? -12.910 11.187 21.418 1.00 92.88 350 ALA A C 1
ATOM 2861 O O . ALA A 1 350 ? -13.194 11.739 22.480 1.00 92.88 350 ALA A O 1
ATOM 2862 N N . ARG A 1 351 ? -13.821 10.997 20.452 1.00 90.94 351 ARG A N 1
ATOM 2863 C CA . ARG A 1 351 ? -15.241 11.384 20.562 1.00 90.94 351 ARG A CA 1
ATOM 2864 C C . ARG A 1 351 ? -15.930 10.697 21.738 1.00 90.94 351 ARG A C 1
ATOM 2866 O O . ARG A 1 351 ? -16.673 11.347 22.476 1.00 90.94 351 ARG A O 1
ATOM 2873 N N . TYR A 1 352 ? -15.649 9.409 21.938 1.00 89.69 352 TYR A N 1
ATOM 2874 C CA . TYR A 1 352 ? -16.142 8.665 23.090 1.00 89.69 352 TYR A CA 1
ATOM 2875 C C . TYR A 1 352 ? -15.667 9.290 24.413 1.00 89.69 352 TYR A C 1
ATOM 2877 O O . TYR A 1 352 ? -16.489 9.485 25.307 1.00 89.69 352 TYR A O 1
ATOM 2885 N N . ASN A 1 353 ? -14.391 9.667 24.526 1.00 89.19 353 ASN A N 1
ATOM 2886 C CA . ASN A 1 353 ? -13.817 10.262 25.741 1.00 89.19 353 ASN A CA 1
ATOM 2887 C C . ASN A 1 353 ? -14.383 11.652 26.065 1.00 89.19 353 ASN A C 1
ATOM 2889 O O . ASN A 1 353 ? -14.577 11.974 27.235 1.00 89.19 353 ASN A O 1
ATOM 2893 N N . ILE A 1 354 ? -14.703 12.462 25.053 1.00 89.44 354 ILE A N 1
ATOM 2894 C CA . ILE A 1 354 ? -15.317 13.789 25.249 1.00 89.44 354 ILE A CA 1
ATOM 2895 C C . ILE A 1 354 ? -16.850 13.740 25.381 1.00 89.44 354 ILE A C 1
ATOM 2897 O O . ILE A 1 354 ? -17.501 14.783 25.332 1.00 89.44 354 ILE A O 1
ATOM 2901 N N . ASN A 1 355 ? -17.426 12.545 25.567 1.00 85.69 355 ASN A N 1
ATOM 2902 C CA . ASN A 1 355 ? -18.863 12.293 25.719 1.00 85.69 355 ASN A CA 1
ATOM 2903 C C . ASN A 1 355 ? -19.734 12.747 24.540 1.00 85.69 355 ASN A C 1
ATOM 2905 O O . ASN A 1 355 ? -20.932 12.978 24.693 1.00 85.69 355 ASN A O 1
ATOM 2909 N N . GLU A 1 356 ? -19.173 12.795 23.338 1.00 84.00 356 GLU A N 1
ATOM 2910 C CA . GLU A 1 356 ? -19.915 13.163 22.137 1.00 84.00 356 GLU A CA 1
ATOM 2911 C C . GLU A 1 356 ? -20.272 11.927 21.300 1.00 84.00 356 GLU A C 1
ATOM 2913 O O . GLU A 1 356 ? -19.721 10.841 21.479 1.00 84.00 356 GLU A O 1
ATOM 2918 N N . HIS A 1 357 ? -21.237 12.073 20.387 1.00 80.19 357 HIS A N 1
ATOM 2919 C CA . HIS A 1 357 ? -21.699 10.970 19.539 1.00 80.19 357 HIS A CA 1
ATOM 2920 C C . HIS A 1 357 ? -20.561 10.424 18.661 1.00 80.19 357 HIS A C 1
ATOM 2922 O O . HIS A 1 357 ? -19.944 11.199 17.921 1.00 80.19 357 HIS A O 1
ATOM 2928 N N . ASP A 1 358 ? -20.286 9.121 18.705 1.00 76.25 358 ASP A N 1
ATOM 2929 C CA . ASP A 1 358 ? -19.327 8.514 17.789 1.00 76.25 358 ASP A CA 1
ATOM 2930 C C . ASP A 1 358 ? -19.958 8.364 16.397 1.00 76.25 358 ASP A C 1
ATOM 2932 O O . ASP A 1 358 ? -21.101 7.948 16.241 1.00 76.25 358 ASP A O 1
ATOM 2936 N N . ASP A 1 359 ? -19.214 8.759 15.371 1.00 82.44 359 ASP A N 1
ATOM 2937 C CA . ASP A 1 359 ? -19.574 8.522 13.977 1.00 82.44 359 ASP A CA 1
ATOM 2938 C C . ASP A 1 359 ? -18.442 7.704 13.370 1.00 82.44 359 ASP A C 1
ATOM 2940 O O . ASP A 1 359 ? -17.279 8.107 13.414 1.00 82.44 359 ASP A O 1
ATOM 2944 N N . SER A 1 360 ? -18.789 6.516 12.892 1.00 81.31 360 SER A N 1
ATOM 2945 C CA . SER A 1 360 ? -17.869 5.529 12.336 1.00 81.31 360 SER A CA 1
ATOM 2946 C C . SER A 1 360 ? -17.382 5.880 10.935 1.00 81.31 360 SER A C 1
ATOM 2948 O O . SER A 1 360 ? -16.364 5.341 10.506 1.00 81.31 360 SER A O 1
ATOM 2950 N N . SER A 1 361 ? -18.081 6.772 10.234 1.00 83.44 361 SER A N 1
ATOM 2951 C CA . SER A 1 361 ? -17.747 7.213 8.881 1.00 83.44 361 SER A CA 1
ATOM 2952 C C . SER A 1 361 ? -18.154 8.680 8.689 1.00 83.44 361 SER A C 1
ATOM 2954 O O . SER A 1 361 ? -19.055 8.975 7.896 1.00 83.44 361 SER A O 1
ATOM 2956 N N . PRO A 1 362 ? -17.525 9.622 9.419 1.00 86.06 362 PRO A N 1
ATOM 2957 C CA . PRO A 1 362 ? -17.833 11.036 9.274 1.00 86.06 362 PRO A CA 1
ATOM 2958 C C . PRO A 1 362 ? -17.528 11.490 7.845 1.00 86.06 362 PRO A C 1
ATOM 2960 O O . PRO A 1 362 ? -16.648 10.948 7.183 1.00 86.06 362 PRO A O 1
ATOM 2963 N N . ASN A 1 363 ? -18.211 12.527 7.361 1.00 84.62 363 ASN A N 1
ATOM 2964 C CA . ASN A 1 363 ? -17.797 13.205 6.132 1.00 84.62 363 ASN A CA 1
ATOM 2965 C C . ASN A 1 363 ? -16.710 14.259 6.422 1.00 84.62 363 ASN A C 1
ATOM 2967 O O . ASN A 1 363 ? -16.422 14.593 7.576 1.00 84.62 363 ASN A O 1
ATOM 2971 N N . VAL A 1 364 ? -16.092 14.794 5.368 1.00 81.56 364 VAL A N 1
ATOM 2972 C CA . VAL A 1 364 ? -14.993 15.770 5.478 1.00 81.56 364 VAL A CA 1
ATOM 2973 C C . VAL A 1 364 ? -15.426 17.029 6.236 1.00 81.56 364 VAL A C 1
ATOM 2975 O O . VAL A 1 364 ? -14.712 17.496 7.119 1.00 81.56 364 VAL A O 1
ATOM 2978 N N . THR A 1 365 ? -16.622 17.551 5.949 1.00 82.88 365 THR A N 1
ATOM 2979 C CA . THR A 1 365 ? -17.161 18.756 6.596 1.00 82.88 365 THR A CA 1
ATOM 2980 C C . THR A 1 365 ? -17.341 18.565 8.099 1.00 82.88 365 THR A C 1
ATOM 2982 O O . THR A 1 365 ? -16.992 19.444 8.885 1.00 82.88 365 THR A O 1
ATOM 2985 N N . LYS A 1 366 ? -17.869 17.410 8.513 1.00 86.50 366 LYS A N 1
ATOM 2986 C CA . LYS A 1 366 ? -18.086 17.061 9.918 1.00 86.50 366 LYS A CA 1
ATOM 2987 C C . LYS A 1 366 ? -16.759 16.902 10.655 1.00 86.50 366 LYS A C 1
ATOM 2989 O O . LYS A 1 366 ? -16.592 17.484 11.719 1.00 86.50 366 LYS A O 1
ATOM 2994 N N . PHE A 1 367 ? -15.801 16.197 10.058 1.00 87.12 367 PHE A N 1
ATOM 2995 C CA . PHE A 1 367 ? -14.470 16.016 10.640 1.00 87.12 367 PHE A CA 1
ATOM 2996 C C . PHE A 1 367 ? -13.699 17.339 10.763 1.00 87.12 367 PHE A C 1
ATOM 2998 O O . PHE A 1 367 ? -13.044 17.581 11.772 1.00 87.12 367 PHE A O 1
ATOM 3005 N N . ARG A 1 368 ? -13.830 18.241 9.779 1.00 84.62 368 ARG A N 1
ATOM 3006 C CA . ARG A 1 368 ? -13.248 19.591 9.851 1.00 84.62 368 ARG A CA 1
ATOM 3007 C C . ARG A 1 368 ? -13.797 20.379 11.037 1.00 84.62 368 ARG A C 1
ATOM 3009 O O . ARG A 1 368 ? -13.018 20.999 11.753 1.00 84.62 368 ARG A O 1
ATOM 3016 N N . LYS A 1 369 ? -15.116 20.330 11.260 1.00 86.12 369 LYS A N 1
ATOM 3017 C CA . LYS A 1 369 ? -15.740 20.962 12.432 1.00 86.12 369 LYS A CA 1
ATOM 3018 C C . LYS A 1 369 ? -15.141 20.424 13.729 1.00 86.12 369 LYS A C 1
ATOM 3020 O O . LYS A 1 369 ? -14.743 21.217 14.567 1.00 86.12 369 LYS A O 1
ATOM 3025 N N . TRP A 1 370 ? -14.967 19.106 13.841 1.00 88.31 370 TRP A N 1
ATOM 3026 C CA . TRP A 1 370 ? -14.342 18.506 15.023 1.00 88.31 370 TRP A CA 1
ATOM 3027 C C . TRP A 1 370 ? -12.913 19.003 15.266 1.00 88.31 370 TRP A C 1
ATOM 3029 O O . TRP A 1 370 ? -12.555 19.278 16.404 1.00 88.31 370 TRP A O 1
ATOM 3039 N N . ILE A 1 371 ? -12.095 19.142 14.216 1.00 85.56 371 ILE A N 1
ATOM 3040 C CA . ILE A 1 371 ? -10.727 19.674 14.342 1.00 85.56 371 ILE A CA 1
ATOM 3041 C C . ILE A 1 371 ? -10.734 21.156 14.756 1.00 85.56 371 ILE A C 1
ATOM 3043 O O . ILE A 1 371 ? -9.865 21.580 15.515 1.00 85.56 371 ILE A O 1
ATOM 3047 N N . GLY A 1 372 ? -11.680 21.942 14.235 1.00 80.81 372 GLY A N 1
ATOM 3048 C CA . GLY A 1 372 ? -11.776 23.383 14.480 1.00 80.81 372 GLY A CA 1
ATOM 3049 C C . GLY A 1 372 ? -12.465 23.777 15.791 1.00 80.81 372 GLY A C 1
ATOM 3050 O O . GLY A 1 372 ? -12.311 24.921 16.222 1.00 80.81 372 GLY A O 1
ATOM 3051 N N . ASP A 1 373 ? -13.208 22.865 16.426 1.00 80.50 373 ASP A N 1
ATOM 3052 C CA . ASP A 1 373 ? -13.953 23.127 17.660 1.00 80.50 373 ASP A CA 1
ATOM 3053 C C . ASP A 1 373 ? -13.005 23.360 18.848 1.00 80.50 373 ASP A C 1
ATOM 3055 O O . ASP A 1 373 ? -12.542 22.436 19.521 1.00 80.50 373 ASP A O 1
ATOM 3059 N N . LYS A 1 374 ? -12.745 24.635 19.147 1.00 68.69 374 LYS A N 1
ATOM 3060 C CA . LYS A 1 374 ? -12.088 25.069 20.385 1.00 68.69 374 LYS A CA 1
ATOM 3061 C C . LYS A 1 374 ? -13.155 25.207 21.474 1.00 68.69 374 LYS A C 1
ATOM 3063 O O . LYS A 1 374 ? -13.873 26.206 21.502 1.00 68.69 374 LYS A O 1
ATOM 3068 N N . LYS A 1 375 ? -13.296 24.219 22.367 1.00 66.75 375 LYS A N 1
ATOM 3069 C CA . LYS A 1 375 ? -14.201 24.349 23.525 1.00 66.75 375 LYS A CA 1
ATOM 3070 C C . LYS A 1 375 ? -13.733 25.506 24.416 1.00 66.75 375 LYS A C 1
ATOM 3072 O O . LYS A 1 375 ? -12.579 25.550 24.822 1.00 66.75 375 LYS A O 1
ATOM 3077 N N . GLN A 1 376 ? -14.639 26.445 24.700 1.00 51.78 376 GLN A N 1
ATOM 3078 C CA . GLN A 1 376 ? -14.370 27.668 25.471 1.00 51.78 376 GLN A CA 1
ATOM 3079 C C . GLN A 1 376 ? -14.523 27.484 26.997 1.00 51.78 376 GLN A C 1
ATOM 3081 O O . GLN A 1 376 ? -14.346 28.440 27.745 1.00 51.78 376 GLN A O 1
ATOM 3086 N N . SER A 1 377 ? -14.865 26.285 27.485 1.00 45.47 377 SER A N 1
ATOM 3087 C CA . SER A 1 377 ? -15.186 26.047 28.904 1.00 45.47 377 SER A CA 1
ATOM 3088 C C . SER A 1 377 ? -14.822 24.614 29.300 1.00 45.47 377 SER A C 1
ATOM 3090 O O . SER A 1 377 ? -15.443 23.698 28.772 1.00 45.47 377 SER A O 1
ATOM 3092 N N . GLU A 1 378 ? -13.813 24.448 30.171 1.00 53.78 378 GLU A N 1
ATOM 3093 C CA . GLU A 1 378 ? -13.353 23.264 30.954 1.00 53.78 378 GLU A CA 1
ATOM 3094 C C . GLU A 1 378 ? -13.285 21.850 30.318 1.00 53.78 378 GLU A C 1
ATOM 3096 O O . GLU A 1 378 ? -12.670 20.951 30.888 1.00 53.78 378 GLU A O 1
ATOM 3101 N N . GLY A 1 379 ? -13.842 21.615 29.133 1.00 61.38 379 GLY A N 1
ATOM 3102 C CA . GLY A 1 379 ? -13.796 20.349 28.413 1.00 61.38 379 GLY A CA 1
ATOM 3103 C C . GLY A 1 379 ? -12.653 20.312 27.406 1.00 61.38 379 GLY A C 1
ATOM 3104 O O . GLY A 1 379 ? -12.442 21.266 26.659 1.00 61.38 379 GLY A O 1
ATOM 3105 N N . LYS A 1 380 ? -11.953 19.175 27.334 1.00 74.81 380 LYS A N 1
ATOM 3106 C CA . LYS A 1 380 ? -10.944 18.915 26.297 1.00 74.81 380 LYS A CA 1
ATOM 3107 C C . LYS A 1 380 ? -11.575 18.996 24.902 1.00 74.81 380 LYS A C 1
ATOM 3109 O O . LYS A 1 380 ? -12.675 18.471 24.690 1.00 74.81 380 LYS A O 1
ATOM 3114 N N . SER A 1 381 ? -10.891 19.641 23.954 1.00 87.56 381 SER A N 1
ATOM 3115 C CA . SER A 1 381 ? -11.316 19.618 22.552 1.00 87.56 381 SER A CA 1
ATOM 3116 C C . SER A 1 381 ? -11.092 18.233 21.937 1.00 87.56 381 SER A C 1
ATOM 3118 O O . SER A 1 381 ? -10.323 17.417 22.452 1.00 87.56 381 SER A O 1
ATOM 3120 N N . PHE A 1 382 ? -11.739 17.966 20.802 1.00 90.25 382 PHE A N 1
ATOM 3121 C CA . PHE A 1 382 ? -11.497 16.741 20.038 1.00 90.25 382 PHE A CA 1
ATOM 3122 C C . PHE A 1 382 ? -10.020 16.593 19.643 1.00 90.25 382 PHE A C 1
ATOM 3124 O O . PHE A 1 382 ? -9.460 15.502 19.747 1.00 90.25 382 PHE A O 1
ATOM 3131 N N . LEU A 1 383 ? -9.376 17.687 19.221 1.00 89.31 383 LEU A N 1
ATOM 3132 C CA . LEU A 1 383 ? -7.975 17.663 18.812 1.00 89.31 383 LEU A CA 1
ATOM 3133 C C . LEU A 1 383 ? -7.035 17.392 19.995 1.00 89.31 383 LEU A C 1
ATOM 3135 O O . LEU A 1 383 ? -6.061 16.660 19.830 1.00 89.31 383 LEU A O 1
ATOM 3139 N N . ASP A 1 384 ? -7.330 17.935 21.178 1.00 90.12 384 ASP A N 1
ATOM 3140 C CA . ASP A 1 384 ? -6.530 17.676 22.384 1.00 90.12 384 ASP A CA 1
ATOM 3141 C C . ASP A 1 384 ? -6.603 16.205 22.794 1.00 90.12 384 ASP A C 1
ATOM 3143 O O . ASP A 1 384 ? -5.591 15.602 23.146 1.00 90.12 384 ASP A O 1
ATOM 3147 N N . GLU A 1 385 ? -7.787 15.597 22.698 1.00 92.25 385 GLU A N 1
ATOM 3148 C CA . GLU A 1 385 ? -7.953 14.182 23.017 1.00 92.25 385 GLU A CA 1
ATOM 3149 C C . GLU A 1 385 ? -7.304 13.274 21.959 1.00 92.25 385 GLU A C 1
ATOM 3151 O O . GLU A 1 385 ? -6.681 12.272 22.304 1.00 92.25 385 GLU A O 1
ATOM 3156 N N . MET A 1 386 ? -7.362 13.648 20.676 1.00 92.75 386 MET A N 1
ATOM 3157 C CA . MET A 1 386 ? -6.613 12.962 19.615 1.00 92.75 386 MET A CA 1
ATOM 3158 C C . MET A 1 386 ? -5.106 12.974 19.881 1.00 92.75 386 MET A C 1
ATOM 3160 O O . MET A 1 386 ? -4.461 11.932 19.760 1.00 92.75 386 MET A O 1
ATOM 3164 N N . LYS A 1 387 ? -4.553 14.129 20.272 1.00 92.50 387 LYS A N 1
ATOM 3165 C CA . LYS A 1 387 ? -3.143 14.252 20.663 1.00 92.50 387 LYS A CA 1
ATOM 3166 C C . LYS A 1 387 ? -2.833 13.370 21.865 1.00 92.50 387 LYS A C 1
ATOM 3168 O O . LYS A 1 387 ? -1.942 12.540 21.776 1.00 92.50 387 LYS A O 1
ATOM 3173 N N . HIS A 1 388 ? -3.626 13.453 22.931 1.00 92.19 388 HIS A N 1
ATOM 3174 C CA . HIS A 1 388 ? -3.460 12.620 24.125 1.00 92.19 388 HIS A CA 1
ATOM 3175 C C . HIS A 1 388 ? -3.436 11.110 23.815 1.00 92.19 388 HIS A C 1
ATOM 3177 O O . HIS A 1 388 ? -2.651 10.368 24.403 1.00 92.19 388 HIS A O 1
ATOM 3183 N N . LEU A 1 389 ? -4.266 10.641 22.878 1.00 93.00 389 LEU A N 1
ATOM 3184 C CA . LEU A 1 389 ? -4.325 9.226 22.503 1.00 93.00 389 LEU A CA 1
ATOM 3185 C C . LEU A 1 389 ? -3.144 8.764 21.640 1.00 93.00 389 LEU A C 1
ATOM 3187 O O . LEU A 1 389 ? -2.731 7.608 21.761 1.00 93.00 389 LEU A O 1
ATOM 3191 N N . LEU A 1 390 ? -2.643 9.623 20.749 1.00 92.88 390 LEU A N 1
ATOM 3192 C CA . LEU A 1 390 ? -1.668 9.266 19.712 1.00 92.88 390 LEU A CA 1
ATOM 3193 C C . LEU A 1 390 ? -0.236 9.736 20.012 1.00 92.88 390 LEU A C 1
ATOM 3195 O O . LEU A 1 390 ? 0.697 9.181 19.433 1.00 92.88 390 LEU A O 1
ATOM 3199 N N . GLU A 1 391 ? -0.041 10.692 20.921 1.00 91.19 391 GLU A N 1
ATOM 3200 C CA . GLU A 1 391 ? 1.281 11.117 21.382 1.00 91.19 391 GLU A CA 1
ATOM 3201 C C . GLU A 1 391 ? 2.003 9.972 22.101 1.00 91.19 391 GLU A C 1
ATOM 3203 O O . GLU A 1 391 ? 1.451 9.274 22.953 1.00 91.19 391 GLU A O 1
ATOM 3208 N N . THR A 1 392 ? 3.256 9.741 21.712 1.00 85.06 392 THR A N 1
ATOM 3209 C CA . THR A 1 392 ? 4.095 8.672 22.255 1.00 85.06 392 THR A CA 1
ATOM 3210 C C . THR A 1 392 ? 4.633 9.051 23.627 1.00 85.06 392 THR A C 1
ATOM 3212 O O . THR A 1 392 ? 5.171 10.146 23.802 1.00 85.06 392 THR A O 1
ATOM 3215 N N . ASN A 1 393 ? 4.567 8.123 24.582 1.00 78.50 393 ASN A N 1
ATOM 3216 C CA . ASN A 1 393 ? 5.244 8.287 25.863 1.00 78.50 393 ASN A CA 1
ATOM 3217 C C . ASN A 1 393 ? 6.766 8.072 25.674 1.00 78.50 393 ASN A C 1
ATOM 3219 O O . ASN A 1 393 ? 7.146 7.030 25.129 1.00 78.50 393 ASN A O 1
ATOM 3223 N N . PRO A 1 394 ? 7.633 8.999 26.134 1.00 74.25 394 PRO A N 1
ATOM 3224 C CA . PRO A 1 394 ? 9.090 8.879 26.027 1.00 74.25 394 PRO A CA 1
ATOM 3225 C C . PRO A 1 394 ? 9.674 7.569 26.575 1.00 74.25 394 PRO A C 1
ATOM 3227 O O . PRO A 1 394 ? 10.679 7.094 26.058 1.00 74.25 394 PRO A O 1
ATOM 3230 N N . GLU A 1 395 ? 9.054 6.974 27.597 1.00 73.12 395 GLU A N 1
ATOM 3231 C CA . GLU A 1 395 ? 9.578 5.772 28.262 1.00 73.12 395 GLU A CA 1
ATOM 3232 C C . GLU A 1 395 ? 9.255 4.472 27.516 1.00 73.12 395 GLU A C 1
ATOM 3234 O O . GLU A 1 395 ? 10.053 3.539 27.513 1.00 73.12 395 GLU A O 1
ATOM 3239 N N . SER A 1 396 ? 8.082 4.392 26.879 1.00 75.56 396 SER A N 1
ATOM 3240 C CA . SER A 1 396 ? 7.614 3.167 26.206 1.00 75.56 396 SER A CA 1
ATOM 3241 C C . SER A 1 396 ? 7.697 3.232 24.683 1.00 75.56 396 SER A C 1
ATOM 3243 O O . SER A 1 396 ? 7.465 2.224 24.017 1.00 75.56 396 SER A O 1
ATOM 3245 N N . ASN A 1 397 ? 7.990 4.413 24.127 1.00 82.44 397 ASN A N 1
ATOM 3246 C CA . ASN A 1 397 ? 7.935 4.724 22.697 1.00 82.44 397 ASN A CA 1
ATOM 3247 C C . ASN A 1 397 ? 6.588 4.364 22.029 1.00 82.44 397 ASN A C 1
ATOM 3249 O O . ASN A 1 397 ? 6.498 4.228 20.810 1.00 82.44 397 ASN A O 1
ATOM 3253 N N . LYS A 1 398 ? 5.529 4.197 22.830 1.00 88.44 398 LYS A N 1
ATOM 3254 C CA . LYS A 1 398 ? 4.177 3.832 22.398 1.00 88.44 398 LYS A CA 1
ATOM 3255 C C . LYS A 1 398 ? 3.182 4.861 22.911 1.00 88.44 398 LYS A C 1
ATOM 3257 O O . LYS A 1 398 ? 3.341 5.422 23.997 1.00 88.44 398 LYS A O 1
ATOM 3262 N N . SER A 1 399 ? 2.164 5.136 22.106 1.00 92.94 399 SER A N 1
ATOM 3263 C CA . SER A 1 399 ? 1.026 5.956 22.522 1.00 92.94 399 SER A CA 1
ATOM 3264 C C . SER A 1 399 ? -0.014 5.117 23.262 1.00 92.94 399 SER A C 1
ATOM 3266 O O . SER A 1 399 ? 0.005 3.884 23.204 1.00 92.94 399 SER A O 1
ATOM 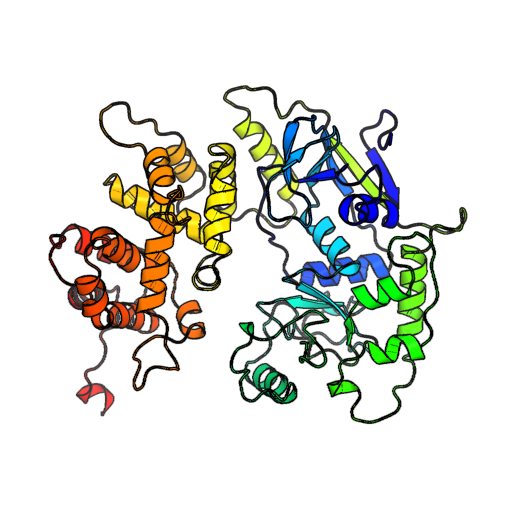3268 N N . ILE A 1 400 ? -0.955 5.770 23.948 1.00 93.69 400 ILE A N 1
ATOM 3269 C CA . ILE A 1 400 ? -2.035 5.065 24.656 1.00 93.69 400 ILE A CA 1
ATOM 3270 C C . ILE A 1 400 ? -2.862 4.233 23.670 1.00 93.69 400 ILE A C 1
ATOM 3272 O O . ILE A 1 400 ? -3.205 3.081 23.951 1.00 93.69 400 ILE A O 1
ATOM 3276 N N . TYR A 1 401 ? -3.148 4.795 22.494 1.00 94.62 401 TYR A N 1
ATOM 3277 C CA . TYR A 1 401 ? -3.850 4.084 21.435 1.00 94.62 401 TYR A CA 1
ATOM 3278 C C . TYR A 1 401 ? -3.029 2.899 20.909 1.00 94.62 401 TYR A C 1
ATOM 3280 O O . TYR A 1 401 ? -3.576 1.805 20.793 1.00 94.62 401 TYR A O 1
ATOM 3288 N N . HIS A 1 402 ? -1.720 3.068 20.670 1.00 94.00 402 HIS A N 1
ATOM 3289 C CA . HIS A 1 402 ? -0.831 1.975 20.243 1.00 94.00 402 HIS A CA 1
ATOM 3290 C C . HIS A 1 402 ? -0.904 0.794 21.212 1.00 94.00 402 HIS A C 1
ATOM 3292 O O . HIS A 1 402 ? -1.245 -0.312 20.798 1.00 94.00 402 HIS A O 1
ATOM 3298 N N . SER A 1 403 ? -0.670 1.033 22.503 1.00 93.50 403 SER A N 1
ATOM 3299 C CA . SER A 1 403 ? -0.704 -0.016 23.530 1.00 93.50 403 SER A CA 1
ATOM 3300 C C . SER A 1 403 ? -2.079 -0.683 23.640 1.00 93.50 403 SER A C 1
ATOM 3302 O O . SER A 1 403 ? -2.169 -1.891 23.845 1.00 93.50 403 SER A O 1
ATOM 3304 N N . THR A 1 404 ? -3.161 0.078 23.446 1.00 94.94 404 THR A N 1
ATOM 3305 C CA . THR A 1 404 ? -4.532 -0.459 23.446 1.00 94.94 404 THR A CA 1
ATOM 3306 C C . THR A 1 404 ? -4.758 -1.426 22.281 1.00 94.94 404 THR A C 1
ATOM 3308 O O . THR A 1 404 ? -5.334 -2.497 22.475 1.00 94.94 404 THR A O 1
ATOM 3311 N N . ILE A 1 405 ? -4.303 -1.080 21.071 1.00 94.44 405 ILE A N 1
ATOM 3312 C CA . ILE A 1 405 ? -4.442 -1.964 19.904 1.00 94.44 405 ILE A CA 1
ATOM 3313 C C . ILE A 1 405 ? -3.494 -3.163 19.991 1.00 94.44 405 ILE A C 1
ATOM 3315 O O . ILE A 1 405 ? -3.866 -4.259 19.575 1.00 94.44 405 ILE A O 1
ATOM 3319 N N . GLU A 1 406 ? -2.302 -2.999 20.565 1.00 93.50 406 GLU A N 1
ATOM 3320 C CA . GLU A 1 406 ? -1.410 -4.134 20.814 1.00 93.50 406 GLU A CA 1
ATOM 3321 C C . GLU A 1 406 ? -2.072 -5.156 21.743 1.00 93.50 406 GLU A C 1
ATOM 3323 O O . GLU A 1 406 ? -2.094 -6.346 21.431 1.00 93.50 406 GLU A O 1
ATOM 3328 N N . GLU A 1 407 ? -2.666 -4.694 22.846 1.00 94.00 407 GLU A N 1
ATOM 3329 C CA . GLU A 1 407 ? -3.382 -5.558 23.786 1.00 94.00 407 GLU A CA 1
ATOM 3330 C C . GLU A 1 407 ? -4.593 -6.225 23.118 1.00 94.00 407 GLU A C 1
ATOM 3332 O O . GLU A 1 407 ? -4.808 -7.425 23.284 1.00 94.00 407 GLU A O 1
ATOM 3337 N N . PHE A 1 408 ? -5.335 -5.490 22.283 1.00 94.88 408 PHE A N 1
ATOM 3338 C CA . PHE A 1 408 ? -6.400 -6.056 21.451 1.00 94.88 408 PHE A CA 1
ATOM 3339 C C . PHE A 1 408 ? -5.888 -7.209 20.574 1.00 94.88 408 PHE A C 1
ATOM 3341 O O . PHE A 1 408 ? -6.448 -8.305 20.623 1.00 94.88 408 PHE A O 1
ATOM 3348 N N . CYS A 1 409 ? -4.799 -7.008 19.826 1.00 92.69 409 CYS A N 1
ATOM 3349 C CA . CYS A 1 409 ? -4.195 -8.053 18.998 1.00 92.69 409 CYS A CA 1
ATOM 3350 C C . CYS A 1 409 ? -3.717 -9.253 19.832 1.00 92.69 409 CYS A C 1
ATOM 3352 O O . CYS A 1 409 ? -3.976 -10.396 19.455 1.00 92.69 409 CYS A O 1
ATOM 3354 N N . ASN A 1 410 ? -3.070 -9.015 20.976 1.00 91.44 410 ASN A N 1
ATOM 3355 C CA . ASN A 1 410 ? -2.579 -10.077 21.861 1.00 91.44 410 ASN A CA 1
ATOM 3356 C C . ASN A 1 410 ? -3.712 -10.965 22.405 1.00 91.44 410 ASN A C 1
ATOM 3358 O O . ASN A 1 410 ? -3.504 -12.156 22.630 1.00 91.44 410 ASN A O 1
ATOM 3362 N N . LEU A 1 411 ? -4.908 -10.406 22.616 1.00 92.31 411 LEU A N 1
ATOM 3363 C CA . LEU A 1 411 ? -6.067 -11.163 23.096 1.00 92.31 411 LEU A CA 1
ATOM 3364 C C . LEU A 1 411 ? -6.718 -11.994 21.996 1.00 92.31 411 LEU A C 1
ATOM 3366 O O . LEU A 1 411 ? -7.145 -13.121 22.247 1.00 92.31 411 LEU A O 1
ATOM 3370 N N . ILE A 1 412 ? -6.856 -11.433 20.798 1.00 93.38 412 ILE A N 1
ATOM 3371 C CA . ILE A 1 412 ? -7.726 -12.028 19.779 1.00 93.38 412 ILE A CA 1
ATOM 3372 C C . ILE A 1 412 ? -6.985 -12.947 18.820 1.00 93.38 412 ILE A C 1
ATOM 3374 O O . ILE A 1 412 ? -7.614 -13.835 18.257 1.00 93.38 412 ILE A O 1
ATOM 3378 N N . VAL A 1 413 ? -5.691 -12.726 18.581 1.00 91.69 413 VAL A N 1
ATOM 3379 C CA . VAL A 1 413 ? -4.946 -13.459 17.554 1.00 91.69 413 VAL A CA 1
ATOM 3380 C C . VAL A 1 413 ? -4.676 -14.881 18.032 1.00 91.69 413 VAL A C 1
ATOM 3382 O O . VAL A 1 413 ? -4.261 -15.098 19.169 1.00 91.69 413 VAL A O 1
ATOM 3385 N N . PHE A 1 414 ? -4.904 -15.845 17.142 1.00 90.81 414 PHE A N 1
ATOM 3386 C CA . PHE A 1 414 ? -4.548 -17.244 17.363 1.00 90.81 414 PHE A CA 1
ATOM 3387 C C . PHE A 1 414 ? -3.038 -17.416 17.576 1.00 90.81 414 PHE A C 1
ATOM 3389 O O . PHE A 1 414 ? -2.237 -16.962 16.751 1.00 90.81 414 PHE A O 1
ATOM 3396 N N . ASN A 1 415 ? -2.654 -18.094 18.656 1.00 88.12 415 ASN A N 1
ATOM 3397 C CA . ASN A 1 415 ? -1.266 -18.422 18.970 1.00 88.12 415 ASN A CA 1
ATOM 3398 C C . ASN A 1 415 ? -0.967 -19.898 18.683 1.00 88.12 415 ASN A C 1
ATOM 3400 O O . ASN A 1 415 ? -1.365 -20.777 19.442 1.00 88.12 415 ASN A O 1
ATOM 3404 N N . GLU A 1 416 ? -0.184 -20.158 17.632 1.00 81.75 416 GLU A N 1
ATOM 3405 C CA . GLU A 1 416 ? 0.168 -21.523 17.207 1.00 81.75 416 GLU A CA 1
ATOM 3406 C C . GLU A 1 416 ? 1.014 -22.295 18.233 1.00 81.75 416 GLU A C 1
ATOM 3408 O O . GLU A 1 416 ? 1.048 -23.522 18.194 1.00 81.75 416 GLU A O 1
ATOM 3413 N N . ASN A 1 417 ? 1.701 -21.597 19.142 1.00 85.44 417 ASN A N 1
ATOM 3414 C CA . ASN A 1 417 ? 2.548 -22.221 20.162 1.00 85.44 417 ASN A CA 1
ATOM 3415 C C . ASN A 1 417 ? 1.765 -22.630 21.417 1.00 85.44 417 ASN A C 1
ATOM 3417 O O . ASN A 1 417 ? 2.324 -23.268 22.309 1.00 85.44 417 ASN A O 1
ATOM 3421 N N . THR A 1 418 ? 0.492 -22.243 21.508 1.00 86.75 418 THR A N 1
ATOM 3422 C CA . THR A 1 418 ? -0.370 -22.552 22.644 1.00 86.75 418 THR A CA 1
ATOM 3423 C C . THR A 1 418 ? -1.307 -23.694 22.264 1.00 86.75 418 THR A C 1
ATOM 3425 O O . THR A 1 418 ? -2.060 -23.602 21.296 1.00 86.75 418 THR A O 1
ATOM 3428 N N . VAL A 1 419 ? -1.268 -24.778 23.039 1.00 85.88 419 VAL A N 1
ATOM 3429 C CA . VAL A 1 419 ? -2.195 -25.908 22.881 1.00 85.88 419 VAL A CA 1
ATOM 3430 C C . VAL A 1 419 ? -3.624 -25.427 23.155 1.00 85.88 419 VAL A C 1
ATOM 3432 O O . VAL A 1 419 ? -3.850 -24.716 24.132 1.00 85.88 419 VAL A O 1
ATOM 3435 N N . ASP A 1 420 ? -4.564 -25.800 22.282 1.00 86.31 420 ASP A N 1
ATOM 3436 C CA . ASP A 1 420 ? -5.990 -25.439 22.356 1.00 86.31 420 ASP A CA 1
ATOM 3437 C C . ASP A 1 420 ? -6.274 -23.927 22.405 1.00 86.31 420 ASP A C 1
ATOM 3439 O O . ASP A 1 420 ? -7.247 -23.472 23.014 1.00 86.31 420 ASP A O 1
ATOM 3443 N N . ASP A 1 421 ? -5.433 -23.118 21.753 1.00 90.81 421 ASP A N 1
ATOM 3444 C CA . ASP A 1 421 ? -5.676 -21.683 21.675 1.00 90.81 421 ASP A CA 1
ATOM 3445 C C . ASP A 1 421 ? -6.979 -21.364 20.929 1.00 90.81 421 ASP A C 1
ATOM 3447 O O . ASP A 1 421 ? -7.209 -21.785 19.799 1.00 90.81 421 ASP A O 1
ATOM 3451 N N . ILE A 1 422 ? -7.835 -20.568 21.565 1.00 92.38 422 ILE A N 1
ATOM 3452 C CA . ILE A 1 422 ? -9.156 -20.198 21.036 1.00 92.38 422 ILE A CA 1
ATOM 3453 C C . ILE A 1 422 ? -9.135 -18.913 20.193 1.00 92.38 422 ILE A C 1
ATOM 3455 O O . ILE A 1 422 ? -10.193 -18.367 19.880 1.00 92.38 422 ILE A O 1
ATOM 3459 N N . GLY A 1 423 ? -7.952 -18.373 19.887 1.00 92.81 423 GLY A N 1
ATOM 3460 C CA . GLY A 1 423 ? -7.823 -17.139 19.121 1.00 92.81 423 GLY A CA 1
ATOM 3461 C C . GLY A 1 423 ? -8.283 -17.278 17.666 1.00 92.81 423 GLY A C 1
ATOM 3462 O O . GLY A 1 423 ? -8.485 -18.366 17.130 1.00 92.81 423 GLY A O 1
ATOM 3463 N N . ILE A 1 424 ? -8.430 -16.139 16.999 1.00 90.69 424 ILE A N 1
ATOM 3464 C CA . ILE A 1 424 ? -8.853 -16.030 15.605 1.00 90.69 424 ILE A CA 1
ATOM 3465 C C . ILE A 1 424 ? -7.602 -15.980 14.713 1.00 90.69 424 ILE A C 1
ATOM 3467 O O . ILE A 1 424 ? -6.717 -15.144 14.938 1.00 90.69 424 ILE A O 1
ATOM 3471 N N . PRO A 1 425 ? -7.503 -16.821 13.667 1.00 87.75 425 PRO A N 1
ATOM 3472 C CA . PRO A 1 425 ? -6.421 -16.722 12.694 1.00 87.75 425 PRO A CA 1
ATOM 3473 C C . PRO A 1 425 ? -6.363 -15.324 12.065 1.00 87.75 425 PRO A C 1
ATOM 3475 O O . PRO A 1 425 ? -7.396 -14.784 11.663 1.00 87.75 425 PRO A O 1
ATOM 3478 N N . LYS A 1 426 ? -5.159 -14.753 11.892 1.00 85.06 426 LYS A N 1
ATOM 3479 C CA . LYS A 1 426 ? -4.970 -13.390 11.340 1.00 85.06 426 LYS A CA 1
ATOM 3480 C C . LYS A 1 426 ? -5.760 -13.139 10.052 1.00 85.06 426 LYS A C 1
ATOM 3482 O O . LYS A 1 426 ? -6.324 -12.069 9.857 1.00 85.06 426 LYS A O 1
ATOM 3487 N N . LYS A 1 427 ? -5.834 -14.142 9.176 1.00 81.19 427 LYS A N 1
ATOM 3488 C CA . LYS A 1 427 ? -6.571 -14.049 7.912 1.00 81.19 427 LYS A CA 1
ATOM 3489 C C . LYS A 1 427 ? -8.084 -13.897 8.108 1.00 81.19 427 LYS A C 1
ATOM 3491 O O . LYS A 1 427 ? -8.716 -13.158 7.359 1.00 81.19 427 LYS A O 1
ATOM 3496 N N . LEU A 1 428 ? -8.650 -14.582 9.100 1.00 85.25 428 LEU A N 1
ATOM 3497 C CA . LEU A 1 428 ? -10.072 -14.486 9.420 1.00 85.25 428 LEU A CA 1
ATOM 3498 C C . LEU A 1 428 ? -10.391 -13.148 10.097 1.00 85.25 428 LEU A C 1
ATOM 3500 O O . LEU A 1 428 ? -11.415 -12.553 9.773 1.00 85.25 428 LEU A O 1
ATOM 3504 N N . LEU A 1 429 ? -9.482 -12.620 10.930 1.00 87.25 429 LEU A N 1
ATOM 3505 C CA . LEU A 1 429 ? -9.605 -11.260 11.474 1.00 87.25 429 LEU A CA 1
ATOM 3506 C C . LEU A 1 429 ? -9.781 -10.236 10.349 1.00 87.25 429 LEU A C 1
ATOM 3508 O O . LEU A 1 429 ? -10.725 -9.465 10.375 1.00 87.25 429 LEU A O 1
ATOM 3512 N N . LEU A 1 430 ? -8.976 -10.287 9.286 1.00 84.06 430 LEU A N 1
ATOM 3513 C CA . LEU A 1 430 ? -9.111 -9.359 8.149 1.00 84.06 430 LEU A CA 1
ATOM 3514 C C . LEU A 1 430 ? -10.470 -9.413 7.419 1.00 84.06 430 LEU A C 1
ATOM 3516 O O . LEU A 1 430 ? -10.744 -8.545 6.595 1.00 84.06 430 LEU A O 1
ATOM 3520 N N . SER A 1 431 ? -11.308 -10.417 7.696 1.00 84.56 431 SER A N 1
ATOM 3521 C CA . SER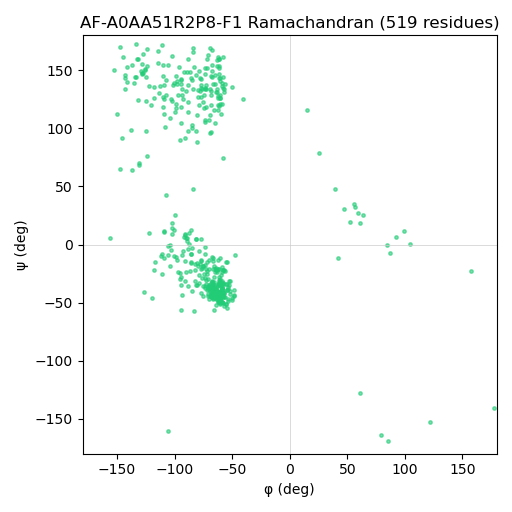 A 1 431 ? -12.668 -10.528 7.151 1.00 84.56 431 SER A CA 1
ATOM 3522 C C . SER A 1 431 ? -13.727 -9.864 8.041 1.00 84.56 431 SER A C 1
ATOM 3524 O O . SER A 1 431 ? -14.848 -9.641 7.590 1.00 84.56 431 SER A O 1
ATOM 3526 N N . ILE A 1 432 ? -13.391 -9.530 9.291 1.00 89.25 432 ILE A N 1
ATOM 3527 C CA . ILE A 1 432 ? -14.281 -8.818 10.211 1.00 89.25 432 ILE A CA 1
ATOM 3528 C C . ILE A 1 432 ? -14.289 -7.335 9.844 1.00 89.25 432 ILE A C 1
ATOM 3530 O O . ILE A 1 432 ? -13.242 -6.704 9.687 1.00 89.25 432 ILE A O 1
ATOM 3534 N N . ASN A 1 433 ? -15.485 -6.751 9.752 1.00 89.44 433 ASN A N 1
ATOM 3535 C CA . ASN A 1 433 ? -15.625 -5.315 9.550 1.00 89.44 433 ASN A CA 1
ATOM 3536 C C . ASN A 1 433 ? -14.984 -4.549 10.721 1.00 89.44 433 ASN A C 1
ATOM 3538 O O . ASN A 1 433 ? -15.339 -4.753 11.884 1.00 89.44 433 ASN A O 1
ATOM 3542 N N . SER A 1 434 ? -14.075 -3.622 10.410 1.00 88.56 434 SER A N 1
ATOM 3543 C CA . SER A 1 434 ? -13.284 -2.880 11.398 1.00 88.56 434 SER A CA 1
ATOM 3544 C C . SER A 1 434 ? -14.121 -2.098 12.417 1.00 88.56 434 SER A C 1
ATOM 3546 O O . SER A 1 434 ? -13.668 -1.830 13.533 1.00 88.56 434 SER A O 1
ATOM 3548 N N . LYS A 1 435 ? -15.376 -1.780 12.080 1.00 91.12 435 LYS A N 1
ATOM 3549 C CA . LYS A 1 435 ? -16.339 -1.126 12.974 1.00 91.12 435 LYS A CA 1
ATOM 3550 C C . LYS A 1 435 ? -16.642 -1.956 14.224 1.00 91.12 435 LYS A C 1
ATOM 3552 O O . LYS A 1 435 ? -16.840 -1.363 15.286 1.00 91.12 435 LYS A O 1
ATOM 3557 N N . TYR A 1 436 ? -16.616 -3.287 14.127 1.00 93.06 436 TYR A N 1
ATOM 3558 C CA . TYR A 1 436 ? -16.820 -4.195 15.262 1.00 93.06 436 TYR A CA 1
ATOM 3559 C C . TYR A 1 436 ? -15.622 -4.255 16.210 1.00 93.06 436 TYR A C 1
ATOM 3561 O O . TYR A 1 436 ? -15.777 -4.639 17.360 1.00 93.06 436 TYR A O 1
ATOM 3569 N N . TYR A 1 437 ? -14.430 -3.823 15.802 1.00 93.75 437 TYR A N 1
ATOM 3570 C CA . TYR A 1 437 ? -13.299 -3.747 16.734 1.00 93.75 437 TYR A CA 1
ATOM 3571 C C . TYR A 1 437 ? -13.470 -2.623 17.744 1.00 93.75 437 TYR A C 1
ATOM 3573 O O . TYR A 1 437 ? -13.005 -2.718 18.875 1.00 93.75 437 TYR A O 1
ATOM 3581 N N . HIS A 1 438 ? -14.164 -1.560 17.348 1.00 93.44 438 HIS A N 1
ATOM 3582 C CA . HIS A 1 438 ? -14.211 -0.331 18.120 1.00 93.44 438 HIS A CA 1
ATOM 3583 C C . HIS A 1 438 ? -14.807 -0.479 19.536 1.00 93.44 438 HIS A C 1
ATOM 3585 O O . HIS A 1 438 ? -14.175 0.010 20.472 1.00 93.44 438 HIS A O 1
ATOM 3591 N N . PRO A 1 439 ? -15.928 -1.198 19.756 1.00 94.19 439 PRO A N 1
ATOM 3592 C CA . PRO A 1 439 ? -16.434 -1.447 21.107 1.00 94.19 439 PRO A CA 1
ATOM 3593 C C . PRO A 1 439 ? -15.428 -2.194 21.991 1.00 94.19 439 PRO A C 1
ATOM 3595 O O . PRO A 1 439 ? -15.257 -1.866 23.163 1.00 94.19 439 PRO A O 1
ATOM 3598 N N . VAL A 1 440 ? -14.703 -3.163 21.423 1.00 95.44 440 VAL A N 1
ATOM 3599 C CA . VAL A 1 440 ? -13.655 -3.894 22.148 1.00 95.44 440 VAL A CA 1
ATOM 3600 C C . VAL A 1 440 ? -12.492 -2.961 22.496 1.00 95.44 440 VAL A C 1
ATOM 3602 O O . VAL A 1 440 ? -12.036 -2.960 23.636 1.00 95.44 440 VAL A O 1
ATOM 3605 N N . ILE A 1 441 ? -12.056 -2.123 21.551 1.00 95.25 441 ILE A N 1
ATOM 3606 C CA . ILE A 1 441 ? -10.993 -1.128 21.758 1.00 95.25 441 ILE A CA 1
ATOM 3607 C C . ILE A 1 441 ? -11.371 -0.149 22.877 1.00 95.25 441 ILE A C 1
ATOM 3609 O O . ILE A 1 441 ? -10.548 0.104 23.753 1.00 95.25 441 ILE A O 1
ATOM 3613 N N . ILE A 1 442 ? -12.612 0.355 22.900 1.00 93.88 442 ILE A N 1
ATOM 3614 C CA . ILE A 1 442 ? -13.117 1.201 23.994 1.00 93.88 442 ILE A CA 1
ATOM 3615 C C . ILE A 1 442 ? -13.035 0.454 25.326 1.00 93.88 442 ILE A C 1
ATOM 3617 O O . ILE A 1 442 ? -12.528 1.000 26.306 1.00 93.88 442 ILE A O 1
ATOM 3621 N N . TRP A 1 443 ? -13.523 -0.786 25.386 1.00 94.88 443 TRP A N 1
ATOM 3622 C CA . TRP A 1 443 ? -13.537 -1.538 26.638 1.00 94.88 443 TRP A CA 1
ATOM 3623 C C . TRP A 1 443 ? -12.121 -1.829 27.155 1.00 94.88 443 TRP A C 1
ATOM 3625 O O . TRP A 1 443 ? -11.864 -1.650 28.346 1.00 94.88 443 TRP A O 1
ATOM 3635 N N . ILE A 1 444 ? -11.183 -2.196 26.275 1.00 95.19 444 ILE A N 1
ATOM 3636 C CA . ILE A 1 444 ? -9.766 -2.372 26.633 1.00 95.19 444 ILE A CA 1
ATOM 3637 C C . ILE A 1 444 ? -9.181 -1.045 27.123 1.00 95.19 444 ILE A C 1
ATOM 3639 O O . ILE A 1 444 ? -8.564 -1.013 28.184 1.00 95.19 444 ILE A O 1
ATOM 3643 N N . TYR A 1 445 ? -9.429 0.061 26.416 1.00 94.38 445 TYR A N 1
ATOM 3644 C CA . TYR A 1 445 ? -8.963 1.389 26.816 1.00 94.38 445 TYR A CA 1
ATOM 3645 C C . TYR A 1 445 ? -9.465 1.788 28.213 1.00 94.38 445 TYR A C 1
ATOM 3647 O O . TYR A 1 445 ? -8.691 2.292 29.031 1.00 94.38 445 TYR A O 1
ATOM 3655 N N . LEU A 1 446 ? -10.739 1.541 28.524 1.00 92.31 446 LEU A N 1
ATOM 3656 C CA . LEU A 1 446 ? -11.323 1.831 29.839 1.00 92.31 446 LEU A CA 1
ATOM 3657 C C . LEU A 1 446 ? -10.710 0.971 30.953 1.00 92.31 446 LEU A C 1
ATOM 3659 O O . LEU A 1 446 ? -10.558 1.445 32.076 1.00 92.31 446 LEU A O 1
ATOM 3663 N N . ASN A 1 447 ? -10.308 -0.261 30.637 1.00 92.38 447 ASN A N 1
ATOM 3664 C CA . ASN A 1 447 ? -9.726 -1.213 31.584 1.00 92.38 447 ASN A CA 1
ATOM 3665 C C . ASN A 1 447 ? -8.190 -1.298 31.502 1.00 92.38 447 ASN A C 1
ATOM 3667 O O . ASN A 1 447 ? -7.607 -2.194 32.107 1.00 92.38 447 ASN A O 1
ATOM 3671 N N . ARG A 1 448 ? -7.518 -0.370 30.803 1.00 91.38 448 ARG A N 1
ATOM 3672 C CA . ARG A 1 448 ? -6.075 -0.427 30.480 1.00 91.38 448 ARG A CA 1
ATOM 3673 C C . ARG A 1 448 ? -5.134 -0.569 31.682 1.00 91.38 448 ARG A C 1
ATOM 3675 O O . ARG A 1 448 ? -4.029 -1.066 31.527 1.00 91.38 448 ARG A O 1
ATOM 3682 N N . ASN A 1 449 ? -5.583 -0.176 32.875 1.00 90.50 449 ASN A N 1
ATOM 3683 C CA . ASN A 1 449 ? -4.819 -0.303 34.121 1.00 90.50 449 ASN A CA 1
ATOM 3684 C C . ASN A 1 449 ? -5.024 -1.663 34.829 1.00 90.50 449 ASN A C 1
ATOM 3686 O O . ASN A 1 449 ? -4.405 -1.916 35.857 1.00 90.50 449 ASN A O 1
ATOM 3690 N N . ASN A 1 450 ? -5.902 -2.536 34.320 1.00 91.69 450 ASN A N 1
ATOM 3691 C CA . ASN A 1 450 ? -6.242 -3.833 34.907 1.00 91.69 450 ASN A CA 1
ATOM 3692 C C . ASN A 1 450 ? -6.016 -4.976 33.898 1.00 91.69 450 ASN A C 1
ATOM 3694 O O . ASN A 1 450 ? -6.954 -5.545 33.333 1.00 91.69 450 ASN A O 1
ATOM 3698 N N . HIS A 1 451 ? -4.746 -5.336 33.699 1.00 89.50 451 HIS A N 1
ATOM 3699 C CA . HIS A 1 451 ? -4.337 -6.391 32.763 1.00 89.50 451 HIS A CA 1
ATOM 3700 C C . HIS A 1 451 ? -4.952 -7.765 33.070 1.00 89.50 451 HIS A C 1
ATOM 3702 O O . HIS A 1 451 ? -5.242 -8.527 32.149 1.00 89.50 451 HIS A O 1
ATOM 3708 N N . LEU A 1 452 ? -5.172 -8.097 34.348 1.00 91.00 452 LEU A N 1
ATOM 3709 C CA . LEU A 1 452 ? -5.772 -9.378 34.729 1.00 91.00 452 LEU A CA 1
ATOM 3710 C C . LEU A 1 452 ? -7.224 -9.468 34.243 1.00 91.00 452 LEU A C 1
ATOM 3712 O O . LEU A 1 452 ? -7.618 -10.468 33.647 1.00 91.00 452 LEU A O 1
ATOM 3716 N N . LYS A 1 453 ? -8.001 -8.396 34.433 1.00 91.38 453 LYS A N 1
ATOM 3717 C CA . LYS A 1 453 ? -9.389 -8.325 33.969 1.00 91.38 453 LYS A CA 1
ATOM 3718 C C . LYS A 1 453 ? -9.487 -8.422 32.450 1.00 91.38 453 LYS A C 1
ATOM 3720 O O . LYS A 1 453 ? -10.342 -9.148 31.942 1.00 91.38 453 LYS A O 1
ATOM 3725 N N . ILE A 1 454 ? -8.597 -7.735 31.735 1.00 92.94 454 ILE A N 1
ATOM 3726 C CA . ILE A 1 454 ? -8.530 -7.794 30.273 1.00 92.94 454 ILE A CA 1
ATOM 3727 C C . ILE A 1 454 ? -8.290 -9.239 29.803 1.00 92.94 454 ILE A C 1
ATOM 3729 O O . ILE A 1 454 ? -9.056 -9.753 28.986 1.00 92.94 454 ILE A O 1
ATOM 3733 N N . LYS A 1 455 ? -7.297 -9.930 30.378 1.00 92.62 455 LYS A N 1
ATOM 3734 C CA . LYS A 1 455 ? -6.985 -11.329 30.039 1.00 92.62 455 LYS A CA 1
ATOM 3735 C C . LYS A 1 455 ? -8.134 -12.288 30.351 1.00 92.62 455 LYS A C 1
ATOM 3737 O O . LYS A 1 455 ? -8.457 -13.133 29.519 1.00 92.62 455 LYS A O 1
ATOM 3742 N N . ASN A 1 456 ? -8.792 -12.129 31.499 1.00 93.69 456 ASN A N 1
ATOM 3743 C CA . ASN A 1 456 ? -9.920 -12.982 31.895 1.00 93.69 456 ASN A CA 1
ATOM 3744 C C . ASN A 1 456 ? -11.136 -12.833 30.963 1.00 93.69 456 ASN A C 1
ATOM 3746 O O . ASN A 1 456 ? -11.926 -13.762 30.821 1.00 93.69 456 ASN A O 1
ATOM 3750 N N . ASN A 1 457 ? -11.255 -11.698 30.271 1.00 94.50 457 ASN A N 1
ATOM 3751 C CA . ASN A 1 457 ? -12.344 -11.414 29.336 1.00 94.50 457 ASN A CA 1
ATOM 3752 C C . ASN A 1 457 ? -12.066 -11.842 27.888 1.00 94.50 457 ASN A C 1
ATOM 3754 O O . ASN A 1 457 ? -12.899 -11.602 27.009 1.00 94.50 457 ASN A O 1
ATOM 3758 N N . ARG A 1 458 ? -10.939 -12.522 27.628 1.00 94.94 458 ARG A N 1
ATOM 3759 C CA . ARG A 1 458 ? -10.565 -13.007 26.291 1.00 94.94 458 ARG A CA 1
ATOM 3760 C C . ARG A 1 458 ? -11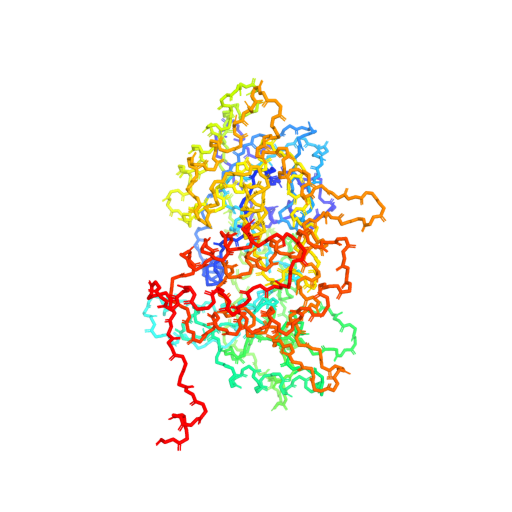.700 -13.786 25.618 1.00 94.94 458 ARG A C 1
ATOM 3762 O O . ARG A 1 458 ? -12.021 -13.517 24.466 1.00 94.94 458 ARG A O 1
ATOM 3769 N N . LEU A 1 459 ? -12.350 -14.701 26.343 1.00 94.38 459 LEU A N 1
ATOM 3770 C CA . LEU A 1 459 ? -13.438 -15.521 25.798 1.00 94.38 459 LEU A CA 1
ATOM 3771 C C . LEU A 1 459 ? -14.665 -14.684 25.398 1.00 94.38 459 LEU A C 1
ATOM 3773 O O . LEU A 1 459 ? -15.237 -14.918 24.337 1.00 94.38 459 LEU A O 1
ATOM 3777 N N . SER A 1 460 ? -15.071 -13.719 26.225 1.00 94.81 460 SER A N 1
ATOM 3778 C CA . SER A 1 460 ? -16.223 -12.849 25.948 1.00 94.81 460 SER A CA 1
ATOM 3779 C C . SER A 1 460 ? -15.967 -11.969 24.723 1.00 94.81 460 SER A C 1
ATOM 3781 O O . SER A 1 460 ? -16.812 -11.862 23.834 1.00 94.81 460 SER A O 1
ATOM 3783 N N . ILE A 1 461 ? -14.760 -11.408 24.621 1.00 95.56 461 ILE A N 1
ATOM 3784 C CA . ILE A 1 461 ? -14.330 -10.612 23.465 1.00 95.56 461 ILE A CA 1
ATOM 3785 C C . ILE A 1 461 ? -14.340 -11.458 22.186 1.00 95.56 461 ILE A C 1
ATOM 3787 O O . ILE A 1 461 ? -14.929 -11.053 21.181 1.00 95.56 461 ILE A O 1
ATOM 3791 N N . LEU A 1 462 ? -13.735 -12.649 22.228 1.00 95.00 462 LEU A N 1
ATOM 3792 C CA . LEU A 1 462 ? -13.713 -13.574 21.093 1.00 95.00 462 LEU A CA 1
ATOM 3793 C C . LEU A 1 462 ? -15.126 -13.974 20.669 1.00 95.00 462 LEU A C 1
ATOM 3795 O O . LEU A 1 462 ? -15.417 -13.998 19.477 1.00 95.00 462 LEU A O 1
ATOM 3799 N N . ARG A 1 463 ? -16.032 -14.221 21.621 1.00 92.75 463 ARG A N 1
ATOM 3800 C CA . ARG A 1 463 ? -17.429 -14.557 21.324 1.00 92.75 463 ARG A CA 1
ATOM 3801 C C . ARG A 1 463 ? -18.142 -13.429 20.580 1.00 92.75 463 ARG A C 1
ATOM 3803 O O . ARG A 1 463 ? -18.817 -13.691 19.590 1.00 92.75 463 ARG A O 1
ATOM 3810 N N . TYR A 1 464 ? -17.967 -12.184 21.017 1.00 94.75 464 TYR A N 1
ATOM 3811 C CA . TYR A 1 464 ? -18.539 -11.021 20.338 1.00 94.75 464 TYR A CA 1
ATOM 3812 C C . TYR A 1 464 ? -17.997 -10.846 18.912 1.00 94.75 464 TYR A C 1
ATOM 3814 O O . TYR A 1 464 ? -18.778 -10.642 17.981 1.00 94.75 464 TYR A O 1
ATOM 3822 N N . LEU A 1 465 ? -16.681 -10.982 18.724 1.00 94.12 465 LEU A N 1
ATOM 3823 C CA . LEU A 1 465 ? -16.069 -10.922 17.393 1.00 94.12 465 LEU A CA 1
ATOM 3824 C C . LEU A 1 465 ? -16.525 -12.084 16.507 1.00 94.12 465 LEU A C 1
ATOM 3826 O O . LEU A 1 465 ? -16.794 -11.879 15.326 1.00 94.12 465 LEU A O 1
ATOM 3830 N N . MET A 1 466 ? -16.701 -13.277 17.072 1.00 89.81 466 MET A N 1
ATOM 3831 C CA . MET A 1 466 ? -17.297 -14.395 16.351 1.00 89.81 466 MET A CA 1
ATOM 3832 C C . MET A 1 466 ? -18.725 -14.069 15.925 1.00 89.81 466 MET A C 1
ATOM 3834 O O . MET A 1 466 ? -19.013 -14.192 14.744 1.00 89.81 466 MET A O 1
ATOM 3838 N N . PHE A 1 467 ? -19.595 -13.554 16.802 1.00 88.31 467 PHE A N 1
ATOM 3839 C CA . PHE A 1 467 ? -20.948 -13.141 16.400 1.00 88.31 467 PHE A CA 1
ATOM 3840 C C . PHE A 1 467 ? -20.950 -12.123 15.256 1.00 88.31 467 PHE A C 1
ATOM 3842 O O . PHE A 1 467 ? -21.808 -12.200 14.377 1.00 88.31 467 PHE A O 1
ATOM 3849 N N . SER A 1 468 ? -19.953 -11.237 15.211 1.00 86.94 468 SER A N 1
ATOM 3850 C CA . SER A 1 468 ? -19.806 -10.279 14.114 1.00 86.94 468 SER A CA 1
ATOM 3851 C C . SER A 1 468 ? -19.485 -10.897 12.751 1.00 86.94 468 SER A C 1
ATOM 3853 O O . SER A 1 468 ? -19.771 -10.272 11.736 1.00 86.94 468 SER A O 1
ATOM 3855 N N . LEU A 1 469 ? -18.947 -12.121 12.708 1.00 84.50 469 LEU A N 1
ATOM 3856 C CA . LEU A 1 469 ? -18.698 -12.851 11.459 1.00 84.50 469 LEU A CA 1
ATOM 3857 C C . LEU A 1 469 ? -19.935 -13.565 10.919 1.00 84.50 469 LEU A C 1
ATOM 3859 O O . LEU A 1 469 ? -20.042 -13.763 9.713 1.00 84.50 469 LEU A O 1
ATOM 3863 N N . ILE A 1 470 ? -20.821 -14.016 11.806 1.00 81.31 470 ILE A N 1
ATOM 3864 C CA . ILE A 1 470 ? -21.864 -14.993 11.461 1.00 81.31 470 ILE A CA 1
ATOM 3865 C C . ILE A 1 470 ? -23.287 -14.466 11.613 1.00 81.31 470 ILE A C 1
ATOM 3867 O O . ILE A 1 470 ? -24.207 -15.124 11.137 1.00 81.31 470 ILE A O 1
ATOM 3871 N N . GLY A 1 471 ? -23.505 -13.341 12.299 1.00 78.19 471 GLY A N 1
ATOM 3872 C CA . GLY A 1 471 ? -24.864 -12.992 12.702 1.00 78.19 471 GLY A CA 1
ATOM 3873 C C . GLY A 1 471 ? -25.173 -11.530 12.955 1.00 78.19 471 GLY A C 1
ATOM 3874 O O . GLY A 1 471 ? -26.278 -11.293 13.411 1.00 78.19 471 GLY A O 1
ATOM 3875 N N . PHE A 1 472 ? -24.280 -10.569 12.707 1.00 88.81 472 PHE A N 1
ATOM 3876 C CA . PHE A 1 472 ? -24.633 -9.143 12.755 1.00 88.81 472 PHE A CA 1
ATOM 3877 C C . PHE A 1 472 ? -24.828 -8.577 11.347 1.00 88.81 472 PHE A C 1
ATOM 3879 O O . PHE A 1 472 ? -24.005 -8.831 10.473 1.00 88.81 472 PHE A O 1
ATOM 3886 N N . ASP A 1 473 ? -25.871 -7.762 11.157 1.00 82.44 473 ASP A N 1
ATOM 3887 C CA . ASP A 1 473 ? -26.227 -7.224 9.834 1.00 82.44 473 ASP A CA 1
ATOM 3888 C C . ASP A 1 473 ? -25.614 -5.836 9.575 1.00 82.44 473 ASP A C 1
ATOM 3890 O O . ASP A 1 473 ? -24.885 -5.622 8.607 1.00 82.44 473 ASP A O 1
ATOM 3894 N N . ASP A 1 474 ? -25.889 -4.866 10.459 1.00 89.25 474 ASP A N 1
ATOM 3895 C CA . ASP A 1 474 ? -25.476 -3.464 10.304 1.00 89.25 474 ASP A CA 1
ATOM 3896 C C . ASP A 1 474 ? -24.357 -3.116 11.294 1.00 89.25 474 ASP A C 1
ATOM 3898 O O . ASP A 1 474 ? -24.587 -2.859 12.482 1.00 89.25 474 ASP A O 1
ATOM 3902 N N . ALA A 1 475 ? -23.123 -3.089 10.790 1.00 90.25 475 ALA A N 1
ATOM 3903 C CA . ALA A 1 475 ? -21.936 -2.840 11.600 1.00 90.25 475 ALA A CA 1
ATOM 3904 C C . ALA A 1 475 ? -21.955 -1.486 12.326 1.00 90.25 475 ALA A C 1
ATOM 3906 O O . ALA A 1 475 ? -21.432 -1.382 13.438 1.00 90.25 475 ALA A O 1
ATOM 3907 N N . ASP A 1 476 ? -22.581 -0.457 11.750 1.00 89.31 476 ASP A N 1
ATOM 3908 C CA . ASP A 1 476 ? -22.647 0.868 12.368 1.00 89.31 476 ASP A CA 1
ATOM 3909 C C . ASP A 1 476 ? -23.637 0.911 13.517 1.00 89.31 476 ASP A C 1
ATOM 3911 O O . ASP A 1 476 ? -23.348 1.497 14.565 1.00 89.31 476 ASP A O 1
ATOM 3915 N N . LYS A 1 477 ? -24.823 0.329 13.331 1.00 90.56 477 LYS A N 1
ATOM 3916 C CA . LYS A 1 477 ? -25.838 0.284 14.389 1.00 90.56 477 LYS A CA 1
ATOM 3917 C C . LYS A 1 477 ? -25.385 -0.610 15.533 1.00 90.56 477 LYS A C 1
ATOM 3919 O O . LYS A 1 477 ? -25.450 -0.185 16.686 1.00 90.56 477 LYS A O 1
ATOM 3924 N N . VAL A 1 478 ? -24.850 -1.790 15.224 1.00 92.50 478 VAL A N 1
ATOM 3925 C CA . VAL A 1 478 ? -24.345 -2.725 16.238 1.00 92.50 478 VAL A CA 1
ATOM 3926 C C . VAL A 1 478 ? -23.186 -2.111 17.018 1.00 92.50 478 VAL A C 1
ATOM 3928 O O . VAL A 1 478 ? -23.179 -2.178 18.246 1.00 92.50 478 VAL A O 1
ATOM 3931 N N . SER A 1 479 ? -22.232 -1.462 16.342 1.00 92.94 479 SER A N 1
ATOM 3932 C CA . SER A 1 479 ? -21.114 -0.798 17.020 1.00 92.94 479 SER A CA 1
ATOM 3933 C C . SER A 1 479 ? -21.598 0.321 17.951 1.00 92.94 479 SER A C 1
ATOM 3935 O O . SER A 1 479 ? -21.210 0.349 19.118 1.00 92.94 479 SER A O 1
ATOM 3937 N N . ARG A 1 480 ? -22.521 1.181 17.495 1.00 90.25 480 ARG A N 1
ATOM 3938 C CA . ARG A 1 480 ? -23.124 2.236 18.334 1.00 90.25 480 ARG A CA 1
ATOM 3939 C C . ARG A 1 480 ? -23.865 1.667 19.541 1.00 90.25 480 ARG A C 1
ATOM 3941 O O . ARG A 1 480 ? -23.712 2.171 20.655 1.00 90.25 480 ARG A O 1
ATOM 3948 N N . LYS A 1 481 ? -24.644 0.602 19.341 1.00 90.75 481 LYS A N 1
ATOM 3949 C CA . LYS A 1 481 ? -25.374 -0.065 20.422 1.00 90.75 481 LYS A CA 1
ATOM 3950 C C . LYS A 1 481 ? -24.416 -0.664 21.450 1.00 90.75 481 LYS A C 1
ATOM 3952 O O . LYS A 1 481 ? -24.606 -0.461 22.647 1.00 90.75 481 LYS A O 1
ATOM 3957 N N . ALA A 1 482 ? -23.366 -1.338 20.989 1.00 92.38 482 ALA A N 1
ATOM 3958 C CA . ALA A 1 482 ? -22.330 -1.895 21.847 1.00 92.38 482 ALA A CA 1
ATOM 3959 C C . ALA A 1 482 ? -21.618 -0.807 22.665 1.00 92.38 482 ALA A C 1
ATOM 3961 O O . ALA A 1 482 ? -21.481 -0.956 23.877 1.00 92.38 482 ALA A O 1
ATOM 3962 N N . ASN A 1 483 ? -21.261 0.322 22.047 1.00 91.31 483 ASN A N 1
ATOM 3963 C CA . ASN A 1 483 ? -20.648 1.457 22.744 1.00 91.31 483 ASN A CA 1
ATOM 3964 C C . ASN A 1 483 ? -21.564 2.036 23.827 1.00 91.31 483 ASN A C 1
ATOM 3966 O O . ASN A 1 483 ? -21.102 2.354 24.921 1.00 91.31 483 ASN A O 1
ATOM 3970 N N . HIS A 1 484 ? -22.866 2.150 23.548 1.00 89.88 484 HIS A N 1
ATOM 3971 C CA . HIS A 1 484 ? -23.843 2.612 24.532 1.00 89.88 484 HIS A CA 1
ATOM 3972 C C . HIS A 1 484 ? -23.955 1.652 25.726 1.00 89.88 484 HIS A C 1
ATOM 3974 O O . HIS A 1 484 ? -23.970 2.095 26.871 1.00 89.88 484 HIS A O 1
ATOM 3980 N N . ILE A 1 485 ? -23.974 0.340 25.472 1.00 91.56 485 ILE A N 1
ATOM 3981 C CA . ILE A 1 485 ? -23.992 -0.681 26.530 1.00 91.56 485 ILE A CA 1
ATOM 3982 C C . ILE A 1 485 ? -22.714 -0.606 27.368 1.00 91.56 485 ILE A C 1
ATOM 3984 O O . ILE A 1 485 ? -22.800 -0.602 28.589 1.00 91.56 485 ILE A O 1
ATOM 3988 N N . ILE A 1 486 ? -21.544 -0.486 26.738 1.00 90.69 486 ILE A N 1
ATOM 3989 C CA . ILE A 1 486 ? -20.256 -0.366 27.439 1.00 90.69 486 ILE A CA 1
ATOM 3990 C C . ILE A 1 486 ? -20.188 0.912 28.280 1.00 90.69 486 ILE A C 1
ATOM 3992 O O . ILE A 1 486 ? -19.618 0.888 29.365 1.00 90.69 486 ILE A O 1
ATOM 3996 N N . ARG A 1 487 ? -20.778 2.017 27.813 1.00 87.50 487 ARG A N 1
ATOM 3997 C CA . ARG A 1 487 ? -20.840 3.270 28.577 1.00 87.50 487 ARG A CA 1
ATOM 3998 C C . ARG A 1 487 ? -21.728 3.153 29.817 1.00 87.50 487 ARG A C 1
ATOM 4000 O O . ARG A 1 487 ? -21.400 3.739 30.842 1.00 87.50 487 ARG A O 1
ATOM 4007 N N . ASN A 1 488 ? -22.833 2.416 29.718 1.00 85.25 488 ASN A N 1
ATOM 4008 C CA . ASN A 1 488 ? -23.794 2.257 30.812 1.00 85.25 488 ASN A CA 1
ATOM 4009 C C . ASN A 1 488 ? -23.434 1.114 31.773 1.00 85.25 488 ASN A C 1
ATOM 4011 O O . ASN A 1 488 ? -23.879 1.126 32.918 1.00 85.25 488 ASN A O 1
ATOM 4015 N N . ASN A 1 489 ? -22.650 0.129 31.328 1.00 78.12 489 ASN A N 1
ATOM 4016 C CA . ASN A 1 489 ? -22.065 -0.865 32.219 1.00 78.12 489 ASN A CA 1
ATOM 4017 C C . ASN A 1 489 ? -20.935 -0.195 32.996 1.00 78.12 489 ASN A C 1
ATOM 4019 O O . ASN A 1 489 ? -19.879 0.098 32.433 1.00 78.12 489 ASN A O 1
ATOM 4023 N N . ASN A 1 490 ? -21.179 0.060 34.286 1.00 60.06 490 ASN A N 1
ATOM 4024 C CA . ASN A 1 490 ? -20.193 0.593 35.221 1.00 60.06 490 ASN A CA 1
ATOM 4025 C C . ASN A 1 490 ? -18.839 -0.077 34.967 1.00 60.06 490 ASN A C 1
ATOM 4027 O O . ASN A 1 490 ? -18.751 -1.302 34.996 1.00 60.06 490 ASN A O 1
ATOM 4031 N N . HIS A 1 491 ? -17.791 0.718 34.729 1.00 58.34 491 HIS A N 1
ATOM 4032 C CA . HIS A 1 491 ? -16.450 0.306 34.274 1.00 58.34 491 HIS A CA 1
ATOM 4033 C C . HIS A 1 491 ? -15.795 -0.884 35.034 1.00 58.34 491 HIS A C 1
ATOM 4035 O O . HIS A 1 491 ? -14.766 -1.405 34.603 1.00 58.34 491 HIS A O 1
ATOM 4041 N N . GLY A 1 492 ? -16.386 -1.336 36.146 1.00 55.91 492 GLY A N 1
ATOM 4042 C CA . GLY A 1 492 ? -16.049 -2.526 36.925 1.00 55.91 492 GLY A CA 1
ATOM 4043 C C . GLY A 1 492 ? -16.472 -3.882 36.335 1.00 55.91 492 GLY A C 1
ATOM 4044 O O . GLY A 1 492 ? -15.802 -4.858 36.661 1.00 55.91 492 GLY A O 1
ATOM 4045 N N . ASP A 1 493 ? -17.416 -3.962 35.391 1.00 70.38 493 ASP A N 1
ATOM 4046 C CA . ASP A 1 493 ? -17.948 -5.252 34.897 1.00 70.38 493 ASP A CA 1
ATOM 4047 C C . ASP A 1 493 ? -17.162 -5.870 33.719 1.00 70.38 493 ASP A C 1
ATOM 4049 O O . ASP A 1 493 ? -16.402 -5.188 33.017 1.00 70.38 493 ASP A O 1
ATOM 4053 N N . ASP A 1 494 ? -17.331 -7.182 33.525 1.00 89.38 494 ASP A N 1
ATOM 4054 C CA . ASP A 1 494 ? -16.808 -7.958 32.392 1.00 89.38 494 ASP A CA 1
ATOM 4055 C C . ASP A 1 494 ? -17.304 -7.422 31.033 1.00 89.38 494 ASP A C 1
ATOM 4057 O O . ASP A 1 494 ? -18.280 -6.671 30.940 1.00 89.38 494 ASP A O 1
ATOM 4061 N N . PHE A 1 495 ? -16.617 -7.788 29.948 1.00 93.62 495 PHE A N 1
ATOM 4062 C CA . PHE A 1 495 ? -16.985 -7.387 28.594 1.00 93.62 495 PHE A CA 1
ATOM 4063 C C . PHE A 1 495 ? -18.395 -7.914 28.250 1.00 93.62 495 PHE A C 1
ATOM 4065 O O . PHE A 1 495 ? -18.602 -9.129 28.261 1.00 93.62 495 PHE A O 1
ATOM 4072 N N . PRO A 1 496 ? -19.368 -7.041 27.913 1.00 93.56 496 PRO A N 1
ATOM 4073 C CA . PRO A 1 496 ? -20.788 -7.402 27.882 1.00 93.56 496 PRO A CA 1
ATOM 4074 C C . PRO A 1 496 ? -21.243 -8.076 26.576 1.00 93.56 496 PRO A C 1
ATOM 4076 O O . PRO A 1 496 ? -22.276 -7.717 26.009 1.00 93.56 496 PRO A O 1
ATOM 4079 N N . ASP A 1 497 ? -20.506 -9.078 26.099 1.00 92.69 497 ASP A N 1
ATOM 4080 C CA . ASP A 1 497 ? -20.761 -9.807 24.846 1.00 92.69 497 ASP A CA 1
ATOM 4081 C C . ASP A 1 497 ? -22.209 -10.310 24.711 1.00 92.69 497 ASP A C 1
ATOM 4083 O O . ASP A 1 497 ? -22.867 -10.076 23.692 1.00 92.69 497 ASP A O 1
ATOM 4087 N N . ARG A 1 498 ? -22.739 -10.955 25.757 1.00 90.75 498 ARG A N 1
ATOM 4088 C CA . ARG A 1 498 ? -24.100 -11.518 25.770 1.00 90.75 498 ARG A CA 1
ATOM 4089 C C . ARG A 1 498 ? -25.176 -10.442 25.756 1.00 90.75 498 ARG A C 1
ATOM 4091 O O . ARG A 1 498 ? -26.165 -10.589 25.042 1.00 90.75 498 ARG A O 1
ATOM 4098 N N . ILE A 1 499 ? -24.987 -9.371 26.528 1.00 92.25 499 ILE A N 1
ATOM 4099 C CA . ILE A 1 499 ? -25.943 -8.256 26.602 1.00 92.25 499 ILE A CA 1
ATOM 4100 C C . ILE A 1 499 ? -25.995 -7.552 25.247 1.00 92.25 499 ILE A C 1
ATOM 4102 O O . ILE A 1 499 ? -27.085 -7.273 24.747 1.00 92.25 499 ILE A O 1
ATOM 4106 N N . ILE A 1 500 ? -24.833 -7.325 24.624 1.00 93.25 500 ILE A N 1
ATOM 4107 C CA . ILE A 1 500 ? -24.742 -6.754 23.278 1.00 93.25 500 ILE A CA 1
ATOM 4108 C C . ILE A 1 500 ? -25.519 -7.620 22.288 1.00 93.25 500 ILE A C 1
ATOM 4110 O O . ILE A 1 500 ? -26.405 -7.104 21.608 1.00 93.25 500 ILE A O 1
ATOM 4114 N N . TYR A 1 501 ? -25.247 -8.926 22.242 1.00 91.69 501 TYR A N 1
ATOM 4115 C CA . TYR A 1 501 ? -25.933 -9.836 21.324 1.00 91.69 501 TYR A CA 1
ATOM 4116 C C . TYR A 1 501 ? -27.454 -9.845 21.542 1.00 91.69 501 TYR A C 1
ATOM 4118 O O . TYR A 1 501 ? -28.211 -9.633 20.598 1.00 91.69 501 TYR A O 1
ATOM 4126 N N . GLN A 1 502 ? -27.918 -9.993 22.787 1.00 90.88 502 GLN A N 1
ATOM 4127 C CA . GLN A 1 502 ? -29.350 -10.007 23.117 1.00 90.88 502 GLN A CA 1
ATOM 4128 C C . GLN A 1 502 ? -30.065 -8.711 22.720 1.00 90.88 502 GLN A C 1
ATOM 4130 O O . GLN A 1 502 ? -31.195 -8.752 22.237 1.00 90.88 502 GLN A O 1
ATOM 4135 N N . GLN A 1 503 ? -29.429 -7.558 22.929 1.00 92.06 503 GLN A N 1
ATOM 4136 C CA . GLN A 1 503 ? -29.993 -6.270 22.529 1.00 92.06 503 GLN A CA 1
ATOM 4137 C C . GLN A 1 503 ? -30.020 -6.115 21.006 1.00 92.06 503 GLN A C 1
ATOM 4139 O O . GLN A 1 503 ? -31.011 -5.627 20.471 1.00 92.06 503 GLN A O 1
ATOM 4144 N N . CYS A 1 504 ? -28.988 -6.586 20.302 1.00 92.69 504 CYS A N 1
ATOM 4145 C CA . CYS A 1 504 ? -28.976 -6.576 18.841 1.00 92.69 504 CYS A CA 1
ATOM 4146 C C . CYS A 1 504 ? -30.067 -7.489 18.262 1.00 92.69 504 CYS A C 1
ATOM 4148 O O . CYS A 1 504 ? -30.751 -7.081 17.333 1.00 92.69 504 CYS A O 1
ATOM 4150 N N . VAL A 1 505 ? -30.309 -8.670 18.845 1.00 90.94 505 VAL A N 1
ATOM 4151 C CA . VAL A 1 505 ? -31.427 -9.547 18.443 1.00 90.94 505 VAL A CA 1
ATOM 4152 C C . VAL A 1 505 ? -32.776 -8.843 18.628 1.00 90.94 505 VAL A C 1
ATOM 4154 O O . VAL A 1 505 ? -33.606 -8.860 17.722 1.00 90.94 505 VAL A O 1
ATOM 4157 N N . LYS A 1 506 ? -32.998 -8.180 19.774 1.00 91.81 506 LYS A N 1
ATOM 4158 C CA . LYS A 1 506 ? -34.245 -7.433 20.042 1.00 91.81 506 LYS A CA 1
ATOM 4159 C C . LYS A 1 506 ? -34.505 -6.324 19.022 1.00 91.81 506 LYS A C 1
ATOM 4161 O O . LYS A 1 506 ? -35.656 -6.061 18.697 1.00 91.81 506 LYS A O 1
ATOM 4166 N N . GLU A 1 507 ? -33.447 -5.689 18.530 1.00 91.75 507 GLU A N 1
ATOM 4167 C CA . GLU A 1 507 ? -33.517 -4.613 17.537 1.00 91.75 507 GLU A CA 1
ATOM 4168 C C . GLU A 1 507 ? -33.426 -5.110 16.088 1.00 91.75 507 GLU A C 1
ATOM 4170 O O . GLU A 1 507 ? -33.309 -4.291 15.180 1.00 91.75 507 GLU A O 1
ATOM 4175 N N . GLN A 1 508 ? -33.483 -6.429 15.856 1.00 90.88 508 GLN A N 1
ATOM 4176 C CA . GLN A 1 508 ? -33.342 -7.035 14.523 1.00 90.88 508 GLN A CA 1
ATOM 4177 C C . GLN A 1 508 ? -32.025 -6.639 13.827 1.00 90.88 508 GLN A C 1
ATOM 4179 O O . GLN A 1 508 ? -31.969 -6.449 12.618 1.00 90.88 508 GLN A O 1
ATOM 4184 N N . LEU A 1 509 ? -30.960 -6.487 14.616 1.00 89.75 509 LEU A N 1
ATOM 4185 C CA . LEU A 1 509 ? -29.587 -6.242 14.167 1.00 89.75 509 LEU A CA 1
ATOM 4186 C C . LEU A 1 509 ? -28.711 -7.498 14.262 1.00 89.75 509 LEU A C 1
ATOM 4188 O O . LEU A 1 509 ? -27.511 -7.432 13.977 1.00 89.75 509 LEU A O 1
ATOM 4192 N N . ALA A 1 510 ? -29.284 -8.609 14.733 1.00 89.19 510 ALA A N 1
ATOM 4193 C CA . ALA A 1 510 ? -28.603 -9.883 14.837 1.00 89.19 510 ALA A CA 1
ATOM 4194 C C . ALA A 1 510 ? -29.517 -11.073 14.526 1.00 89.19 510 ALA A C 1
ATOM 4196 O O . ALA A 1 510 ? -30.675 -11.104 14.946 1.00 89.19 510 ALA A O 1
ATOM 4197 N N . ILE A 1 511 ? -28.953 -12.090 13.879 1.00 86.44 511 ILE A N 1
ATOM 4198 C CA . ILE A 1 511 ? -29.600 -13.378 13.629 1.00 86.44 511 ILE A CA 1
ATOM 4199 C C . ILE A 1 511 ? -29.582 -14.207 14.915 1.00 86.44 511 ILE A C 1
ATOM 4201 O O . ILE A 1 511 ? -28.572 -14.271 15.625 1.00 86.44 511 ILE A O 1
ATOM 4205 N N . ILE A 1 512 ? -30.702 -14.871 15.210 1.00 82.69 512 ILE A N 1
ATOM 4206 C CA . ILE A 1 512 ? -30.800 -15.835 16.308 1.00 82.69 512 ILE A CA 1
ATOM 4207 C C . ILE A 1 512 ? -30.078 -17.114 15.892 1.00 82.69 512 ILE A C 1
ATOM 4209 O O . ILE A 1 512 ? -30.486 -17.777 14.939 1.00 82.69 512 ILE A O 1
ATOM 4213 N N . PHE A 1 513 ? -29.017 -17.473 16.616 1.00 76.50 513 PHE A N 1
ATOM 4214 C CA . PHE A 1 513 ? -28.353 -18.749 16.380 1.00 76.50 513 PHE A CA 1
ATOM 4215 C C . PHE A 1 513 ? -29.258 -19.904 16.810 1.00 76.50 513 PHE A C 1
ATOM 4217 O O . PHE A 1 513 ? -29.783 -19.866 17.929 1.00 76.50 513 PHE A O 1
ATOM 4224 N N . PRO A 1 514 ? -29.421 -20.939 15.963 1.00 74.25 514 PRO A N 1
ATOM 4225 C CA . PRO A 1 514 ? -30.126 -22.144 16.361 1.00 74.25 514 PRO A CA 1
ATOM 4226 C C . PRO A 1 514 ? -29.434 -22.746 17.582 1.00 74.25 514 PRO A C 1
ATOM 4228 O O . PRO A 1 514 ? -28.203 -22.713 17.699 1.00 74.25 514 PRO A O 1
ATOM 4231 N N . SER A 1 515 ? -30.211 -23.317 18.498 1.00 74.94 515 SER A N 1
ATOM 4232 C CA . SER A 1 515 ? -29.615 -24.081 19.589 1.00 74.94 515 SER A CA 1
ATOM 4233 C C . SER A 1 515 ? -28.846 -25.285 19.028 1.00 74.94 515 SER A C 1
ATOM 4235 O O . SER A 1 515 ? -29.096 -25.738 17.912 1.00 74.94 515 SER A O 1
ATOM 4237 N N . ILE A 1 516 ? -27.930 -25.867 19.810 1.00 73.31 516 ILE A N 1
ATOM 4238 C CA . ILE A 1 516 ? -27.236 -27.108 19.408 1.00 73.31 516 ILE A CA 1
ATOM 4239 C C . ILE A 1 516 ? -28.250 -28.213 19.065 1.00 73.31 516 ILE A C 1
ATOM 4241 O O . ILE A 1 516 ? -28.009 -29.025 18.177 1.00 73.31 516 ILE A O 1
ATOM 4245 N N . SER A 1 517 ? -29.394 -28.241 19.754 1.00 74.38 517 SER A N 1
ATOM 4246 C CA . SER A 1 517 ? -30.510 -29.141 19.455 1.00 74.38 517 SER A CA 1
ATOM 4247 C C . SER A 1 517 ? -31.204 -28.842 18.127 1.00 74.38 517 SER A C 1
ATOM 4249 O O . SER A 1 517 ? -31.670 -29.782 17.494 1.00 74.38 517 SER A O 1
ATOM 4251 N N . ASP A 1 518 ? -31.259 -27.581 17.700 1.00 76.19 518 ASP A N 1
ATOM 4252 C CA . ASP A 1 518 ? -31.844 -27.191 16.413 1.00 76.19 518 ASP A CA 1
ATOM 4253 C C . ASP A 1 518 ? -30.879 -27.454 15.255 1.00 76.19 518 ASP A C 1
ATOM 4255 O O . ASP A 1 518 ? -31.323 -27.829 14.185 1.00 76.19 518 ASP A O 1
ATOM 4259 N N . PHE A 1 519 ? -29.566 -27.324 15.477 1.00 70.06 519 PHE A N 1
ATOM 4260 C CA . PHE A 1 519 ? -28.533 -27.633 14.477 1.00 70.06 519 PHE A CA 1
ATOM 4261 C C . PHE A 1 519 ? -28.366 -29.138 14.210 1.00 70.06 519 PHE A C 1
ATOM 4263 O O . PHE A 1 519 ? -27.803 -29.532 13.192 1.00 70.06 519 PHE A O 1
ATOM 4270 N N . LYS A 1 520 ? -28.770 -29.978 15.171 1.00 69.56 520 LYS A N 1
ATOM 4271 C CA . LYS A 1 520 ? -28.726 -31.447 15.072 1.00 69.56 520 LYS A CA 1
ATOM 4272 C C . LYS A 1 520 ? -29.961 -32.047 14.394 1.00 69.56 520 LYS A C 1
ATOM 4274 O O . LYS A 1 520 ? -29.931 -33.237 14.086 1.00 69.56 520 LYS A O 1
ATOM 4279 N N . LYS A 1 521 ? -31.034 -31.269 14.258 1.00 56.31 521 LYS A N 1
ATOM 4280 C CA . LYS A 1 521 ? -32.229 -31.626 13.487 1.00 56.31 521 LYS A CA 1
ATOM 4281 C C . LYS A 1 521 ? -32.038 -31.170 12.051 1.00 56.31 521 LYS A C 1
ATOM 4283 O O . LYS A 1 521 ? -32.559 -31.885 11.171 1.00 56.31 521 LYS A O 1
#

Sequence (521 aa):
MNIFNNSDIGSISLIKYVSLFINKSNEDYNLIQLPPIQRNAVWHVEQIERLWDSIMRGFPIGSFLLSNREKGSVSRGVTEKEQVISKNTGFFLLDGQQRTRAILLGFNHSENARLWIDLKPTLSFDNIEHNDRHFLFRVTTTHQPWGMKCSKPEDKISEEKKHKARGKLYQKSLRYDYQVKINIPAHHGEPVSWPIEANIPIPFDDLVKLCGGYTGFFREPQWNEVIPLIPNDLRQDGWINETEHFSEIIMALKRILDSSSENEYQRSVALLIHNGDFYKKNENAQDAIEVLFRRINSKGTILNGEEMQYSLLKATWDRAYDMVYNIISDDKIGYLFSSTGIVLSAARLARYNINEHDDSSPNVTKFRKWIGDKKQSEGKSFLDEMKHLLETNPESNKSIYHSTIEEFCNLIVFNENTVDDIGIPKKLLLSINSKYYHPVIIWIYLNRNNHLKIKNNRLSILRYLMFSLIGFDDADKVSRKANHIIRNNNHGDDFPDRIIYQQCVKEQLAIIFPSISDFKK